Protein AF-0000000076129239 (afdb_homodimer)

Organism: Mytilus edulis (NCBI:txid6550)

InterPro domains:
  IPR005829 Sugar transporter, conserved site [PS00216] (156-171)
  IPR011701 Major facilitator superfamily [PF07690] (133-295)
  IPR020846 Major facilitator superfamily domain [PS50850] (62-323)
  IPR036259 MFS transporter superfamily [G3DSA:1.20.1250.20] (61-311)
  IPR036259 MFS transporter superfamily [SSF103473] (138-295)

Structure (mmCIF, N/CA/C/O backbone):
data_AF-0000000076129239-model_v1
#
loop_
_entity.id
_entity.type
_entity.pdbx_description
1 polymer 'Major facilitator superfamily (MFS) profile domain-containing protein'
#
loop_
_atom_site.group_PDB
_atom_site.id
_atom_site.type_symbol
_atom_site.label_atom_id
_atom_site.label_alt_id
_atom_site.label_comp_id
_atom_site.label_asym_id
_atom_site.label_entity_id
_atom_site.label_seq_id
_atom_site.pdbx_PDB_ins_code
_atom_site.Cartn_x
_atom_site.Cartn_y
_atom_site.Cartn_z
_atom_site.occupancy
_atom_site.B_iso_or_equiv
_atom_site.auth_seq_id
_atom_site.auth_comp_id
_atom_site.auth_asym_id
_atom_site.auth_atom_id
_atom_site.pdbx_PDB_model_num
ATOM 1 N N . MET A 1 1 ? 32.062 57.094 20.344 1 21.45 1 MET A N 1
ATOM 2 C CA . MET A 1 1 ? 31.156 56.469 19.375 1 21.45 1 MET A CA 1
ATOM 3 C C . MET A 1 1 ? 29.781 56.25 20 1 21.45 1 MET A C 1
ATOM 5 O O . MET A 1 1 ? 29.516 55.219 20.594 1 21.45 1 MET A O 1
ATOM 9 N N . LEU A 1 2 ? 29.203 57.312 20.672 1 23.11 2 LEU A N 1
ATOM 10 C CA . LEU A 1 2 ? 28.172 57.688 21.625 1 23.11 2 LEU A CA 1
ATOM 11 C C . LEU A 1 2 ? 26.781 57.469 21.016 1 23.11 2 LEU A C 1
ATOM 13 O O . LEU A 1 2 ? 26.453 58.062 19.984 1 23.11 2 LEU A O 1
ATOM 17 N N . ASN A 1 3 ? 26.219 56.25 21.156 1 23.36 3 ASN A N 1
ATOM 18 C CA . ASN A 1 3 ? 24.953 55.688 20.688 1 23.36 3 ASN A CA 1
ATOM 19 C C . ASN A 1 3 ? 23.781 56.594 21.016 1 23.36 3 ASN A C 1
ATOM 21 O O . ASN A 1 3 ? 23.547 56.938 22.172 1 23.36 3 ASN A O 1
ATOM 25 N N . GLU A 1 4 ? 23.406 57.562 20.109 1 24.55 4 GLU A N 1
ATOM 26 C CA . GLU A 1 4 ? 22.359 58.594 20.062 1 24.55 4 GLU A CA 1
ATOM 27 C C . GLU A 1 4 ? 21 58 20.438 1 24.55 4 GLU A C 1
ATOM 29 O O . GLU A 1 4 ? 20.531 57.062 19.797 1 24.55 4 GLU A O 1
ATOM 34 N N . PHE A 1 5 ? 20.656 57.969 21.75 1 24.98 5 PHE A N 1
ATOM 35 C CA . PHE A 1 5 ? 19.438 57.625 22.469 1 24.98 5 PHE A CA 1
ATOM 36 C C . PHE A 1 5 ? 18.234 58.344 21.875 1 24.98 5 PHE A C 1
ATOM 38 O O . PHE A 1 5 ? 18.172 59.562 21.875 1 24.98 5 PHE A O 1
ATOM 45 N N . CYS A 1 6 ? 17.609 57.781 20.781 1 25.3 6 CYS A N 1
ATOM 46 C CA . CYS A 1 6 ? 16.406 58.281 20.125 1 25.3 6 CYS A CA 1
ATOM 47 C C . CYS A 1 6 ? 15.328 58.594 21.172 1 25.3 6 CYS A C 1
ATOM 49 O O . CYS A 1 6 ? 14.797 57.719 21.812 1 25.3 6 CYS A O 1
ATOM 51 N N . VAL A 1 7 ? 15.492 59.625 21.953 1 25.02 7 VAL A N 1
ATOM 52 C CA . VAL A 1 7 ? 14.57 60.188 22.938 1 25.02 7 VAL A CA 1
ATOM 53 C C . VAL A 1 7 ? 13.195 60.375 22.281 1 25.02 7 VAL A C 1
ATOM 55 O O . VAL A 1 7 ? 13.07 61.125 21.312 1 25.02 7 VAL A O 1
ATOM 58 N N . THR A 1 8 ? 12.438 59.312 22.234 1 24.94 8 THR A N 1
ATOM 59 C CA . THR A 1 8 ? 11.039 59.406 21.828 1 24.94 8 THR A CA 1
ATOM 60 C C . THR A 1 8 ? 10.328 60.531 22.609 1 24.94 8 THR A C 1
ATOM 62 O O . THR A 1 8 ? 10.211 60.438 23.828 1 24.94 8 THR A O 1
ATOM 65 N N . ARG A 1 9 ? 10.617 61.781 22.266 1 26.66 9 ARG A N 1
ATOM 66 C CA . ARG A 1 9 ? 9.93 62.938 22.844 1 26.66 9 ARG A CA 1
ATOM 67 C C . ARG A 1 9 ? 8.422 62.719 22.859 1 26.66 9 ARG A C 1
ATOM 69 O O . ARG A 1 9 ? 7.809 62.469 21.828 1 26.66 9 ARG A O 1
ATOM 76 N N . VAL A 1 10 ? 7.957 62.156 23.969 1 27.72 10 VAL A N 1
ATOM 77 C CA . VAL A 1 10 ? 6.551 62.125 24.359 1 27.72 10 VAL A CA 1
ATOM 78 C C . VAL A 1 10 ? 5.953 63.531 24.266 1 27.72 10 VAL A C 1
ATOM 80 O O . VAL A 1 10 ? 6.344 64.438 25.016 1 27.72 10 VAL A O 1
ATOM 83 N N . ASN A 1 11 ? 5.832 64.062 23.078 1 26.39 11 ASN A N 1
ATOM 84 C CA . ASN A 1 11 ? 5.156 65.375 22.922 1 26.39 11 ASN A CA 1
ATOM 85 C C . ASN A 1 11 ? 3.822 65.375 23.656 1 26.39 11 ASN A C 1
ATOM 87 O O . ASN A 1 11 ? 2.93 64.625 23.359 1 26.39 11 ASN A O 1
ATOM 91 N N . ILE A 1 12 ? 3.887 65.688 24.906 1 27.5 12 ILE A N 1
ATOM 92 C CA . ILE A 1 12 ? 2.768 66.062 25.75 1 27.5 12 ILE A CA 1
ATOM 93 C C . ILE A 1 12 ? 1.916 67.125 25.062 1 27.5 12 ILE A C 1
ATOM 95 O O . ILE A 1 12 ? 2.387 68.25 24.797 1 27.5 12 ILE A O 1
ATOM 99 N N . ASP A 1 13 ? 1.037 66.75 24.141 1 26.48 13 ASP A N 1
ATOM 100 C CA . ASP A 1 13 ? 0.051 67.562 23.484 1 26.48 13 ASP A CA 1
ATOM 101 C C . ASP A 1 13 ? -0.763 68.375 24.516 1 26.48 13 ASP A C 1
ATOM 103 O O . ASP A 1 13 ? -1.536 67.75 25.281 1 26.48 13 ASP A O 1
ATOM 107 N N . VAL A 1 14 ? -0.115 69.312 25.203 1 27.53 14 VAL A N 1
ATOM 108 C CA . VAL A 1 14 ? -0.857 70.312 25.969 1 27.53 14 VAL A CA 1
ATOM 109 C C . VAL A 1 14 ? -1.979 70.875 25.094 1 27.53 14 VAL A C 1
ATOM 111 O O . VAL A 1 14 ? -1.815 71.062 23.891 1 27.53 14 VAL A O 1
ATOM 114 N N . ASN A 1 15 ? -3.246 70.875 25.609 1 26.48 15 ASN A N 1
ATOM 115 C CA . ASN A 1 15 ? -4.57 71.25 25.172 1 26.48 15 ASN A CA 1
ATOM 116 C C . ASN A 1 15 ? -4.57 72.75 24.688 1 26.48 15 ASN A C 1
ATOM 118 O O . ASN A 1 15 ? -5.098 73.625 25.359 1 26.48 15 ASN A O 1
ATOM 122 N N . ILE A 1 16 ? -3.354 73.375 24.453 1 28.86 16 ILE A N 1
ATOM 123 C CA . ILE A 1 16 ? -3.586 74.812 24.234 1 28.86 16 ILE A CA 1
ATOM 124 C C . ILE A 1 16 ? -4.594 75 23.109 1 28.86 16 ILE A C 1
ATOM 126 O O . ILE A 1 16 ? -4.73 74.125 22.234 1 28.86 16 ILE A O 1
ATOM 130 N N . GLY A 1 17 ? -5.348 76.188 23.172 1 28.17 17 GLY A N 1
ATOM 131 C CA . GLY A 1 17 ? -6.367 76.812 22.359 1 28.17 17 GLY A CA 1
ATOM 132 C C . GLY A 1 17 ? -6.078 76.75 20.875 1 28.17 17 GLY A C 1
ATOM 133 O O . GLY A 1 17 ? -4.973 77.062 20.438 1 28.17 17 GLY A O 1
ATOM 134 N N . SER A 1 18 ? -6.688 75.75 20.188 1 27.95 18 SER A N 1
ATOM 135 C CA . SER A 1 18 ? -6.574 75.188 18.859 1 27.95 18 SER A CA 1
ATOM 136 C C . SER A 1 18 ? -6.66 76.25 17.781 1 27.95 18 SER A C 1
ATOM 138 O O . SER A 1 18 ? -7.754 76.625 17.375 1 27.95 18 SER A O 1
ATOM 140 N N . GLY A 1 19 ? -6.129 77.562 18 1 28.66 19 GLY A N 1
ATOM 141 C CA . GLY A 1 19 ? -6.176 78.25 16.75 1 28.66 19 GLY A CA 1
ATOM 142 C C . GLY A 1 19 ? -5.633 77.438 15.578 1 28.66 19 GLY A C 1
ATOM 143 O O . GLY A 1 19 ? -4.477 77.062 15.594 1 28.66 19 GLY A O 1
ATOM 144 N N . MET A 1 20 ? -6.473 76.625 14.969 1 29.39 20 MET A N 1
ATOM 145 C CA . MET A 1 20 ? -6.273 75.75 13.844 1 29.39 20 MET A CA 1
ATOM 146 C C . MET A 1 20 ? -5.488 76.438 12.727 1 29.39 20 MET A C 1
ATOM 148 O O . MET A 1 20 ? -6.027 77.25 12.008 1 29.39 20 MET A O 1
ATOM 152 N N . LEU A 1 21 ? -4.309 77.062 13.055 1 31.31 21 LEU A N 1
ATOM 153 C CA . LEU A 1 21 ? -3.555 77.5 11.883 1 31.31 21 LEU A CA 1
ATOM 154 C C . LEU A 1 21 ? -3.545 76.375 10.805 1 31.31 21 LEU A C 1
ATOM 156 O O . LEU A 1 21 ? -3.238 75.25 11.086 1 31.31 21 LEU A O 1
ATOM 160 N N . HIS A 1 22 ? -4.391 76.625 9.758 1 33.16 22 HIS A N 1
ATOM 161 C CA . HIS A 1 22 ? -4.457 75.875 8.5 1 33.16 22 HIS A CA 1
ATOM 162 C C . HIS A 1 22 ? -3.072 75.688 7.891 1 33.16 22 HIS A C 1
ATOM 164 O O . HIS A 1 22 ? -2.492 76.625 7.379 1 33.16 22 HIS A O 1
ATOM 170 N N . HIS A 1 23 ? -2.156 75.062 8.602 1 34.22 23 HIS A N 1
ATOM 171 C CA . HIS A 1 23 ? -0.923 74.75 7.895 1 34.22 23 HIS A CA 1
ATOM 172 C C . HIS A 1 23 ? -1.218 74.062 6.547 1 34.22 23 HIS A C 1
ATOM 174 O O . HIS A 1 23 ? -1.953 73.125 6.48 1 34.22 23 HIS A O 1
ATOM 180 N N . ASN A 1 24 ? -1.313 75 5.473 1 37.44 24 ASN A N 1
ATOM 181 C CA . ASN A 1 24 ? -1.299 74.625 4.07 1 37.44 24 ASN A CA 1
ATOM 182 C C . ASN A 1 24 ? -0.209 73.562 3.793 1 37.44 24 ASN A C 1
ATOM 184 O O . ASN A 1 24 ? 0.98 73.875 3.855 1 37.44 24 ASN A O 1
ATOM 188 N N . TRP A 1 25 ? -0.461 72.375 4.164 1 42.69 25 TRP A N 1
ATOM 189 C CA . TRP A 1 25 ? 0.461 71.312 3.854 1 42.69 25 TRP A CA 1
ATOM 190 C C . TRP A 1 25 ? 0.814 71.312 2.369 1 42.69 25 TRP A C 1
ATOM 192 O O . TRP A 1 25 ? -0.061 71.5 1.516 1 42.69 25 TRP A O 1
ATOM 202 N N . THR A 1 26 ? 2.043 71.875 1.985 1 47.75 26 THR A N 1
ATOM 203 C CA . THR A 1 26 ? 2.494 71.875 0.599 1 47.75 26 THR A CA 1
ATOM 204 C C . THR A 1 26 ? 2.365 70.438 0.014 1 47.75 26 THR A C 1
ATOM 206 O O . THR A 1 26 ? 2.332 69.5 0.754 1 47.75 26 THR A O 1
ATOM 209 N N . GLU A 1 27 ? 2.102 70.438 -1.308 1 52.31 27 GLU A N 1
ATOM 210 C CA . GLU A 1 27 ? 1.935 69.188 -2.117 1 52.31 27 GLU A CA 1
ATOM 211 C C . GLU A 1 27 ? 3.072 68.25 -1.875 1 52.31 27 GLU A C 1
ATOM 213 O O . GLU A 1 27 ? 2.859 67 -1.882 1 52.31 27 GLU A O 1
ATOM 218 N N . GLU A 1 28 ? 4.25 68.688 -1.537 1 54.81 28 GLU A N 1
ATOM 219 C CA . GLU A 1 28 ? 5.391 67.812 -1.322 1 54.81 28 GLU A CA 1
ATOM 220 C C . GLU A 1 28 ? 5.27 67.062 0.006 1 54.81 28 GLU A C 1
ATOM 222 O O . GLU A 1 28 ? 5.613 65.875 0.098 1 54.81 28 GLU A O 1
ATOM 227 N N . GLU A 1 29 ? 4.723 67.688 1.072 1 55.75 29 GLU A N 1
ATOM 228 C CA . GLU A 1 29 ? 4.574 67.062 2.354 1 55.75 29 GLU A CA 1
ATOM 229 C C . GLU A 1 29 ? 3.479 66 2.289 1 55.75 29 GLU A C 1
ATOM 231 O O . GLU A 1 29 ? 3.584 64.938 2.926 1 55.75 29 GLU A O 1
ATOM 236 N N . ARG A 1 30 ? 2.4 66.25 1.518 1 52.47 30 ARG A N 1
ATOM 237 C CA . ARG A 1 30 ? 1.401 65.188 1.296 1 52.47 30 ARG A CA 1
ATOM 238 C C . ARG A 1 30 ? 1.993 64 0.521 1 52.47 30 ARG A C 1
ATOM 240 O O . ARG A 1 30 ? 1.707 62.844 0.824 1 52.47 30 ARG A O 1
ATOM 247 N N . ILE A 1 31 ? 2.912 64.312 -0.468 1 53.41 31 ILE A N 1
ATOM 248 C CA . ILE A 1 31 ? 3.545 63.25 -1.224 1 53.41 31 ILE A CA 1
ATOM 249 C C . ILE A 1 31 ? 4.539 62.531 -0.332 1 53.41 31 ILE A C 1
ATOM 251 O O . ILE A 1 31 ? 4.625 61.281 -0.371 1 53.41 31 ILE A O 1
ATOM 255 N N . GLN A 1 32 ? 5.254 63.156 0.583 1 47.69 32 GLN A N 1
ATOM 256 C CA . GLN A 1 32 ? 6.184 62.469 1.472 1 47.69 32 GLN A CA 1
ATOM 257 C C . GLN A 1 32 ? 5.434 61.625 2.504 1 47.69 32 GLN A C 1
ATOM 259 O O . GLN A 1 32 ? 5.875 60.531 2.854 1 47.69 32 GLN A O 1
ATOM 264 N N . GLU A 1 33 ? 4.293 62.062 3.053 1 49.53 33 GLU A N 1
ATOM 265 C CA . GLU A 1 33 ? 3.518 61.188 3.951 1 49.53 33 GLU A CA 1
ATOM 266 C C . GLU A 1 33 ? 2.938 60 3.211 1 49.53 33 GLU A C 1
ATOM 268 O O . GLU A 1 33 ? 2.883 58.906 3.756 1 49.53 33 GLU A O 1
ATOM 273 N N . LYS A 1 34 ? 2.471 60.156 1.95 1 50.75 34 LYS A N 1
ATOM 274 C CA . LYS A 1 34 ? 2.045 59 1.183 1 50.75 34 LYS A CA 1
ATOM 275 C C . LYS A 1 34 ? 3.225 58.094 0.875 1 50.75 34 LYS A C 1
ATOM 277 O O . LYS A 1 34 ? 3.086 56.844 0.881 1 50.75 34 LYS A O 1
ATOM 282 N N . ARG A 1 35 ? 4.438 58.688 0.544 1 48.34 35 ARG A N 1
ATOM 283 C CA . ARG A 1 35 ? 5.602 57.844 0.34 1 48.34 35 ARG A CA 1
ATOM 284 C C . ARG A 1 35 ? 6.043 57.188 1.65 1 48.34 35 ARG A C 1
ATOM 286 O O . ARG A 1 35 ? 6.441 56.031 1.674 1 48.34 35 ARG A O 1
ATOM 293 N N . CYS A 1 36 ? 6.125 57.938 2.797 1 47.72 36 CYS A N 1
ATOM 294 C CA . CYS A 1 36 ? 6.414 57.312 4.086 1 47.72 36 CYS A CA 1
ATOM 295 C C . CYS A 1 36 ? 5.305 56.375 4.492 1 47.72 36 CYS A C 1
ATOM 297 O O . CYS A 1 36 ? 5.574 55.312 5.078 1 47.72 36 CYS A O 1
ATOM 299 N N . GLY A 1 37 ? 4.02 56.656 4.246 1 47.28 37 GLY A N 1
ATOM 300 C CA . GLY A 1 37 ? 2.963 55.688 4.453 1 47.28 37 GLY A CA 1
ATOM 301 C C . GLY A 1 37 ? 3.088 54.469 3.555 1 47.28 37 GLY A C 1
ATOM 302 O O . GLY A 1 37 ? 2.814 53.344 3.98 1 47.28 37 GLY A O 1
ATOM 303 N N . CYS A 1 38 ? 3.463 54.719 2.256 1 47 38 CYS A N 1
ATOM 304 C CA . CYS A 1 38 ? 3.729 53.594 1.38 1 47 38 CYS A CA 1
ATOM 305 C C . CYS A 1 38 ? 4.984 52.844 1.814 1 47 38 CYS A C 1
ATOM 307 O O . CYS A 1 38 ? 5.027 51.594 1.781 1 47 38 CYS A O 1
ATOM 309 N N . THR A 1 39 ? 6.055 53.562 2.258 1 47.59 39 THR A N 1
ATOM 310 C CA . THR A 1 39 ? 7.227 52.875 2.771 1 47.59 39 THR A CA 1
ATOM 311 C C . THR A 1 39 ? 6.918 52.188 4.109 1 47.59 39 THR A C 1
ATOM 313 O O . THR A 1 39 ? 7.375 51.094 4.371 1 47.59 39 THR A O 1
ATOM 316 N N . LYS A 1 40 ? 6.207 52.781 5.137 1 50.12 40 LYS A N 1
ATOM 317 C CA . LYS A 1 40 ? 5.797 52.125 6.363 1 50.12 40 LYS A CA 1
ATOM 318 C C . LYS A 1 40 ? 4.816 51 6.066 1 50.12 40 LYS A C 1
ATOM 320 O O . LYS A 1 40 ? 4.852 49.938 6.715 1 50.12 40 LYS A O 1
ATOM 325 N N . GLN A 1 41 ? 3.979 51.188 5.047 1 48 41 GLN A N 1
ATOM 326 C CA . GLN A 1 41 ? 3.141 50.031 4.66 1 48 41 GLN A CA 1
ATOM 327 C C . GLN A 1 41 ? 3.959 48.969 3.941 1 48 41 GLN A C 1
ATOM 329 O O . GLN A 1 41 ? 3.717 47.781 4.117 1 48 41 GLN A O 1
ATOM 334 N N . LYS A 1 42 ? 4.938 49.344 3.078 1 51.19 42 LYS A N 1
ATOM 335 C CA . LYS A 1 42 ? 5.832 48.312 2.52 1 51.19 42 LYS A CA 1
ATOM 336 C C . LYS A 1 42 ? 6.719 47.719 3.604 1 51.19 42 LYS A C 1
ATOM 338 O O . LYS A 1 42 ? 6.934 46.5 3.629 1 51.19 42 LYS A O 1
ATOM 343 N N . THR A 1 43 ? 7.316 48.531 4.477 1 50.66 43 THR A N 1
ATOM 344 C CA . THR A 1 43 ? 8.062 47.969 5.594 1 50.66 43 THR A CA 1
ATOM 345 C C . THR A 1 43 ? 7.137 47.219 6.539 1 50.66 43 THR A C 1
ATOM 347 O O . THR A 1 43 ? 7.512 46.188 7.082 1 50.66 43 THR A O 1
ATOM 350 N N . LEU A 1 44 ? 5.941 47.625 6.84 1 48.41 44 LEU A N 1
ATOM 351 C CA . LEU A 1 44 ? 4.992 46.844 7.629 1 48.41 44 LEU A CA 1
ATOM 352 C C . LEU A 1 44 ? 4.461 45.656 6.836 1 48.41 44 LEU A C 1
ATOM 354 O O . LEU A 1 44 ? 4.254 44.562 7.387 1 48.41 44 LEU A O 1
ATOM 358 N N . LEU A 1 45 ? 4.227 45.781 5.555 1 47.59 45 LEU A N 1
ATOM 359 C CA . LEU A 1 45 ? 3.959 44.625 4.703 1 47.59 45 LEU A CA 1
ATOM 360 C C . LEU A 1 45 ? 5.195 43.75 4.582 1 47.59 45 LEU A C 1
ATOM 362 O O . LEU A 1 45 ? 5.09 42.531 4.594 1 47.59 45 LEU A O 1
ATOM 366 N N . GLN A 1 46 ? 6.375 44.281 4.25 1 45.53 46 GLN A N 1
ATOM 367 C CA . GLN A 1 46 ? 7.594 43.5 4.359 1 45.53 46 GLN A CA 1
ATOM 368 C C . GLN A 1 46 ? 7.801 43 5.789 1 45.53 46 GLN A C 1
ATOM 370 O O . GLN A 1 46 ? 8.227 41.844 6.004 1 45.53 46 GLN A O 1
ATOM 375 N N . ALA A 1 47 ? 7.641 43.719 6.832 1 42.91 47 ALA A N 1
ATOM 376 C CA . ALA A 1 47 ? 7.68 43.25 8.211 1 42.91 47 ALA A CA 1
ATOM 377 C C . ALA A 1 47 ? 6.531 42.281 8.5 1 42.91 47 ALA A C 1
ATOM 379 O O . ALA A 1 47 ? 6.699 41.312 9.234 1 42.91 47 ALA A O 1
ATOM 380 N N . LYS A 1 48 ? 5.359 42.469 8.078 1 42.38 48 LYS A N 1
ATOM 381 C CA . LYS A 1 48 ? 4.219 41.531 8.148 1 42.38 48 LYS A CA 1
ATOM 382 C C . LYS A 1 48 ? 4.461 40.312 7.305 1 42.38 48 LYS A C 1
ATOM 384 O O . LYS A 1 48 ? 4.102 39.188 7.707 1 42.38 48 LYS A O 1
ATOM 389 N N . GLU A 1 49 ? 4.809 40.438 6.074 1 43.16 49 GLU A N 1
ATOM 390 C CA . GLU A 1 49 ? 5.355 39.281 5.371 1 43.16 49 GLU A CA 1
ATOM 391 C C . GLU A 1 49 ? 6.562 38.719 6.113 1 43.16 49 GLU A C 1
ATOM 393 O O . GLU A 1 49 ? 6.734 37.5 6.18 1 43.16 49 GLU A O 1
ATOM 398 N N . THR A 1 50 ? 7.512 39.562 6.578 1 40.56 50 THR A N 1
ATOM 399 C CA . THR A 1 50 ? 8.586 39.094 7.461 1 40.56 50 THR A CA 1
ATOM 400 C C . THR A 1 50 ? 8.016 38.625 8.797 1 40.56 50 THR A C 1
ATOM 402 O O . THR A 1 50 ? 8.516 37.656 9.367 1 40.56 50 THR A O 1
ATOM 405 N N . GLN A 1 51 ? 7.051 39.25 9.5 1 39.12 51 GLN A N 1
ATOM 406 C CA . GLN A 1 51 ? 6.445 38.781 10.742 1 39.12 51 GLN A CA 1
ATOM 407 C C . GLN A 1 51 ? 5.453 37.656 10.484 1 39.12 51 GLN A C 1
ATOM 409 O O . GLN A 1 51 ? 5.285 36.75 11.32 1 39.12 51 GLN A O 1
ATOM 414 N N . ARG A 1 52 ? 4.426 37.781 9.68 1 42.53 52 ARG A N 1
ATOM 415 C CA . ARG A 1 52 ? 3.672 36.656 9.18 1 42.53 52 ARG A CA 1
ATOM 416 C C . ARG A 1 52 ? 4.598 35.469 8.875 1 42.53 52 ARG A C 1
ATOM 418 O O . ARG A 1 52 ? 4.219 34.312 9.047 1 42.53 52 ARG A O 1
ATOM 425 N N . ASP A 1 53 ? 5.633 35.719 8.188 1 41.31 53 ASP A N 1
ATOM 426 C CA . ASP A 1 53 ? 6.84 34.906 8.07 1 41.31 53 ASP A CA 1
ATOM 427 C C . ASP A 1 53 ? 7.488 34.688 9.43 1 41.31 53 ASP A C 1
ATOM 429 O O . ASP A 1 53 ? 8.68 34.938 9.609 1 41.31 53 ASP A O 1
ATOM 433 N N . ALA A 1 54 ? 7.008 35.281 10.352 1 42.97 54 ALA A N 1
ATOM 434 C CA . ALA A 1 54 ? 7.59 34.656 11.539 1 42.97 54 ALA A CA 1
ATOM 435 C C . ALA A 1 54 ? 8.008 33.219 11.266 1 42.97 54 ALA A C 1
ATOM 437 O O . ALA A 1 54 ? 7.234 32.281 11.492 1 42.97 54 ALA A O 1
ATOM 438 N N . ALA A 1 55 ? 8.367 33 10.117 1 46.5 55 ALA A N 1
ATOM 439 C CA . ALA A 1 55 ? 8.836 32.156 9.016 1 46.5 55 ALA A CA 1
ATOM 440 C C . ALA A 1 55 ? 9.797 31.094 9.516 1 46.5 55 ALA A C 1
ATOM 442 O O . ALA A 1 55 ? 10.812 31.406 10.141 1 46.5 55 ALA A O 1
ATOM 443 N N . ILE A 1 56 ? 9.172 29.984 9.883 1 58.16 56 ILE A N 1
ATOM 444 C CA . ILE A 1 56 ? 10.141 28.891 9.93 1 58.16 56 ILE A CA 1
ATOM 445 C C . ILE A 1 56 ? 11.266 29.156 8.93 1 58.16 56 ILE A C 1
ATOM 447 O O . ILE A 1 56 ? 11.008 29.359 7.738 1 58.16 56 ILE A O 1
ATOM 451 N N . ASN A 1 57 ? 12.25 30.016 9.477 1 64.19 57 ASN A N 1
ATOM 452 C CA . ASN A 1 57 ? 13.398 30.125 8.586 1 64.19 57 ASN A CA 1
ATOM 453 C C . ASN A 1 57 ? 13.773 28.781 7.984 1 64.19 57 ASN A C 1
ATOM 455 O O . ASN A 1 57 ? 14.508 28 8.594 1 64.19 57 ASN A O 1
ATOM 459 N N . LEU A 1 58 ? 13.047 28.484 6.895 1 78.94 58 LEU A N 1
ATOM 460 C CA . LEU A 1 58 ? 13.289 27.203 6.23 1 78.94 58 LEU A CA 1
ATOM 461 C C . LEU A 1 58 ? 14.633 27.219 5.512 1 78.94 58 LEU A C 1
ATOM 463 O O . LEU A 1 58 ? 15.188 26.156 5.215 1 78.94 58 LEU A O 1
ATOM 467 N N . GLY A 1 59 ? 15.305 28.406 5.293 1 76.56 59 GLY A N 1
ATOM 468 C CA . GLY A 1 59 ? 16.516 28.5 4.496 1 76.56 59 GLY A CA 1
ATOM 469 C C . GLY A 1 59 ? 16.281 28.297 3.012 1 76.56 59 GLY A C 1
ATOM 470 O O . GLY A 1 59 ? 17.219 28.281 2.219 1 76.56 59 GLY A O 1
ATOM 471 N N . MET A 1 60 ? 15.055 28.016 2.615 1 88.25 60 MET A N 1
ATOM 472 C CA . MET A 1 60 ? 14.633 27.828 1.228 1 88.25 60 MET A CA 1
ATOM 473 C C . MET A 1 60 ? 13.18 28.234 1.035 1 88.25 60 MET A C 1
ATOM 475 O O . MET A 1 60 ? 12.422 28.328 2.002 1 88.25 60 MET A O 1
ATOM 479 N N . PRO A 1 61 ? 12.938 28.594 -0.221 1 90.38 61 PRO A N 1
ATOM 480 C CA . PRO A 1 61 ? 11.531 28.938 -0.452 1 90.38 61 PRO A CA 1
ATOM 481 C C . PRO A 1 61 ? 10.578 27.797 -0.133 1 90.38 61 PRO A C 1
ATOM 483 O O . PRO A 1 61 ? 10.945 26.625 -0.285 1 90.38 61 PRO A O 1
ATOM 486 N N . ARG A 1 62 ? 9.445 28.172 0.28 1 89.31 62 ARG A N 1
ATOM 487 C CA . ARG A 1 62 ? 8.445 27.203 0.723 1 89.31 62 ARG A CA 1
ATOM 488 C C . ARG A 1 62 ? 8.125 26.188 -0.378 1 89.31 62 ARG A C 1
ATOM 490 O O . ARG A 1 62 ? 7.969 25 -0.109 1 89.31 62 ARG A O 1
ATOM 497 N N . TRP A 1 63 ? 8.039 26.703 -1.606 1 89.56 63 TRP A N 1
ATOM 498 C CA . TRP A 1 63 ? 7.684 25.812 -2.707 1 89.56 63 TRP A CA 1
ATOM 499 C C . TRP A 1 63 ? 8.758 24.75 -2.92 1 89.56 63 TRP A C 1
ATOM 501 O O . TRP A 1 63 ? 8.453 23.609 -3.281 1 89.56 63 TRP A O 1
ATOM 511 N N . LEU A 1 64 ? 9.938 25.078 -2.73 1 93.25 64 LEU A N 1
ATOM 512 C CA . LEU A 1 64 ? 11.039 24.141 -2.889 1 93.25 64 LEU A CA 1
ATOM 513 C C . LEU A 1 64 ? 11.039 23.109 -1.768 1 93.25 64 LEU A C 1
ATOM 515 O O . LEU A 1 64 ? 11.266 21.922 -2.012 1 93.25 64 LEU A O 1
ATOM 519 N N . ALA A 1 65 ? 10.734 23.516 -0.554 1 92.75 65 ALA A N 1
ATOM 520 C CA . ALA A 1 65 ? 10.641 22.594 0.577 1 92.75 65 ALA A CA 1
ATOM 521 C C . ALA A 1 65 ? 9.523 21.578 0.371 1 92.75 65 ALA A C 1
ATOM 523 O O . ALA A 1 65 ? 9.703 20.375 0.612 1 92.75 65 ALA A O 1
ATOM 524 N N . LEU A 1 66 ? 8.445 22.078 -0.138 1 94 66 LEU A N 1
ATOM 525 C CA . LEU A 1 66 ? 7.305 21.203 -0.408 1 94 66 LEU A CA 1
ATOM 526 C C . LEU A 1 66 ? 7.637 20.203 -1.509 1 94 66 LEU A C 1
ATOM 528 O O . LEU A 1 66 ? 7.289 19.016 -1.406 1 94 66 LEU A O 1
ATOM 532 N N . SER A 1 67 ? 8.32 20.672 -2.492 1 95.06 67 SER A N 1
ATOM 533 C CA . SER A 1 67 ? 8.688 19.797 -3.596 1 95.06 67 SER A CA 1
ATOM 534 C C . SER A 1 67 ? 9.641 18.688 -3.131 1 95.06 67 SER A C 1
ATOM 536 O O . SER A 1 67 ? 9.516 17.531 -3.541 1 95.06 67 SER A O 1
ATOM 538 N N . PHE A 1 68 ? 10.531 19.031 -2.275 1 94.88 68 PHE A N 1
ATOM 539 C CA . PHE A 1 68 ? 11.469 18.031 -1.771 1 94.88 68 PHE A CA 1
ATOM 540 C C . PHE A 1 68 ? 10.758 17.016 -0.892 1 94.88 68 PHE A C 1
ATOM 542 O O . PHE A 1 68 ? 11.086 15.828 -0.914 1 94.88 68 PHE A O 1
ATOM 549 N N . ALA A 1 69 ? 9.828 17.469 -0.105 1 94.06 69 ALA A N 1
ATOM 550 C CA . ALA A 1 69 ? 9.07 16.547 0.734 1 94.06 69 ALA A CA 1
ATOM 551 C C . ALA A 1 69 ? 8.281 15.547 -0.117 1 94.06 69 ALA A C 1
ATOM 553 O O . ALA A 1 69 ? 8.258 14.352 0.177 1 94.06 69 ALA A O 1
ATOM 554 N N . ILE A 1 70 ? 7.711 16.062 -1.18 1 95.94 70 ILE A N 1
ATOM 555 C CA . ILE A 1 70 ? 6.949 15.227 -2.096 1 95.94 70 ILE A CA 1
ATOM 556 C C . ILE A 1 70 ? 7.887 14.242 -2.791 1 95.94 70 ILE A C 1
ATOM 558 O O . ILE A 1 70 ? 7.582 13.055 -2.891 1 95.94 70 ILE A O 1
ATOM 562 N N . PHE A 1 71 ? 8.984 14.75 -3.156 1 96.56 71 PHE A N 1
ATOM 563 C CA . PHE A 1 71 ? 9.945 13.938 -3.898 1 96.56 71 PHE A CA 1
ATOM 564 C C . PHE A 1 71 ? 10.508 12.828 -3.02 1 96.56 71 PHE A C 1
ATOM 566 O O . PHE A 1 71 ? 10.578 11.672 -3.443 1 96.56 71 PHE A O 1
ATOM 573 N N . VAL A 1 72 ? 10.883 13.133 -1.808 1 96.38 72 VAL A N 1
ATOM 574 C CA . VAL A 1 72 ? 11.492 12.141 -0.93 1 96.38 72 VAL A CA 1
ATOM 575 C C . VAL A 1 72 ? 10.461 11.07 -0.565 1 96.38 72 VAL A C 1
ATOM 577 O O . VAL A 1 72 ? 10.789 9.883 -0.487 1 96.38 72 VAL A O 1
ATOM 580 N N . THR A 1 73 ? 9.242 11.461 -0.348 1 96.31 73 THR A N 1
ATOM 581 C CA . THR A 1 73 ? 8.195 10.484 -0.046 1 96.31 73 THR A CA 1
ATOM 582 C C . THR A 1 73 ? 7.934 9.586 -1.247 1 96.31 73 THR A C 1
ATOM 584 O O . THR A 1 73 ? 7.727 8.375 -1.091 1 96.31 73 THR A O 1
ATOM 587 N N . SER A 1 74 ? 7.996 10.18 -2.426 1 96.62 74 SER A N 1
ATOM 588 C CA . SER A 1 74 ? 7.82 9.398 -3.645 1 96.62 74 SER A CA 1
ATOM 589 C C . SER A 1 74 ? 8.953 8.391 -3.826 1 96.62 74 SER A C 1
ATOM 591 O O . SER A 1 74 ? 8.727 7.258 -4.254 1 96.62 74 SER A O 1
ATOM 593 N N . LEU A 1 75 ? 10.117 8.789 -3.502 1 97 75 LEU A N 1
ATOM 594 C CA . LEU A 1 75 ? 11.258 7.887 -3.592 1 97 75 LEU A CA 1
ATOM 595 C C . LEU A 1 75 ? 11.102 6.719 -2.623 1 97 75 LEU A C 1
ATOM 597 O O . LEU A 1 75 ? 11.367 5.57 -2.984 1 97 75 LEU A O 1
ATOM 601 N N . HIS A 1 76 ? 10.703 7.035 -1.458 1 97.12 76 HIS A N 1
ATOM 602 C CA . HIS A 1 76 ? 10.516 6 -0.45 1 97.12 76 HIS A CA 1
ATOM 603 C C . HIS A 1 76 ? 9.438 5.004 -0.876 1 97.12 76 HIS A C 1
ATOM 605 O O . HIS A 1 76 ? 9.656 3.791 -0.829 1 97.12 76 HIS A O 1
ATOM 611 N N . THR A 1 77 ? 8.336 5.527 -1.298 1 94.44 77 THR A N 1
ATOM 612 C CA . THR A 1 77 ? 7.234 4.664 -1.716 1 94.44 77 THR A CA 1
ATOM 613 C C . THR A 1 77 ? 7.629 3.84 -2.938 1 94.44 77 THR A C 1
ATOM 615 O O . THR A 1 77 ? 7.289 2.658 -3.035 1 94.44 77 THR A O 1
ATOM 618 N N . SER A 1 78 ? 8.32 4.445 -3.828 1 95.69 78 SER A N 1
ATOM 619 C CA . SER A 1 78 ? 8.789 3.73 -5.012 1 95.69 78 SER A CA 1
ATOM 620 C C . SER A 1 78 ? 9.719 2.582 -4.629 1 95.69 78 SER A C 1
ATOM 622 O O . SER A 1 78 ? 9.648 1.498 -5.211 1 95.69 78 SER A O 1
ATOM 624 N N . SER A 1 79 ? 10.586 2.859 -3.721 1 96.69 79 SER A N 1
ATOM 625 C CA . SER A 1 79 ? 11.5 1.818 -3.266 1 96.69 79 SER A CA 1
ATOM 626 C C . SER A 1 79 ? 10.742 0.642 -2.66 1 96.69 79 SER A C 1
ATOM 628 O O . SER A 1 79 ? 11.062 -0.517 -2.936 1 96.69 79 SER A O 1
ATOM 630 N N . VAL A 1 80 ? 9.781 0.939 -1.899 1 94.38 80 VAL A N 1
ATOM 631 C CA . VAL A 1 80 ? 9 -0.097 -1.231 1 94.38 80 VAL A CA 1
ATOM 632 C C . VAL A 1 80 ? 8.242 -0.923 -2.268 1 94.38 80 VAL A C 1
ATOM 634 O O . VAL A 1 80 ? 8.25 -2.154 -2.217 1 94.38 80 VAL A O 1
ATOM 637 N N . VAL A 1 81 ? 7.68 -0.289 -3.246 1 93.12 81 VAL A N 1
ATOM 638 C CA . VAL A 1 81 ? 6.887 -0.97 -4.266 1 93.12 81 VAL A CA 1
ATOM 639 C C . VAL A 1 81 ? 7.801 -1.821 -5.145 1 93.12 81 VAL A C 1
ATOM 641 O O . VAL A 1 81 ? 7.492 -2.982 -5.426 1 93.12 81 VAL A O 1
ATOM 644 N N . LEU A 1 82 ? 8.859 -1.262 -5.527 1 94.19 82 LEU A N 1
ATOM 645 C CA . LEU A 1 82 ? 9.797 -2.006 -6.359 1 94.19 82 LEU A CA 1
ATOM 646 C C . LEU A 1 82 ? 10.32 -3.236 -5.621 1 94.19 82 LEU A C 1
ATOM 648 O O . LEU A 1 82 ? 10.398 -4.324 -6.199 1 94.19 82 LEU A O 1
ATOM 652 N N . SER A 1 83 ? 10.664 -3.008 -4.414 1 94.44 83 SER A N 1
ATOM 653 C CA . SER A 1 83 ? 11.156 -4.121 -3.611 1 94.44 83 SER A CA 1
ATOM 654 C C . SER A 1 83 ? 10.102 -5.215 -3.477 1 94.44 83 SER A C 1
ATOM 656 O O . SER A 1 83 ? 10.422 -6.402 -3.494 1 94.44 83 SER A O 1
ATOM 658 N N . MET A 1 84 ? 8.914 -4.848 -3.369 1 91.38 84 MET A N 1
ATOM 659 C CA . MET A 1 84 ? 7.816 -5.805 -3.258 1 91.38 84 MET A CA 1
ATOM 660 C C . MET A 1 84 ? 7.699 -6.645 -4.523 1 91.38 84 MET A C 1
ATOM 662 O O . MET A 1 84 ? 7.578 -7.871 -4.449 1 91.38 84 MET A O 1
ATOM 666 N N . TYR A 1 85 ? 7.742 -6.043 -5.637 1 91.31 85 TYR A N 1
ATOM 667 C CA . TYR A 1 85 ? 7.621 -6.758 -6.902 1 91.31 85 TYR A CA 1
ATOM 668 C C . TYR A 1 85 ? 8.828 -7.664 -7.133 1 91.31 85 TYR A C 1
ATOM 670 O O . TYR A 1 85 ? 8.672 -8.828 -7.516 1 91.31 85 TYR A O 1
ATOM 678 N N . VAL A 1 86 ? 9.969 -7.156 -6.848 1 92.38 86 VAL A N 1
ATOM 679 C CA . VAL A 1 86 ? 11.195 -7.91 -7.074 1 92.38 86 VAL A CA 1
ATOM 680 C C . VAL A 1 86 ? 11.234 -9.125 -6.152 1 92.38 86 VAL A C 1
ATOM 682 O O . VAL A 1 86 ? 11.539 -10.234 -6.59 1 92.38 86 VAL A O 1
ATOM 685 N N . MET A 1 87 ? 10.891 -8.891 -4.941 1 92.25 87 MET A N 1
ATOM 686 C CA . MET A 1 87 ? 10.977 -9.984 -3.98 1 92.25 87 MET A CA 1
ATOM 687 C C . MET A 1 87 ? 9.922 -11.055 -4.27 1 92.25 87 MET A C 1
ATOM 689 O O . MET A 1 87 ? 10.164 -12.242 -4.043 1 92.25 87 MET A O 1
ATOM 693 N N . ASN A 1 88 ? 8.82 -10.648 -4.797 1 89.12 88 ASN A N 1
ATOM 694 C CA . ASN A 1 88 ? 7.805 -11.625 -5.176 1 89.12 88 ASN A CA 1
ATOM 695 C C . ASN A 1 88 ? 8.289 -12.531 -6.305 1 89.12 88 ASN A C 1
ATOM 697 O O . ASN A 1 88 ? 8.18 -13.75 -6.219 1 89.12 88 ASN A O 1
ATOM 701 N N . GLN A 1 89 ? 8.828 -11.984 -7.273 1 87.12 89 GLN A N 1
ATOM 702 C CA . GLN A 1 89 ? 9.297 -12.758 -8.414 1 87.12 89 GLN A CA 1
ATOM 703 C C . GLN A 1 89 ? 10.547 -13.562 -8.055 1 87.12 89 GLN A C 1
ATOM 705 O O . GLN A 1 89 ? 10.711 -14.695 -8.516 1 87.12 89 GLN A O 1
ATOM 710 N N . TYR A 1 90 ? 11.336 -12.984 -7.27 1 91.69 90 TYR A N 1
ATOM 711 C CA . TYR A 1 90 ? 12.539 -13.695 -6.844 1 91.69 90 TYR A CA 1
ATOM 712 C C . TYR A 1 90 ? 12.188 -14.922 -6.012 1 91.69 90 TYR A C 1
ATOM 714 O O . TYR A 1 90 ? 12.758 -16 -6.207 1 91.69 90 TYR A O 1
ATOM 722 N N . SER A 1 91 ? 11.328 -14.68 -5.051 1 92.19 91 SER A N 1
ATOM 723 C CA . SER A 1 91 ? 10.938 -15.805 -4.203 1 92.19 91 SER A CA 1
ATOM 724 C C . SER A 1 91 ? 10.297 -16.922 -5.02 1 92.19 91 SER A C 1
ATOM 726 O O . SER A 1 91 ? 10.531 -18.094 -4.762 1 92.19 91 SER A O 1
ATOM 728 N N . TYR A 1 92 ? 9.523 -16.578 -5.973 1 88.19 92 TYR A N 1
ATOM 729 C CA . TYR A 1 92 ? 8.906 -17.578 -6.84 1 88.19 92 TYR A CA 1
ATOM 730 C C . TYR A 1 92 ? 9.969 -18.391 -7.562 1 88.19 92 TYR A C 1
ATOM 732 O O . TYR A 1 92 ? 9.922 -19.625 -7.566 1 88.19 92 TYR A O 1
ATOM 740 N N . GLN A 1 93 ? 10.891 -17.734 -8.133 1 87.62 93 GLN A N 1
ATOM 741 C CA . GLN A 1 93 ? 11.93 -18.422 -8.891 1 87.62 93 GLN A CA 1
ATOM 742 C C . GLN A 1 93 ? 12.805 -19.266 -7.977 1 87.62 93 GLN A C 1
ATOM 744 O O . GLN A 1 93 ? 13.219 -20.375 -8.352 1 87.62 93 GLN A O 1
ATOM 749 N N . THR A 1 94 ? 13.117 -18.719 -6.863 1 90.88 94 THR A N 1
ATOM 750 C CA . THR A 1 94 ? 13.969 -19.438 -5.93 1 90.88 94 THR A CA 1
ATOM 751 C C . THR A 1 94 ? 13.258 -20.703 -5.426 1 90.88 94 THR A C 1
ATOM 753 O O . THR A 1 94 ? 13.867 -21.766 -5.348 1 90.88 94 THR A O 1
ATOM 756 N N . TYR A 1 95 ? 11.953 -20.578 -5.121 1 89.38 95 TYR A N 1
ATOM 757 C CA . TYR A 1 95 ? 11.188 -21.75 -4.699 1 89.38 95 TYR A CA 1
ATOM 758 C C . TYR A 1 95 ? 11.109 -22.781 -5.82 1 89.38 95 TYR A C 1
ATOM 760 O O . TYR A 1 95 ? 11.164 -23.984 -5.566 1 89.38 95 TYR A O 1
ATOM 768 N N . MET A 1 96 ? 10.969 -22.328 -7.016 1 86.12 96 MET A N 1
ATOM 769 C CA . MET A 1 96 ? 10.914 -23.234 -8.156 1 86.12 96 MET A CA 1
ATOM 770 C C . MET A 1 96 ? 12.227 -24 -8.312 1 86.12 96 MET A C 1
ATOM 772 O O . MET A 1 96 ? 12.227 -25.203 -8.516 1 86.12 96 MET A O 1
ATOM 776 N N . LYS A 1 97 ? 13.305 -23.328 -8.18 1 86.31 97 LYS A N 1
ATOM 777 C CA . LYS A 1 97 ? 14.617 -23.938 -8.312 1 86.31 97 LYS A CA 1
ATOM 778 C C . LYS A 1 97 ? 14.898 -24.906 -7.16 1 86.31 97 LYS A C 1
ATOM 780 O O . LYS A 1 97 ? 15.516 -25.953 -7.355 1 86.31 97 LYS A O 1
ATOM 785 N N . GLU A 1 98 ? 14.523 -24.516 -6.023 1 87.19 98 GLU A N 1
ATOM 786 C CA . GLU A 1 98 ? 14.812 -25.328 -4.836 1 87.19 98 GLU A CA 1
ATOM 787 C C . GLU A 1 98 ? 13.945 -26.578 -4.801 1 87.19 98 GLU A C 1
ATOM 789 O O . GLU A 1 98 ? 14.422 -27.656 -4.469 1 87.19 98 GLU A O 1
ATOM 794 N N . LYS A 1 99 ? 12.648 -26.484 -5.113 1 84.94 99 LYS A N 1
ATOM 795 C CA . LYS A 1 99 ? 11.719 -27.594 -4.973 1 84.94 99 LYS A CA 1
ATOM 796 C C . LYS A 1 99 ? 11.734 -28.484 -6.211 1 84.94 99 LYS A C 1
ATOM 798 O O . LYS A 1 99 ? 11.555 -29.703 -6.113 1 84.94 99 LYS A O 1
ATOM 803 N N . TYR A 1 100 ? 11.891 -27.828 -7.27 1 82.19 100 TYR A N 1
ATOM 804 C CA . TYR A 1 100 ? 11.859 -28.594 -8.508 1 82.19 100 TYR A CA 1
ATOM 805 C C . TYR A 1 100 ? 13.062 -28.266 -9.383 1 82.19 100 TYR A C 1
ATOM 807 O O . TYR A 1 100 ? 12.922 -27.609 -10.422 1 82.19 100 TYR A O 1
ATOM 815 N N . PRO A 1 101 ? 14.25 -28.781 -8.984 1 75.06 101 PRO A N 1
ATOM 816 C CA . PRO A 1 101 ? 15.477 -28.453 -9.719 1 75.06 101 PRO A CA 1
ATOM 817 C C . PRO A 1 101 ? 15.453 -28.938 -11.164 1 75.06 101 PRO A C 1
ATOM 819 O O . PRO A 1 101 ? 16.109 -28.359 -12.023 1 75.06 101 PRO A O 1
ATOM 822 N N . THR A 1 102 ? 14.836 -30.141 -11.508 1 65.94 102 THR A N 1
ATOM 823 C CA . THR A 1 102 ? 14.859 -30.719 -12.852 1 65.94 102 THR A CA 1
ATOM 824 C C . THR A 1 102 ? 13.828 -30.031 -13.75 1 65.94 102 THR A C 1
ATOM 826 O O . THR A 1 102 ? 13.781 -30.281 -14.953 1 65.94 102 THR A O 1
ATOM 829 N N . SER A 1 103 ? 12.969 -29.484 -13.258 1 58.69 103 SER A N 1
ATOM 830 C CA . SER A 1 103 ? 11.938 -28.844 -14.078 1 58.69 103 SER A CA 1
ATOM 831 C C . SER A 1 103 ? 12.539 -27.781 -14.992 1 58.69 103 SER A C 1
ATOM 833 O O . SER A 1 103 ? 11.805 -27.031 -15.648 1 58.69 103 SER A O 1
ATOM 835 N N . SER A 1 104 ? 13.844 -27.766 -15.133 1 49.09 104 SER A N 1
ATOM 836 C CA . SER A 1 104 ? 14.508 -26.875 -16.078 1 49.09 104 SER A CA 1
ATOM 837 C C . SER A 1 104 ? 13.922 -27.031 -17.484 1 49.09 104 SER A C 1
ATOM 839 O O . SER A 1 104 ? 13.297 -28.047 -17.797 1 49.09 104 SER A O 1
ATOM 841 N N . HIS A 1 105 ? 14.172 -25.891 -18.391 1 43.59 105 HIS A N 1
ATOM 842 C CA . HIS A 1 105 ? 13.812 -25.703 -19.781 1 43.59 105 HIS A CA 1
ATOM 843 C C . HIS A 1 105 ? 14.188 -26.938 -20.609 1 43.59 105 HIS A C 1
ATOM 845 O O . HIS A 1 105 ? 15.305 -27.031 -21.109 1 43.59 105 HIS A O 1
ATOM 851 N N . LYS A 1 106 ? 13.883 -28.141 -20.344 1 41.69 106 LYS A N 1
ATOM 852 C CA . LYS A 1 106 ? 14.133 -29.078 -21.422 1 41.69 106 LYS A CA 1
ATOM 853 C C . LYS A 1 106 ? 13.523 -28.578 -22.734 1 41.69 106 LYS A C 1
ATOM 855 O O . LYS A 1 106 ? 12.305 -28.516 -22.875 1 41.69 106 LYS A O 1
ATOM 860 N N . SER A 1 107 ? 14.172 -27.781 -23.484 1 34.28 107 SER A N 1
ATOM 861 C CA . SER A 1 107 ? 13.891 -27.5 -24.891 1 34.28 107 SER A CA 1
ATOM 862 C C . SER A 1 107 ? 13.609 -28.781 -25.672 1 34.28 107 SER A C 1
ATOM 864 O O . SER A 1 107 ? 12.953 -28.766 -26.703 1 34.28 107 SER A O 1
ATOM 866 N N . THR A 1 108 ? 14.609 -29.766 -25.797 1 31.44 108 THR A N 1
ATOM 867 C CA . THR A 1 108 ? 14.789 -30.453 -27.062 1 31.44 108 THR A CA 1
ATOM 868 C C . THR A 1 108 ? 13.656 -31.438 -27.312 1 31.44 108 THR A C 1
ATOM 870 O O . THR A 1 108 ? 13.039 -31.438 -28.391 1 31.44 108 THR A O 1
ATOM 873 N N . GLY A 1 109 ? 13.977 -32.938 -27.438 1 31.16 109 GLY A N 1
ATOM 874 C CA . GLY A 1 109 ? 13.68 -33.906 -28.469 1 31.16 109 GLY A CA 1
ATOM 875 C C . GLY A 1 109 ? 12.281 -34.5 -28.359 1 31.16 109 GLY A C 1
ATOM 876 O O . GLY A 1 109 ? 11.422 -34.219 -29.203 1 31.16 109 GLY A O 1
ATOM 877 N N . SER A 1 110 ? 12.148 -35.906 -27.844 1 33.94 110 SER A N 1
ATOM 878 C CA . SER A 1 110 ? 11.117 -36.844 -28.266 1 33.94 110 SER A CA 1
ATOM 879 C C . SER A 1 110 ? 9.781 -36.531 -27.609 1 33.94 110 SER A C 1
ATOM 881 O O . SER A 1 110 ? 9.664 -36.562 -26.375 1 33.94 110 SER A O 1
ATOM 883 N N . GLN A 1 111 ? 8.828 -35.906 -28.219 1 36.66 111 GLN A N 1
ATOM 884 C CA . GLN A 1 111 ? 7.707 -34.969 -28.25 1 36.66 111 GLN A CA 1
ATOM 885 C C . GLN A 1 111 ? 6.488 -35.562 -27.547 1 36.66 111 GLN A C 1
ATOM 887 O O . GLN A 1 111 ? 5.586 -34.812 -27.125 1 36.66 111 GLN A O 1
ATOM 892 N N . SER A 1 112 ? 5.938 -36.875 -27.75 1 39.94 112 SER A N 1
ATOM 893 C CA . SER A 1 112 ? 4.492 -37.062 -27.859 1 39.94 112 SER A CA 1
ATOM 894 C C . SER A 1 112 ? 3.844 -37.125 -26.484 1 39.94 112 SER A C 1
ATOM 896 O O . SER A 1 112 ? 2.887 -36.406 -26.203 1 39.94 112 SER A O 1
ATOM 898 N N . ALA A 1 113 ? 3.658 -38.438 -25.938 1 40.09 113 ALA A N 1
ATOM 899 C CA . ALA A 1 113 ? 2.924 -38.844 -24.75 1 40.09 113 ALA A CA 1
ATOM 900 C C . ALA A 1 113 ? 3.512 -38.219 -23.5 1 40.09 113 ALA A C 1
ATOM 902 O O . ALA A 1 113 ? 2.777 -37.875 -22.562 1 40.09 113 ALA A O 1
ATOM 903 N N . CYS A 1 114 ? 4.723 -38 -23.344 1 40.06 114 CYS A N 1
ATOM 904 C CA . CYS A 1 114 ? 5.559 -37.562 -22.234 1 40.06 114 CYS A CA 1
ATOM 905 C C . CYS A 1 114 ? 5.418 -36.031 -22.031 1 40.06 114 CYS A C 1
ATOM 907 O O . CYS A 1 114 ? 5.691 -35.531 -20.938 1 40.06 114 CYS A O 1
ATOM 909 N N . GLU A 1 115 ? 4.984 -35.375 -23.031 1 44.16 115 GLU A N 1
ATOM 910 C CA . GLU A 1 115 ? 4.852 -33.906 -22.969 1 44.16 115 GLU A CA 1
ATOM 911 C C . GLU A 1 115 ? 3.617 -33.531 -22.156 1 44.16 115 GLU A C 1
ATOM 913 O O . GLU A 1 115 ? 3.652 -32.562 -21.391 1 44.16 115 GLU A O 1
ATOM 918 N N . LEU A 1 116 ? 2.34 -34.312 -22.438 1 44.03 116 LEU A N 1
ATOM 919 C CA . LEU A 1 116 ? 1.119 -34.031 -21.688 1 44.03 116 LEU A CA 1
ATOM 920 C C . LEU A 1 116 ? 1.348 -34.219 -20.203 1 44.03 116 LEU A C 1
ATOM 922 O O . LEU A 1 116 ? 0.893 -33.406 -19.391 1 44.03 116 LEU A O 1
ATOM 926 N N . ASN A 1 117 ? 1.934 -35.375 -19.75 1 47.56 117 ASN A N 1
ATOM 927 C CA . ASN A 1 117 ? 2.281 -35.656 -18.359 1 47.56 117 ASN A CA 1
ATOM 928 C C . ASN A 1 117 ? 3.209 -34.594 -17.781 1 47.56 117 ASN A C 1
ATOM 930 O O . ASN A 1 117 ? 3.061 -34.188 -16.625 1 47.56 117 ASN A O 1
ATOM 934 N N . THR A 1 118 ? 3.959 -34 -18.703 1 50.91 118 THR A N 1
ATOM 935 C CA . THR A 1 118 ? 4.938 -33.031 -18.234 1 50.91 118 THR A CA 1
ATOM 936 C C . THR A 1 118 ? 4.27 -31.672 -17.953 1 50.91 118 THR A C 1
ATOM 938 O O . THR A 1 118 ? 4.609 -31 -16.969 1 50.91 118 THR A O 1
ATOM 941 N N . SER A 1 119 ? 3.148 -31.438 -18.797 1 60.78 119 SER A N 1
ATOM 942 C CA . SER A 1 119 ? 2.451 -30.172 -18.578 1 60.78 119 SER A CA 1
ATOM 943 C C . SER A 1 119 ? 1.646 -30.203 -17.281 1 60.78 119 SER A C 1
ATOM 945 O O . SER A 1 119 ? 1.604 -29.219 -16.547 1 60.78 119 SER A O 1
ATOM 947 N N . THR A 1 120 ? 1.085 -31.422 -17.016 1 64.38 120 THR A N 1
ATOM 948 C CA . THR A 1 120 ? 0.314 -31.547 -15.789 1 64.38 120 THR A CA 1
ATOM 949 C C . THR A 1 120 ? 1.229 -31.484 -14.57 1 64.38 120 THR A C 1
ATOM 951 O O . THR A 1 120 ? 0.893 -30.859 -13.562 1 64.38 120 THR A O 1
ATOM 954 N N . ILE A 1 121 ? 2.357 -32.156 -14.711 1 72.44 121 ILE A N 1
ATOM 955 C CA . ILE A 1 121 ? 3.297 -32.156 -13.594 1 72.44 121 ILE A CA 1
ATOM 956 C C . ILE A 1 121 ? 3.83 -30.734 -13.375 1 72.44 121 ILE A C 1
ATOM 958 O O . ILE A 1 121 ? 3.902 -30.25 -12.234 1 72.44 121 ILE A O 1
ATOM 962 N N . ALA A 1 122 ? 4.156 -30.094 -14.555 1 72.88 122 ALA A N 1
ATOM 963 C CA . ALA A 1 122 ? 4.652 -28.734 -14.461 1 72.88 122 ALA A CA 1
ATOM 964 C C . ALA A 1 122 ? 3.615 -27.812 -13.82 1 72.88 122 ALA A C 1
ATOM 966 O O . ALA A 1 122 ? 3.963 -26.938 -13.023 1 72.88 122 ALA A O 1
ATOM 967 N N . TYR A 1 123 ? 2.418 -28.094 -14.117 1 72.56 123 TYR A N 1
ATOM 968 C CA . TYR A 1 123 ? 1.339 -27.297 -13.547 1 72.56 123 TYR A CA 1
ATOM 969 C C . TYR A 1 123 ? 1.225 -27.531 -12.047 1 72.56 123 TYR A C 1
ATOM 971 O O . TYR A 1 123 ? 1.102 -26.578 -11.273 1 72.56 123 TYR A O 1
ATOM 979 N N . LYS A 1 124 ? 1.243 -28.719 -11.648 1 74.12 124 LYS A N 1
ATOM 980 C CA . LYS A 1 124 ? 1.154 -29.031 -10.227 1 74.12 124 LYS A CA 1
ATOM 981 C C . LYS A 1 124 ? 2.312 -28.406 -9.453 1 74.12 124 LYS A C 1
ATOM 983 O O . LYS A 1 124 ? 2.123 -27.891 -8.352 1 74.12 124 LYS A O 1
ATOM 988 N N . GLU A 1 125 ? 3.451 -28.5 -10.086 1 79.94 125 GLU A N 1
ATOM 989 C CA . GLU A 1 125 ? 4.625 -27.891 -9.453 1 79.94 125 GLU A CA 1
ATOM 990 C C . GLU A 1 125 ? 4.473 -26.391 -9.32 1 79.94 125 GLU A C 1
ATOM 992 O O . GLU A 1 125 ? 4.832 -25.812 -8.289 1 79.94 125 GLU A O 1
ATOM 997 N N . GLN A 1 126 ? 3.896 -25.797 -10.297 1 77 126 GLN A N 1
ATOM 998 C CA . GLN A 1 126 ? 3.711 -24.344 -10.297 1 77 126 GLN A CA 1
ATOM 999 C C . GLN A 1 126 ? 2.717 -23.922 -9.219 1 77 126 GLN A C 1
ATOM 1001 O O . GLN A 1 126 ? 2.889 -22.875 -8.586 1 77 126 GLN A O 1
ATOM 1006 N N . VAL A 1 127 ? 1.735 -24.703 -9.031 1 74.62 127 VAL A N 1
ATOM 1007 C CA . VAL A 1 127 ? 0.726 -24.391 -8.023 1 74.62 127 VAL A CA 1
ATOM 1008 C C . VAL A 1 127 ? 1.352 -24.438 -6.633 1 74.62 127 VAL A C 1
ATOM 1010 O O . VAL A 1 127 ? 1.091 -23.562 -5.801 1 74.62 127 VAL A O 1
ATOM 1013 N N . VAL A 1 128 ? 2.178 -25.359 -6.449 1 79.06 128 VAL A N 1
ATOM 1014 C CA . VAL A 1 128 ? 2.826 -25.516 -5.152 1 79.06 128 VAL A CA 1
ATOM 1015 C C . VAL A 1 128 ? 3.764 -24.328 -4.902 1 79.06 128 VAL A C 1
ATOM 1017 O O . VAL A 1 128 ? 3.758 -23.75 -3.818 1 79.06 128 VAL A O 1
ATOM 1020 N N . VAL A 1 129 ? 4.508 -23.969 -5.93 1 84.88 129 VAL A N 1
ATOM 1021 C CA . VAL A 1 129 ? 5.488 -22.906 -5.801 1 84.88 129 VAL A CA 1
ATOM 1022 C C . VAL A 1 129 ? 4.77 -21.562 -5.59 1 84.88 129 VAL A C 1
ATOM 1024 O O . VAL A 1 129 ? 5.215 -20.734 -4.797 1 84.88 129 VAL A O 1
ATOM 1027 N N . GLN A 1 130 ? 3.686 -21.422 -6.262 1 81.25 130 GLN A N 1
ATOM 1028 C CA . GLN A 1 130 ? 2.928 -20.188 -6.086 1 81.25 130 GLN A CA 1
ATOM 1029 C C . GLN A 1 130 ? 2.324 -20.109 -4.688 1 81.25 130 GLN A C 1
ATOM 1031 O O . GLN A 1 130 ? 2.242 -19.031 -4.102 1 81.25 130 GLN A O 1
ATOM 1036 N N . LYS A 1 131 ? 1.897 -21.188 -4.246 1 78.38 131 LYS A N 1
ATOM 1037 C CA . LYS A 1 131 ? 1.392 -21.219 -2.877 1 78.38 131 LYS A CA 1
ATOM 1038 C C . LYS A 1 131 ? 2.477 -20.828 -1.88 1 78.38 131 LYS A C 1
ATOM 1040 O O . LYS A 1 131 ? 2.234 -20.016 -0.982 1 78.38 131 LYS A O 1
ATOM 1045 N N . LEU A 1 132 ? 3.607 -21.312 -2.064 1 83.81 132 LEU A N 1
ATOM 1046 C CA . LEU A 1 132 ? 4.719 -21 -1.173 1 83.81 132 LEU A CA 1
ATOM 1047 C C . LEU A 1 132 ? 5.086 -19.516 -1.258 1 83.81 132 LEU A C 1
ATOM 1049 O O . LEU A 1 132 ? 5.352 -18.891 -0.236 1 83.81 132 LEU A O 1
ATOM 1053 N N . THR A 1 133 ? 5.066 -19.062 -2.439 1 87.31 133 THR A N 1
ATOM 1054 C CA . THR A 1 133 ? 5.379 -17.641 -2.65 1 87.31 133 THR A CA 1
ATOM 1055 C C . THR A 1 133 ? 4.332 -16.75 -1.989 1 87.31 133 THR A C 1
ATOM 1057 O O . THR A 1 133 ? 4.676 -15.766 -1.338 1 87.31 133 THR A O 1
ATOM 1060 N N . SER A 1 134 ? 3.117 -17.125 -2.17 1 82.06 134 SER A N 1
ATOM 1061 C CA . SER A 1 134 ? 2.033 -16.359 -1.557 1 82.06 134 SER A CA 1
ATOM 1062 C C . SER A 1 134 ? 2.131 -16.391 -0.035 1 82.06 134 SER A C 1
ATOM 1064 O O . SER A 1 134 ? 1.928 -15.367 0.625 1 82.06 134 SER A O 1
ATOM 1066 N N . GLU A 1 135 ? 2.402 -17.484 0.499 1 81.62 135 GLU A N 1
ATOM 1067 C CA . GLU A 1 135 ? 2.562 -17.609 1.945 1 81.62 135 GLU A CA 1
ATOM 1068 C C . GLU A 1 135 ? 3.709 -16.734 2.449 1 81.62 135 GLU A C 1
ATOM 1070 O O . GLU A 1 135 ? 3.578 -16.062 3.471 1 81.62 135 GLU A O 1
ATOM 1075 N N . LEU A 1 136 ? 4.781 -16.797 1.739 1 86.38 136 LEU A N 1
ATOM 1076 C CA . LEU A 1 136 ? 5.922 -15.977 2.119 1 86.38 136 LEU A CA 1
ATOM 1077 C C . LEU A 1 136 ? 5.543 -14.5 2.111 1 86.38 136 LEU A C 1
ATOM 1079 O O . LEU A 1 136 ? 5.914 -13.75 3.021 1 86.38 136 LEU A O 1
ATOM 1083 N N . ASN A 1 137 ? 4.844 -14.109 1.092 1 85.19 137 ASN A N 1
ATOM 1084 C CA . ASN A 1 137 ? 4.402 -12.719 0.992 1 85.19 137 ASN A CA 1
ATOM 1085 C C . ASN A 1 137 ? 3.506 -12.328 2.164 1 85.19 137 ASN A C 1
ATOM 1087 O O . ASN A 1 137 ? 3.59 -11.211 2.672 1 85.19 137 ASN A O 1
ATOM 1091 N N . ILE A 1 138 ? 2.652 -13.164 2.512 1 79.5 138 ILE A N 1
ATOM 1092 C CA . ILE A 1 138 ? 1.749 -12.898 3.625 1 79.5 138 ILE A CA 1
ATOM 1093 C C . ILE A 1 138 ? 2.547 -12.797 4.922 1 79.5 138 ILE A C 1
ATOM 1095 O O . ILE A 1 138 ? 2.312 -11.891 5.73 1 79.5 138 ILE A O 1
ATOM 1099 N N . TYR A 1 139 ? 3.535 -13.625 5.09 1 82.25 139 TYR A N 1
ATOM 1100 C CA . TYR A 1 139 ? 4.387 -13.555 6.273 1 82.25 139 TYR A CA 1
ATOM 1101 C C . TYR A 1 139 ? 5.176 -12.25 6.301 1 82.25 139 TYR A C 1
ATOM 1103 O O . TYR A 1 139 ? 5.359 -11.648 7.359 1 82.25 139 TYR A O 1
ATOM 11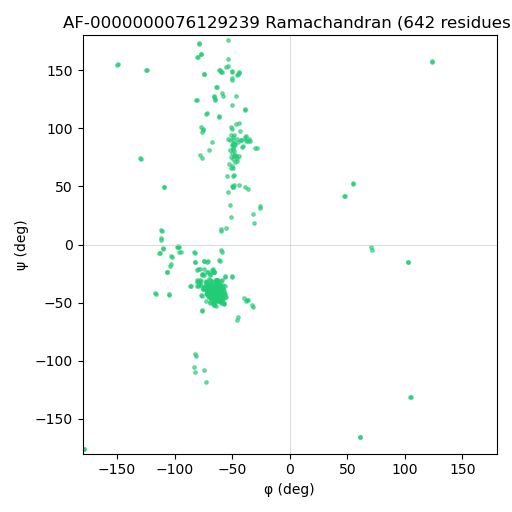11 N N . CYS A 1 140 ? 5.633 -11.891 5.152 1 86.62 140 CYS A N 1
ATOM 1112 C CA . CYS A 1 140 ? 6.363 -10.625 5.062 1 86.62 140 CYS A CA 1
ATOM 1113 C C . CYS A 1 140 ? 5.461 -9.453 5.414 1 86.62 140 CYS A C 1
ATOM 1115 O O . CYS A 1 140 ? 5.895 -8.5 6.07 1 86.62 140 CYS A O 1
ATOM 1117 N N . SER A 1 141 ? 4.262 -9.539 4.965 1 80.94 141 SER A N 1
ATOM 1118 C CA . SER A 1 141 ? 3.311 -8.484 5.297 1 80.94 141 SER A CA 1
ATOM 1119 C C . SER A 1 141 ? 3.037 -8.438 6.797 1 80.94 141 SER A C 1
ATOM 1121 O O . SER A 1 141 ? 2.979 -7.359 7.387 1 80.94 141 SER A O 1
ATOM 1123 N N . LEU A 1 142 ? 2.941 -9.547 7.387 1 77.56 142 LEU A N 1
ATOM 1124 C CA . LEU A 1 142 ? 2.723 -9.633 8.828 1 77.56 142 LEU A CA 1
ATOM 1125 C C . LEU A 1 142 ? 3.928 -9.094 9.594 1 77.56 142 LEU A C 1
ATOM 1127 O O . LEU A 1 142 ? 3.771 -8.414 10.609 1 77.56 142 LEU A O 1
ATOM 1131 N N . ALA A 1 143 ? 4.996 -9.438 9.086 1 84 143 ALA A N 1
ATOM 1132 C CA . ALA A 1 143 ? 6.23 -8.992 9.727 1 84 143 ALA A CA 1
ATOM 1133 C C . ALA A 1 143 ? 6.367 -7.477 9.656 1 84 143 ALA A C 1
ATOM 1135 O O . ALA A 1 143 ? 6.84 -6.848 10.602 1 84 143 ALA A O 1
ATOM 1136 N N . THR A 1 144 ? 5.949 -6.918 8.555 1 84.5 144 THR A N 1
ATOM 1137 C CA . THR A 1 144 ? 6.051 -5.477 8.359 1 84.5 144 THR A CA 1
ATOM 1138 C C . THR A 1 144 ? 5.078 -4.734 9.273 1 84.5 144 THR A C 1
ATOM 1140 O O . THR A 1 144 ? 5.406 -3.67 9.805 1 84.5 144 THR A O 1
ATOM 1143 N N . TYR A 1 145 ? 3.9 -5.297 9.422 1 78.81 145 TYR A N 1
ATOM 1144 C CA . TYR A 1 145 ? 2.881 -4.617 10.219 1 78.81 145 TYR A CA 1
ATOM 1145 C C . TYR A 1 145 ? 2.641 -5.344 11.539 1 78.81 145 TYR A C 1
ATOM 1147 O O . TYR A 1 145 ? 1.494 -5.594 11.914 1 78.81 145 TYR A O 1
ATOM 1155 N N . ASN A 1 146 ? 3.787 -5.598 12.172 1 74.75 146 ASN A N 1
ATOM 1156 C CA . ASN A 1 146 ? 3.729 -6.285 13.461 1 74.75 146 ASN A CA 1
ATOM 1157 C C . ASN A 1 146 ? 3.309 -5.336 14.578 1 74.75 146 ASN A C 1
ATOM 1159 O O . ASN A 1 146 ? 3.303 -4.117 14.398 1 74.75 146 ASN A O 1
ATOM 1163 N N . VAL A 1 147 ? 2.926 -5.824 15.633 1 71.94 147 VAL A N 1
ATOM 1164 C CA . VAL A 1 147 ? 2.373 -5.066 16.75 1 71.94 147 VAL A CA 1
ATOM 1165 C C . VAL A 1 147 ? 3.426 -4.098 17.281 1 71.94 147 VAL A C 1
ATOM 1167 O O . VAL A 1 147 ? 3.119 -2.939 17.578 1 71.94 147 VAL A O 1
ATOM 1170 N N . ILE A 1 148 ? 4.586 -4.57 17.344 1 73 148 ILE A N 1
ATOM 1171 C CA . ILE A 1 148 ? 5.668 -3.73 17.859 1 73 148 ILE A CA 1
ATOM 1172 C C . ILE A 1 148 ? 5.891 -2.553 16.906 1 73 148 ILE A C 1
ATOM 1174 O O . ILE A 1 148 ? 6.102 -1.423 17.359 1 73 148 ILE A O 1
ATOM 1178 N N . GLY A 1 149 ? 5.828 -2.832 15.625 1 76.94 149 GLY A N 1
ATOM 1179 C CA . GLY A 1 149 ? 6 -1.79 14.625 1 76.94 149 GLY A CA 1
ATOM 1180 C C . GLY A 1 149 ? 4.918 -0.727 14.68 1 76.94 149 GLY A C 1
ATOM 1181 O O . GLY A 1 149 ? 5.203 0.463 14.523 1 76.94 149 GLY A O 1
ATOM 1182 N N . VAL A 1 150 ? 3.787 -1.103 15.039 1 73.25 150 VAL A N 1
ATOM 1183 C CA . VAL A 1 150 ? 2.674 -0.162 15.117 1 73.25 150 VAL A CA 1
ATOM 1184 C C . VAL A 1 150 ? 2.865 0.769 16.312 1 73.25 150 VAL A C 1
ATOM 1186 O O . VAL A 1 150 ? 2.615 1.973 16.219 1 73.25 150 VAL A O 1
ATOM 1189 N N . ILE A 1 151 ? 3.285 0.213 17.344 1 74.62 151 ILE A N 1
ATOM 1190 C CA . ILE A 1 151 ? 3.547 1.012 18.531 1 74.62 151 ILE A CA 1
ATOM 1191 C C . ILE A 1 151 ? 4.637 2.039 18.25 1 74.62 151 ILE A C 1
ATOM 1193 O O . ILE A 1 151 ? 4.516 3.209 18.609 1 74.62 151 ILE A O 1
ATOM 1197 N N . PHE A 1 152 ? 5.562 1.564 17.531 1 77.69 152 PHE A N 1
ATOM 1198 C CA . PHE A 1 152 ? 6.656 2.461 17.188 1 77.69 152 PHE A CA 1
ATOM 1199 C C . PHE A 1 152 ? 6.176 3.555 16.234 1 77.69 152 PHE A C 1
ATOM 1201 O O . PHE A 1 152 ? 6.578 4.715 16.359 1 77.69 152 PHE A O 1
ATOM 1208 N N . THR A 1 153 ? 5.379 3.182 15.344 1 79.56 153 THR A N 1
ATOM 1209 C CA . THR A 1 153 ? 4.867 4.148 14.383 1 79.56 153 THR A CA 1
ATOM 1210 C C . THR A 1 153 ? 4.035 5.219 15.078 1 79.56 153 THR A C 1
ATOM 1212 O O . THR A 1 153 ? 4.156 6.406 14.773 1 79.56 153 THR A O 1
ATOM 1215 N N . LEU A 1 154 ? 3.268 4.852 16.078 1 75.12 154 LEU A N 1
ATOM 1216 C CA . LEU A 1 154 ? 2.443 5.801 16.828 1 75.12 154 LEU A CA 1
ATOM 1217 C C . LEU A 1 154 ? 3.311 6.762 17.625 1 75.12 154 LEU A C 1
ATOM 1219 O O . LEU A 1 154 ? 3.025 7.961 17.688 1 75.12 154 LEU A O 1
ATOM 1223 N N . ASN A 1 155 ? 4.293 6.191 18.141 1 77.31 155 ASN A N 1
ATOM 1224 C CA . ASN A 1 155 ? 5.188 7.027 18.938 1 77.31 155 ASN A CA 1
ATOM 1225 C C . ASN A 1 155 ? 5.992 7.98 18.047 1 77.31 155 ASN A C 1
ATOM 1227 O O . ASN A 1 155 ? 6.258 9.117 18.438 1 77.31 155 ASN A O 1
ATOM 1231 N N . LEU A 1 156 ? 6.355 7.512 16.891 1 79.12 156 LEU A N 1
ATOM 1232 C CA . LEU A 1 156 ? 7.098 8.367 15.977 1 79.12 156 LEU A CA 1
ATOM 1233 C C . LEU A 1 156 ? 6.266 9.578 15.57 1 79.12 156 LEU A C 1
ATOM 1235 O O . LEU A 1 156 ? 6.789 10.688 15.461 1 79.12 156 LEU A O 1
ATOM 1239 N N . ALA A 1 157 ? 5.043 9.32 15.352 1 74.06 157 ALA A N 1
ATOM 1240 C CA . ALA A 1 157 ? 4.152 10.414 14.961 1 74.06 157 ALA A CA 1
ATOM 1241 C C . ALA A 1 157 ? 4.008 11.438 16.078 1 74.06 157 ALA A C 1
ATOM 1243 O O . ALA A 1 157 ? 4.035 12.648 15.836 1 74.06 157 ALA A O 1
ATOM 1244 N N . THR A 1 158 ? 3.916 10.945 17.281 1 72.38 158 THR A N 1
ATOM 1245 C CA . THR A 1 158 ? 3.758 11.82 18.438 1 72.38 158 THR A CA 1
ATOM 1246 C C . THR A 1 158 ? 5.062 12.562 18.734 1 72.38 158 THR A C 1
ATOM 1248 O O . THR A 1 158 ? 5.055 13.766 19 1 72.38 158 THR A O 1
ATOM 1251 N N . TYR A 1 159 ? 6.121 11.805 18.641 1 77 159 TYR A N 1
ATOM 1252 C CA . TYR A 1 159 ? 7.414 12.406 18.953 1 77 159 TYR A CA 1
ATOM 1253 C C . TYR A 1 159 ? 7.84 13.398 17.891 1 77 159 TYR A C 1
ATOM 1255 O O . TYR A 1 159 ? 8.594 14.336 18.156 1 77 159 TYR A O 1
ATOM 1263 N N . SER A 1 160 ? 7.324 13.258 16.688 1 77.75 160 SER A N 1
ATOM 1264 C CA . SER A 1 160 ? 7.656 14.188 15.617 1 77.75 160 SER A CA 1
ATOM 1265 C C . SER A 1 160 ? 7.129 15.586 15.914 1 77.75 160 SER A C 1
ATOM 1267 O O . SER A 1 160 ? 7.699 16.578 15.461 1 77.75 160 SER A O 1
ATOM 1269 N N . ASP A 1 161 ? 6.137 15.594 16.719 1 72.81 161 ASP A N 1
ATOM 1270 C CA . ASP A 1 161 ? 5.523 16.875 17.062 1 72.81 161 ASP A CA 1
ATOM 1271 C C . ASP A 1 161 ? 6.301 17.578 18.156 1 72.81 161 ASP A C 1
ATOM 1273 O O . ASP A 1 161 ? 6.137 18.781 18.375 1 72.81 161 ASP A O 1
ATOM 1277 N N . ILE A 1 162 ? 7.152 16.797 18.797 1 73.31 162 ILE A N 1
ATOM 1278 C CA . ILE A 1 162 ? 7.891 17.375 19.922 1 73.31 162 ILE A CA 1
ATOM 1279 C C . ILE A 1 162 ? 9.336 17.641 19.5 1 73.31 162 ILE A C 1
ATOM 1281 O O . ILE A 1 162 ? 9.875 18.719 19.781 1 73.31 162 ILE A O 1
ATOM 1285 N N . TYR A 1 163 ? 9.961 16.703 18.781 1 76 163 TYR A N 1
ATOM 1286 C CA . TYR A 1 163 ? 11.398 16.766 18.531 1 76 163 TYR A CA 1
ATOM 1287 C C . TYR A 1 163 ? 11.688 17.25 17.125 1 76 163 TYR A C 1
ATOM 1289 O O . TYR A 1 163 ? 12.828 17.594 16.797 1 76 163 TYR A O 1
ATOM 1297 N N . GLY A 1 164 ? 10.68 17.328 16.328 1 75.81 164 GLY A N 1
ATOM 1298 C CA . GLY A 1 164 ? 10.883 17.797 14.969 1 75.81 164 GLY A CA 1
ATOM 1299 C C . GLY A 1 164 ? 10.414 16.812 13.922 1 75.81 164 GLY A C 1
ATOM 1300 O O . GLY A 1 164 ? 10.367 15.602 14.172 1 75.81 164 GLY A O 1
ATOM 1301 N N . ARG A 1 165 ? 10.156 17.297 12.789 1 77.5 165 ARG A N 1
ATOM 1302 C CA . ARG A 1 165 ? 9.625 16.484 11.703 1 77.5 165 ARG A CA 1
ATOM 1303 C C . ARG A 1 165 ? 10.742 15.703 11.016 1 77.5 165 ARG A C 1
ATOM 1305 O O . ARG A 1 165 ? 10.555 14.547 10.633 1 77.5 165 ARG A O 1
ATOM 1312 N N . LYS A 1 166 ? 11.891 16.375 10.945 1 78.94 166 LYS A N 1
ATOM 1313 C CA . LYS A 1 166 ? 12.992 15.805 10.164 1 78.94 166 LYS A CA 1
ATOM 1314 C C . LYS A 1 166 ? 13.461 14.477 10.766 1 78.94 166 LYS A C 1
ATOM 1316 O O . LYS A 1 166 ? 13.664 13.5 10.039 1 78.94 166 LYS A O 1
ATOM 1321 N N . LEU A 1 167 ? 13.617 14.414 12.023 1 76.44 167 LEU A N 1
ATOM 1322 C CA . LEU A 1 167 ? 14.102 13.227 12.703 1 76.44 167 LEU A CA 1
ATOM 1323 C C . LEU A 1 167 ? 13.18 12.039 12.453 1 76.44 167 LEU A C 1
ATOM 1325 O O . LEU A 1 167 ? 13.648 10.914 12.266 1 76.44 167 LEU A O 1
ATOM 1329 N N . PHE A 1 168 ? 11.961 12.328 12.289 1 78.56 168 PHE A N 1
ATOM 1330 C CA . PHE A 1 168 ? 11.016 11.219 12.234 1 78.56 168 PHE A CA 1
ATOM 1331 C C . PHE A 1 168 ? 10.75 10.805 10.789 1 78.56 168 PHE A C 1
ATOM 1333 O O . PHE A 1 168 ? 10.102 9.789 10.539 1 78.56 168 PHE A O 1
ATOM 1340 N N . PHE A 1 169 ? 11.297 11.594 9.852 1 82.94 169 PHE A N 1
ATOM 1341 C CA . PHE A 1 169 ? 11.406 11.148 8.469 1 82.94 169 PHE A CA 1
ATOM 1342 C C . PHE A 1 169 ? 12.547 10.148 8.305 1 82.94 169 PHE A C 1
ATOM 1344 O O . PHE A 1 169 ? 12.477 9.25 7.469 1 82.94 169 PHE A O 1
ATOM 1351 N N . ILE A 1 170 ? 13.492 10.242 9.18 1 90.5 170 ILE A N 1
ATOM 1352 C CA . ILE A 1 170 ? 14.734 9.508 9 1 90.5 170 ILE A CA 1
ATOM 1353 C C . ILE A 1 170 ? 14.539 8.047 9.398 1 90.5 170 ILE A C 1
ATOM 1355 O O . ILE A 1 170 ? 15.023 7.137 8.727 1 90.5 170 ILE A O 1
ATOM 1359 N N . ALA A 1 171 ? 13.727 7.789 10.352 1 91.12 171 ALA A N 1
ATOM 1360 C CA . ALA A 1 171 ? 13.594 6.449 10.922 1 91.12 171 ALA A CA 1
ATOM 1361 C C . ALA A 1 171 ? 13.016 5.473 9.906 1 91.12 171 ALA A C 1
ATOM 1363 O O . ALA A 1 171 ? 13.602 4.414 9.648 1 91.12 171 ALA A O 1
ATOM 1364 N N . PRO A 1 172 ? 11.93 5.82 9.305 1 93 172 PRO A N 1
ATOM 1365 C CA . PRO A 1 172 ? 11.398 4.875 8.32 1 93 172 PRO A CA 1
ATOM 1366 C C . PRO A 1 172 ? 12.336 4.684 7.129 1 93 172 PRO A C 1
ATOM 1368 O O . PRO A 1 172 ? 12.391 3.592 6.555 1 93 172 PRO A O 1
ATOM 1371 N N . PHE A 1 173 ? 13.078 5.664 6.773 1 95.88 173 PHE A N 1
ATOM 1372 C CA . PHE A 1 173 ? 14.023 5.547 5.672 1 95.88 173 PHE A CA 1
ATOM 1373 C C . PHE A 1 173 ? 15.141 4.57 6.023 1 95.88 173 PHE A C 1
ATOM 1375 O O . PHE A 1 173 ? 15.555 3.76 5.188 1 95.88 173 PHE A O 1
ATOM 1382 N N . ILE A 1 174 ? 15.602 4.668 7.223 1 95.69 174 ILE A N 1
ATOM 1383 C CA . ILE A 1 174 ? 16.656 3.771 7.664 1 95.69 174 ILE A CA 1
ATOM 1384 C C . ILE A 1 174 ? 16.156 2.33 7.656 1 95.69 174 ILE A C 1
ATOM 1386 O O . ILE A 1 174 ? 16.875 1.421 7.223 1 95.69 174 ILE A O 1
ATOM 1390 N N . GLY A 1 175 ? 15 2.125 8.164 1 95.25 175 GLY A N 1
ATOM 1391 C CA . GLY A 1 175 ? 14.43 0.789 8.156 1 95.25 175 GLY A CA 1
ATOM 1392 C C . GLY A 1 175 ? 14.289 0.206 6.766 1 95.25 175 GLY A C 1
ATOM 1393 O O . GLY A 1 175 ? 14.672 -0.942 6.527 1 95.25 175 GLY A O 1
ATOM 1394 N N . THR A 1 176 ? 13.766 0.978 5.895 1 96.56 176 THR A N 1
ATOM 1395 C CA . THR A 1 176 ? 13.586 0.512 4.523 1 96.56 176 THR A CA 1
ATOM 1396 C C . THR A 1 176 ? 14.938 0.289 3.85 1 96.56 176 THR A C 1
ATOM 1398 O O . THR A 1 176 ? 15.102 -0.648 3.064 1 96.56 176 THR A O 1
ATOM 1401 N N . LEU A 1 177 ? 15.867 1.135 4.145 1 97.88 177 LEU A N 1
ATOM 1402 C CA . LEU A 1 177 ? 17.203 0.98 3.586 1 97.88 177 LEU A CA 1
ATOM 1403 C C . LEU A 1 177 ? 17.828 -0.334 4.039 1 97.88 177 LEU A C 1
ATOM 1405 O O . LEU A 1 177 ? 18.422 -1.057 3.229 1 97.88 177 LEU A O 1
ATOM 1409 N N . LEU A 1 178 ? 17.703 -0.607 5.266 1 97.62 178 LEU A N 1
ATOM 1410 C CA . LEU A 1 178 ? 18.25 -1.852 5.793 1 97.62 178 LEU A CA 1
ATOM 1411 C C . LEU A 1 178 ? 17.562 -3.059 5.156 1 97.62 178 LEU A C 1
ATOM 1413 O O . LEU A 1 178 ? 18.234 -4.02 4.77 1 97.62 178 LEU A O 1
ATOM 1417 N N . LYS A 1 179 ? 16.266 -2.98 5.074 1 97.5 179 LYS A N 1
ATOM 1418 C CA . LYS A 1 179 ? 15.523 -4.078 4.469 1 97.5 179 LYS A CA 1
ATOM 1419 C C . LYS A 1 179 ? 15.953 -4.309 3.025 1 97.5 179 LYS A C 1
ATOM 1421 O O . LYS A 1 179 ? 16.266 -5.434 2.639 1 97.5 179 LYS A O 1
ATOM 1426 N N . THR A 1 180 ? 16.016 -3.266 2.223 1 97.69 180 THR A N 1
ATOM 1427 C CA . THR A 1 180 ? 16.328 -3.416 0.807 1 97.69 180 THR A CA 1
ATOM 1428 C C . THR A 1 180 ? 17.797 -3.826 0.623 1 97.69 180 THR A C 1
ATOM 1430 O O . THR A 1 180 ? 18.109 -4.613 -0.271 1 97.69 180 THR A O 1
ATOM 1433 N N . LEU A 1 181 ? 18.656 -3.344 1.443 1 97.94 181 LEU A N 1
ATOM 1434 C CA . LEU A 1 181 ? 20.062 -3.732 1.382 1 97.94 181 LEU A CA 1
ATOM 1435 C C . LEU A 1 181 ? 20.234 -5.215 1.699 1 97.94 181 LEU A C 1
ATOM 1437 O O . LEU A 1 181 ? 20.953 -5.926 0.996 1 97.94 181 LEU A O 1
ATOM 1441 N N . LEU A 1 182 ? 19.609 -5.625 2.738 1 97.75 182 LEU A N 1
ATOM 1442 C CA . LEU A 1 182 ? 19.703 -7.023 3.141 1 97.75 182 LEU A CA 1
ATOM 1443 C C . LEU A 1 182 ? 19.062 -7.938 2.105 1 97.75 182 LEU A C 1
ATOM 1445 O O . LEU A 1 182 ? 19.547 -9.047 1.864 1 97.75 182 LEU A O 1
ATOM 1449 N N . CYS A 1 183 ? 17.969 -7.512 1.536 1 97.06 183 CYS A N 1
ATOM 1450 C CA . CYS A 1 183 ? 17.359 -8.273 0.454 1 97.06 183 CYS A CA 1
ATOM 1451 C C . CYS A 1 183 ? 18.297 -8.383 -0.739 1 97.06 183 CYS A C 1
ATOM 1453 O O . CYS A 1 183 ? 18.422 -9.453 -1.347 1 97.06 183 CYS A O 1
ATOM 1455 N N . THR A 1 184 ? 18.969 -7.258 -1.046 1 97.25 184 THR A N 1
ATOM 1456 C CA . THR A 1 184 ? 19.922 -7.262 -2.143 1 97.25 184 THR A CA 1
ATOM 1457 C C . THR A 1 184 ? 21.078 -8.234 -1.861 1 97.25 184 THR A C 1
ATOM 1459 O O . THR A 1 184 ? 21.484 -8.984 -2.746 1 97.25 184 THR A O 1
ATOM 1462 N N . ILE A 1 185 ? 21.516 -8.281 -0.679 1 96.69 185 ILE A N 1
ATOM 1463 C CA . ILE A 1 185 ? 22.594 -9.188 -0.271 1 96.69 185 ILE A CA 1
ATOM 1464 C C . ILE A 1 185 ? 22.109 -10.633 -0.375 1 96.69 185 ILE A C 1
ATOM 1466 O O . ILE A 1 185 ? 22.844 -11.516 -0.822 1 96.69 185 ILE A O 1
ATOM 1470 N N . THR A 1 186 ? 20.891 -10.859 0.059 1 95.94 186 THR A N 1
ATOM 1471 C CA . THR A 1 186 ? 20.312 -12.195 -0.011 1 95.94 186 THR A CA 1
ATOM 1472 C C . THR A 1 186 ? 20.234 -12.68 -1.456 1 95.94 186 THR A C 1
ATOM 1474 O O . THR A 1 186 ? 20.547 -13.844 -1.739 1 95.94 186 THR A O 1
ATOM 1477 N N . ILE A 1 187 ? 19.859 -11.805 -2.365 1 95.25 187 ILE A N 1
ATOM 1478 C CA . ILE A 1 187 ? 19.766 -12.148 -3.779 1 95.25 187 ILE A CA 1
ATOM 1479 C C . ILE A 1 187 ? 21.156 -12.438 -4.34 1 95.25 187 ILE A C 1
ATOM 1481 O O . ILE A 1 187 ? 21.344 -13.398 -5.086 1 95.25 187 ILE A O 1
ATOM 1485 N N . TYR A 1 188 ? 22.125 -11.656 -3.936 1 94.44 188 TYR A N 1
ATOM 1486 C CA . TYR A 1 188 ? 23.469 -11.789 -4.453 1 94.44 188 TYR A CA 1
ATOM 1487 C C . TYR A 1 188 ? 24.109 -13.094 -3.973 1 94.44 188 TYR A C 1
ATOM 1489 O O . TYR A 1 188 ? 24.734 -13.805 -4.758 1 94.44 188 TYR A O 1
ATOM 1497 N N . PHE A 1 189 ? 23.953 -13.477 -2.758 1 94.62 189 PHE A N 1
ATOM 1498 C CA . PHE A 1 189 ? 24.609 -14.641 -2.182 1 94.62 189 PHE A CA 1
ATOM 1499 C C . PHE A 1 189 ? 23.703 -15.859 -2.213 1 94.62 189 PHE A C 1
ATOM 1501 O O . PHE A 1 189 ? 24.078 -16.938 -1.771 1 94.62 189 PHE A O 1
ATOM 1508 N N . ASN A 1 190 ? 22.469 -15.664 -2.701 1 92.38 190 ASN A N 1
ATOM 1509 C CA . ASN A 1 190 ? 21.484 -16.75 -2.758 1 92.38 190 ASN A CA 1
ATOM 1510 C C . ASN A 1 190 ? 21.281 -17.391 -1.387 1 92.38 190 ASN A C 1
ATOM 1512 O O . ASN A 1 190 ? 21.375 -18.609 -1.239 1 92.38 190 ASN A O 1
ATOM 1516 N N . LEU A 1 191 ? 21 -16.516 -0.435 1 92.38 191 LEU A N 1
ATOM 1517 C CA . LEU A 1 191 ? 20.734 -16.984 0.924 1 92.38 191 LEU A CA 1
ATOM 1518 C C . LEU A 1 191 ? 19.328 -17.531 1.055 1 92.38 191 LEU A C 1
ATOM 1520 O O . LEU A 1 191 ? 18.516 -17.422 0.123 1 92.38 191 LEU A O 1
ATOM 1524 N N . LYS A 1 192 ? 19.062 -18.109 2.217 1 92.12 192 LYS A N 1
ATOM 1525 C CA . LYS A 1 192 ? 17.75 -18.688 2.477 1 92.12 192 LYS A CA 1
ATOM 1526 C C . LYS A 1 192 ? 16.656 -17.625 2.463 1 92.12 192 LYS A C 1
ATOM 1528 O O . LYS A 1 192 ? 16.828 -16.547 3.049 1 92.12 192 LYS A O 1
ATOM 1533 N N . LEU A 1 193 ? 15.539 -17.938 1.802 1 92.44 193 LEU A N 1
ATOM 1534 C CA . LEU A 1 193 ? 14.453 -16.984 1.586 1 92.44 193 LEU A CA 1
ATOM 1535 C C . LEU A 1 193 ? 13.781 -16.625 2.906 1 92.44 193 LEU A C 1
ATOM 1537 O O . LEU A 1 193 ? 13.234 -15.523 3.041 1 92.44 193 LEU A O 1
ATOM 1541 N N . GLU A 1 194 ? 13.898 -17.453 3.881 1 88.06 194 GLU A N 1
ATOM 1542 C CA . GLU A 1 194 ? 13.195 -17.234 5.141 1 88.06 194 GLU A CA 1
ATOM 1543 C C . GLU A 1 194 ? 13.75 -16 5.867 1 88.06 194 GLU A C 1
ATOM 1545 O O . GLU A 1 194 ? 13.055 -15.391 6.68 1 88.06 194 GLU A O 1
ATOM 1550 N N . TRP A 1 195 ? 14.961 -15.609 5.555 1 90.69 195 TRP A N 1
ATOM 1551 C CA . TRP A 1 195 ? 15.578 -14.445 6.18 1 90.69 195 TRP A CA 1
ATOM 1552 C C . TRP A 1 195 ? 14.859 -13.156 5.781 1 90.69 195 TRP A C 1
ATOM 1554 O O . TRP A 1 195 ? 14.898 -12.172 6.516 1 90.69 195 TRP A O 1
ATOM 1564 N N . ILE A 1 196 ? 14.188 -13.219 4.652 1 93.69 196 ILE A N 1
ATOM 1565 C CA . ILE A 1 196 ? 13.531 -12.016 4.133 1 93.69 196 ILE A CA 1
ATOM 1566 C C . ILE A 1 196 ? 12.445 -11.562 5.102 1 93.69 196 ILE A C 1
ATOM 1568 O O . ILE A 1 196 ? 12.211 -10.367 5.262 1 93.69 196 ILE A O 1
ATOM 1572 N N . ILE A 1 197 ? 11.867 -12.492 5.797 1 91.81 197 ILE A N 1
ATOM 1573 C CA . ILE A 1 197 ? 10.82 -12.172 6.758 1 91.81 197 ILE A CA 1
ATOM 1574 C C . ILE A 1 197 ? 11.391 -11.289 7.871 1 91.81 197 ILE A C 1
ATOM 1576 O O . ILE A 1 197 ? 10.766 -10.312 8.281 1 91.81 197 ILE A O 1
ATOM 1580 N N . LEU A 1 198 ? 12.578 -11.594 8.25 1 92.25 198 LEU A N 1
ATOM 1581 C CA . LEU A 1 198 ? 13.242 -10.82 9.289 1 92.25 198 LEU A CA 1
ATOM 1582 C C . LEU A 1 198 ? 13.539 -9.398 8.812 1 92.25 198 LEU A C 1
ATOM 1584 O O . LEU A 1 198 ? 13.453 -8.445 9.586 1 92.25 198 LEU A O 1
ATOM 1588 N N . PHE A 1 199 ? 13.914 -9.281 7.605 1 95.19 199 PHE A N 1
ATOM 1589 C CA . PHE A 1 199 ? 14.227 -7.965 7.055 1 95.19 199 PHE A CA 1
ATOM 1590 C C . PHE A 1 199 ? 12.977 -7.09 7 1 95.19 199 PHE A C 1
ATOM 1592 O O . PHE A 1 199 ? 13.039 -5.895 7.301 1 95.19 199 PHE A O 1
ATOM 1599 N N . PHE A 1 200 ? 11.898 -7.707 6.664 1 93.12 200 PHE A N 1
ATOM 1600 C CA . PHE A 1 200 ? 10.625 -6.984 6.645 1 93.12 200 PHE A CA 1
ATOM 1601 C C . PHE A 1 200 ? 10.211 -6.586 8.055 1 93.12 200 PHE A C 1
ATOM 1603 O O . PHE A 1 200 ? 9.625 -5.52 8.258 1 93.12 200 PHE A O 1
ATOM 1610 N N . CYS A 1 201 ? 10.57 -7.398 8.984 1 90.25 201 CYS A N 1
ATOM 1611 C CA . CYS A 1 201 ? 10.281 -7.09 10.383 1 90.25 201 CYS A CA 1
ATOM 1612 C C . CYS A 1 201 ? 11.055 -5.859 10.836 1 90.25 201 CYS A C 1
ATOM 1614 O O . CYS A 1 201 ? 10.516 -5.016 11.555 1 90.25 201 CYS A O 1
ATOM 1616 N N . ILE A 1 202 ? 12.234 -5.766 10.43 1 91.69 202 ILE A N 1
ATOM 1617 C CA . ILE A 1 202 ? 13.07 -4.621 10.773 1 91.69 202 ILE A CA 1
ATOM 1618 C C . ILE A 1 202 ? 12.438 -3.338 10.234 1 91.69 202 ILE A C 1
ATOM 1620 O O . ILE A 1 202 ? 12.359 -2.332 10.945 1 91.69 202 ILE A O 1
ATOM 1624 N N . GLU A 1 203 ? 11.992 -3.367 9.023 1 92.88 203 GLU A N 1
ATOM 1625 C CA . GLU A 1 203 ? 11.32 -2.211 8.438 1 92.88 203 GLU A CA 1
ATOM 1626 C C . GLU A 1 203 ? 10.062 -1.845 9.227 1 92.88 203 GLU A C 1
ATOM 1628 O O . GLU A 1 203 ? 9.773 -0.665 9.438 1 92.88 203 GLU A O 1
ATOM 1633 N N . GLY A 1 204 ? 9.375 -2.855 9.648 1 87.88 204 GLY A N 1
ATOM 1634 C CA . GLY A 1 204 ? 8.172 -2.623 10.438 1 87.88 204 GLY A CA 1
ATOM 1635 C C . GLY A 1 204 ? 8.453 -1.921 11.75 1 87.88 204 GLY A C 1
ATOM 1636 O O . GLY A 1 204 ? 7.684 -1.056 12.172 1 87.88 204 GLY A O 1
ATOM 1637 N N . CYS A 1 205 ? 9.516 -2.123 12.305 1 87.31 205 CYS A N 1
ATOM 1638 C CA . CYS A 1 205 ? 9.859 -1.59 13.625 1 87.31 205 CYS A CA 1
ATOM 1639 C C . CYS A 1 205 ? 10.352 -0.153 13.516 1 87.31 205 CYS A C 1
ATOM 1641 O O . CYS A 1 205 ? 10.516 0.528 14.531 1 87.31 205 CYS A O 1
ATOM 1643 N N . THR A 1 206 ? 10.539 0.329 12.367 1 88.56 206 THR A N 1
ATOM 1644 C CA . THR A 1 206 ? 11.031 1.693 12.203 1 88.56 206 THR A CA 1
ATOM 1645 C C . THR A 1 206 ? 9.945 2.592 11.625 1 88.56 206 THR A C 1
ATOM 1647 O O . THR A 1 206 ? 10.211 3.736 11.25 1 88.56 206 THR A O 1
ATOM 1650 N N . GLY A 1 207 ? 8.68 2.168 11.555 1 82.69 207 GLY A N 1
ATOM 1651 C CA . GLY A 1 207 ? 7.547 2.992 11.172 1 82.69 207 GLY A CA 1
ATOM 1652 C C . GLY A 1 207 ? 7.074 2.74 9.75 1 82.69 207 GLY A C 1
ATOM 1653 O O . GLY A 1 207 ? 5.992 3.186 9.367 1 82.69 207 GLY A O 1
ATOM 1654 N N . THR A 1 208 ? 7.797 2.078 8.859 1 83.25 208 THR A N 1
ATOM 1655 C CA . THR A 1 208 ? 7.422 1.697 7.5 1 83.25 208 THR A CA 1
ATOM 1656 C C . THR A 1 208 ? 7.117 2.932 6.656 1 83.25 208 THR A C 1
ATOM 1658 O O . THR A 1 208 ? 7.422 4.055 7.059 1 83.25 208 THR A O 1
ATOM 1661 N N . TRP A 1 209 ? 6.484 2.729 5.496 1 85 209 TRP A N 1
ATOM 1662 C CA . TRP A 1 209 ? 6.121 3.811 4.586 1 85 209 TRP A CA 1
ATOM 1663 C C . TRP A 1 209 ? 4.926 4.594 5.125 1 85 209 TRP A C 1
ATOM 1665 O O . TRP A 1 209 ? 4.719 5.754 4.75 1 85 209 TRP A O 1
ATOM 1675 N N . VAL A 1 210 ? 4.234 4.078 6.09 1 83.06 210 VAL A N 1
ATOM 1676 C CA . VAL A 1 210 ? 3.076 4.742 6.676 1 83.06 210 VAL A CA 1
ATOM 1677 C C . VAL A 1 210 ? 3.527 5.961 7.473 1 83.06 210 VAL A C 1
ATOM 1679 O O . VAL A 1 210 ? 2.889 7.016 7.418 1 83.06 210 VAL A O 1
ATOM 1682 N N . SER A 1 211 ? 4.578 5.777 8.156 1 86.44 211 SER A N 1
ATOM 1683 C CA . SER A 1 211 ? 5.117 6.898 8.922 1 86.44 211 SER A CA 1
ATOM 1684 C C . SER A 1 211 ? 5.602 8.008 8 1 86.44 211 SER A C 1
ATOM 1686 O O . SER A 1 211 ? 5.422 9.195 8.297 1 86.44 211 SER A O 1
ATOM 1688 N N . THR A 1 212 ? 6.199 7.602 6.949 1 90.94 212 THR A N 1
ATOM 1689 C CA . THR A 1 212 ? 6.664 8.602 5.992 1 90.94 212 THR A CA 1
ATOM 1690 C C . THR A 1 212 ? 5.492 9.391 5.418 1 90.94 212 THR A C 1
ATOM 1692 O O . THR A 1 212 ? 5.574 10.609 5.27 1 90.94 212 THR A O 1
ATOM 1695 N N . LEU A 1 213 ? 4.449 8.734 5.156 1 89.62 213 LEU A N 1
ATOM 1696 C CA . LEU A 1 213 ? 3.256 9.398 4.641 1 89.62 213 LEU A CA 1
ATOM 1697 C C . LEU A 1 213 ? 2.688 10.375 5.668 1 89.62 213 LEU A C 1
ATOM 1699 O O . LEU A 1 213 ? 2.338 11.5 5.324 1 89.62 213 LEU A O 1
ATOM 1703 N N . SER A 1 214 ? 2.652 9.867 6.859 1 85.81 214 SER A N 1
ATOM 1704 C CA . SER A 1 214 ? 2.129 10.703 7.934 1 85.81 214 SER A CA 1
ATOM 1705 C C . SER A 1 214 ? 2.975 11.961 8.117 1 85.81 214 SER A C 1
ATOM 1707 O O . SER A 1 214 ? 2.439 13.055 8.305 1 85.81 214 SER A O 1
ATOM 1709 N N . MET A 1 215 ? 4.207 11.734 8.016 1 87.31 215 MET A N 1
ATOM 1710 C CA . MET A 1 215 ? 5.117 12.859 8.18 1 87.31 215 MET A CA 1
ATOM 1711 C C . MET A 1 215 ? 4.984 13.844 7.023 1 87.31 215 MET A C 1
ATOM 1713 O O . MET A 1 215 ? 5.09 15.055 7.215 1 87.31 215 MET A O 1
ATOM 1717 N N . ALA A 1 216 ? 4.793 13.352 5.926 1 91.69 216 ALA A N 1
ATOM 1718 C CA . ALA A 1 216 ? 4.621 14.211 4.758 1 91.69 216 ALA A CA 1
ATOM 1719 C C . ALA A 1 216 ? 3.363 15.062 4.891 1 91.69 216 ALA A C 1
ATOM 1721 O O . ALA A 1 216 ? 3.385 16.266 4.59 1 91.69 216 ALA A O 1
ATOM 1722 N N . TYR A 1 217 ? 2.318 14.477 5.387 1 87.94 217 TYR A N 1
ATOM 1723 C CA . TYR A 1 217 ? 1.092 15.242 5.602 1 87.94 217 TYR A CA 1
ATOM 1724 C C . TYR A 1 217 ? 1.31 16.344 6.629 1 87.94 217 TYR A C 1
ATOM 1726 O O . TYR A 1 217 ? 0.842 17.469 6.441 1 87.94 217 TYR A O 1
ATOM 1734 N N . SER A 1 218 ? 2.027 15.984 7.664 1 85.12 218 SER A N 1
ATOM 1735 C CA . SER A 1 218 ? 2.311 16.984 8.688 1 85.12 218 SER A CA 1
ATOM 1736 C C . SER A 1 218 ? 3.197 18.094 8.141 1 85.12 218 SER A C 1
ATOM 1738 O O . SER A 1 218 ? 3 19.266 8.477 1 85.12 218 SER A O 1
ATOM 1740 N N . PHE A 1 219 ? 4.137 17.703 7.359 1 87.5 219 PHE A N 1
ATOM 1741 C CA . PHE A 1 219 ? 5.031 18.672 6.73 1 87.5 219 PHE A CA 1
ATOM 1742 C C . PHE A 1 219 ? 4.25 19.641 5.852 1 87.5 219 PHE A C 1
ATOM 1744 O O . PHE A 1 219 ? 4.492 20.844 5.887 1 87.5 219 PHE A O 1
ATOM 1751 N N . MET A 1 220 ? 3.324 19.172 5.125 1 88.31 220 MET A N 1
ATOM 1752 C CA . MET A 1 220 ? 2.5 20 4.25 1 88.31 220 MET A CA 1
ATOM 1753 C C . MET A 1 220 ? 1.578 20.906 5.066 1 88.31 220 MET A C 1
ATOM 1755 O O . MET A 1 220 ? 1.336 22.047 4.691 1 88.31 220 MET A O 1
ATOM 1759 N N . ALA A 1 221 ? 1.153 20.375 6.16 1 83.75 221 ALA A N 1
ATOM 1760 C CA . ALA A 1 221 ? 0.291 21.172 7.035 1 83.75 221 ALA A CA 1
ATOM 1761 C C . ALA A 1 221 ? 1.061 22.328 7.668 1 83.75 221 ALA A C 1
ATOM 1763 O O . ALA A 1 221 ? 0.514 23.406 7.855 1 83.75 221 ALA A O 1
ATOM 1764 N N . ASP A 1 222 ? 2.283 22.031 7.918 1 82.56 222 ASP A N 1
ATOM 1765 C CA . ASP A 1 222 ? 3.117 23.047 8.547 1 82.56 222 ASP A CA 1
ATOM 1766 C C . ASP A 1 222 ? 3.396 24.203 7.578 1 82.56 222 ASP A C 1
ATOM 1768 O O . ASP A 1 222 ? 3.574 25.344 8 1 82.56 222 ASP A O 1
ATOM 1772 N N . LEU A 1 223 ? 3.355 23.938 6.312 1 86.75 223 LEU A N 1
ATOM 1773 C CA . LEU A 1 223 ? 3.863 24.922 5.363 1 86.75 223 LEU A CA 1
ATOM 1774 C C . LEU A 1 223 ? 2.725 25.547 4.559 1 86.75 223 LEU A C 1
ATOM 1776 O O . LEU A 1 223 ? 2.955 26.406 3.711 1 86.75 223 LEU A O 1
ATOM 1780 N N . THR A 1 224 ? 1.549 25.047 4.809 1 84.94 224 THR A N 1
ATOM 1781 C CA . THR A 1 224 ? 0.425 25.562 4.043 1 84.94 224 THR A CA 1
ATOM 1782 C C . THR A 1 224 ? -0.668 26.094 4.969 1 84.94 224 THR A C 1
ATOM 1784 O O . THR A 1 224 ? -0.802 25.625 6.102 1 84.94 224 THR A O 1
ATOM 1787 N N . GLU A 1 225 ? -1.354 27.047 4.461 1 76.94 225 GLU A N 1
ATOM 1788 C CA . GLU A 1 225 ? -2.504 27.578 5.191 1 76.94 225 GLU A CA 1
ATOM 1789 C C . GLU A 1 225 ? -3.682 26.609 5.133 1 76.94 225 GLU A C 1
ATOM 1791 O O . GLU A 1 225 ? -3.865 25.906 4.137 1 76.94 225 GLU A O 1
ATOM 1796 N N . PRO A 1 226 ? -4.371 26.641 6.195 1 74 226 PRO A N 1
ATOM 1797 C CA . PRO A 1 226 ? -5.543 25.75 6.199 1 74 226 PRO A CA 1
ATOM 1798 C C . PRO A 1 226 ? -6.547 26.109 5.098 1 74 226 PRO A C 1
ATOM 1800 O O . PRO A 1 226 ? -6.648 27.266 4.699 1 74 226 PRO A O 1
ATOM 1803 N N . GLY A 1 227 ? -7.266 25.125 4.602 1 74.38 227 GLY A N 1
ATOM 1804 C CA . GLY A 1 227 ? -8.297 25.344 3.6 1 74.38 227 GLY A CA 1
ATOM 1805 C C . GLY A 1 227 ? -7.875 24.906 2.209 1 74.38 227 GLY A C 1
ATOM 1806 O O . GLY A 1 227 ? -7.363 23.797 2.027 1 74.38 227 GLY A O 1
ATOM 1807 N N . LYS A 1 228 ? -8.133 25.875 1.294 1 76.06 228 LYS A N 1
ATOM 1808 C CA . LYS A 1 228 ? -7.992 25.531 -0.119 1 76.06 228 LYS A CA 1
ATOM 1809 C C . LYS A 1 228 ? -6.527 25.312 -0.486 1 76.06 228 LYS A C 1
ATOM 1811 O O . LYS A 1 228 ? -6.191 24.344 -1.168 1 76.06 228 LYS A O 1
ATOM 1816 N N . PRO A 1 229 ? -5.59 26.156 0.004 1 80.88 229 PRO A N 1
ATOM 1817 C CA . PRO A 1 229 ? -4.191 25.938 -0.368 1 80.88 229 PRO A CA 1
ATOM 1818 C C . PRO A 1 229 ? -3.654 24.594 0.12 1 80.88 229 PRO A C 1
ATOM 1820 O O . PRO A 1 229 ? -2.92 23.922 -0.605 1 80.88 229 PRO A O 1
ATOM 1823 N N . ARG A 1 230 ? -4.051 24.203 1.233 1 82.25 230 ARG A N 1
ATOM 1824 C CA . ARG A 1 230 ? -3.602 22.938 1.777 1 82.25 230 ARG A CA 1
ATOM 1825 C C . ARG A 1 230 ? -4.211 21.766 1.009 1 82.25 230 ARG A C 1
ATOM 1827 O O . ARG A 1 230 ? -3.521 20.797 0.699 1 82.25 230 ARG A O 1
ATOM 1834 N N . THR A 1 231 ? -5.473 21.875 0.746 1 77.88 231 THR A N 1
ATOM 1835 C CA . THR A 1 231 ? -6.145 20.812 -0.009 1 77.88 231 THR A CA 1
ATOM 1836 C C . THR A 1 231 ? -5.5 20.641 -1.38 1 77.88 231 THR A C 1
ATOM 1838 O O . THR A 1 231 ? -5.355 19.516 -1.861 1 77.88 231 THR A O 1
ATOM 1841 N N . PHE A 1 232 ? -5.09 21.75 -1.907 1 83.5 232 PHE A N 1
ATOM 1842 C CA . PHE A 1 232 ? -4.453 21.703 -3.217 1 83.5 232 PHE A CA 1
ATOM 1843 C C . PHE A 1 232 ? -3.092 21.016 -3.131 1 83.5 232 PHE A C 1
ATOM 1845 O O . PHE A 1 232 ? -2.77 20.156 -3.953 1 83.5 232 PHE A O 1
ATOM 1852 N N . VAL A 1 233 ? -2.314 21.344 -2.166 1 88.75 233 VAL A N 1
ATOM 1853 C CA . VAL A 1 233 ? -0.978 20.781 -2.012 1 88.75 233 VAL A CA 1
ATOM 1854 C C . VAL A 1 233 ? -1.076 19.297 -1.685 1 88.75 233 VAL A C 1
ATOM 1856 O O . VAL A 1 233 ? -0.306 18.484 -2.207 1 88.75 233 VAL A O 1
ATOM 1859 N N . ILE A 1 234 ? -2.037 18.953 -0.896 1 87.81 234 ILE A N 1
ATOM 1860 C CA . ILE A 1 234 ? -2.252 17.547 -0.555 1 87.81 234 ILE A CA 1
ATOM 1861 C C . ILE A 1 234 ? -2.686 16.781 -1.798 1 87.81 234 ILE A C 1
ATOM 1863 O O . ILE A 1 234 ? -2.227 15.656 -2.031 1 87.81 234 ILE A O 1
ATOM 1867 N N . GLY A 1 235 ? -3.539 17.375 -2.596 1 86.12 235 GLY A N 1
ATOM 1868 C CA . GLY A 1 235 ? -3.904 16.766 -3.861 1 86.12 235 GLY A CA 1
ATOM 1869 C C . GLY A 1 235 ? -2.717 16.531 -4.773 1 86.12 235 GLY A C 1
ATOM 1870 O O . GLY A 1 235 ? -2.582 15.445 -5.355 1 86.12 235 GLY A O 1
ATOM 1871 N N . CYS A 1 236 ? -1.861 17.484 -4.875 1 88.5 236 CYS A N 1
ATOM 1872 C CA . CYS A 1 236 ? -0.65 17.344 -5.68 1 88.5 236 CYS A CA 1
ATOM 1873 C C . CYS A 1 236 ? 0.258 16.25 -5.125 1 88.5 236 CYS A C 1
ATOM 1875 O O . CYS A 1 236 ? 0.864 15.5 -5.883 1 88.5 236 CYS A O 1
ATOM 1877 N N . PHE A 1 237 ? 0.3 16.266 -3.85 1 93.38 237 PHE A N 1
ATOM 1878 C CA . PHE A 1 237 ? 1.096 15.25 -3.168 1 93.38 237 PHE A CA 1
ATOM 1879 C C . PHE A 1 237 ? 0.591 13.852 -3.504 1 93.38 237 PHE A C 1
ATOM 1881 O O . PHE A 1 237 ? 1.363 12.992 -3.934 1 93.38 237 PHE A O 1
ATOM 1888 N N . GLU A 1 238 ? -0.622 13.625 -3.412 1 90.75 238 GLU A N 1
ATOM 1889 C CA . GLU A 1 238 ? -1.215 12.32 -3.674 1 90.75 238 GLU A CA 1
ATOM 1890 C C . GLU A 1 238 ? -1.087 11.938 -5.148 1 90.75 238 GLU A C 1
ATOM 1892 O O . GLU A 1 238 ? -0.816 10.781 -5.473 1 90.75 238 GLU A O 1
ATOM 1897 N N . THR A 1 239 ? -1.237 12.914 -5.984 1 90.12 239 THR A N 1
ATOM 1898 C CA . THR A 1 239 ? -1.053 12.664 -7.41 1 90.12 239 THR A CA 1
ATOM 1899 C C . THR A 1 239 ? 0.391 12.266 -7.707 1 90.12 239 THR A C 1
ATOM 1901 O O . THR A 1 239 ? 0.639 11.359 -8.508 1 90.12 239 THR A O 1
ATOM 1904 N N . SER A 1 240 ? 1.313 12.898 -7.059 1 94.25 240 SER A N 1
ATOM 1905 C CA . SER A 1 240 ? 2.725 12.578 -7.254 1 94.25 240 SER A CA 1
ATOM 1906 C C . SER A 1 240 ? 3.033 11.148 -6.809 1 94.25 240 SER A C 1
ATOM 1908 O O . SER A 1 240 ? 3.844 10.461 -7.43 1 94.25 240 SER A O 1
ATOM 1910 N N . LEU A 1 241 ? 2.402 10.758 -5.758 1 94.19 241 LEU A N 1
ATOM 1911 C CA . LEU A 1 241 ? 2.578 9.383 -5.305 1 94.19 241 LEU A CA 1
ATOM 1912 C C . LEU A 1 241 ? 2.041 8.398 -6.34 1 94.19 241 LEU A C 1
ATOM 1914 O O . LEU A 1 241 ? 2.646 7.352 -6.582 1 94.19 241 LEU A O 1
ATOM 1918 N N . GLY A 1 242 ? 0.916 8.742 -6.941 1 91.81 242 GLY A N 1
ATOM 1919 C CA . GLY A 1 242 ? 0.363 7.918 -8.008 1 91.81 242 GLY A CA 1
ATOM 1920 C C . GLY A 1 242 ? 1.271 7.816 -9.219 1 91.81 242 GLY A C 1
ATOM 1921 O O . GLY A 1 242 ? 1.448 6.734 -9.773 1 91.81 242 GLY A O 1
ATOM 1922 N N . ILE A 1 243 ? 1.852 8.875 -9.555 1 92.88 243 ILE A N 1
ATOM 1923 C CA . ILE A 1 243 ? 2.781 8.898 -10.68 1 92.88 243 ILE A CA 1
ATOM 1924 C C . ILE A 1 243 ? 3.994 8.031 -10.359 1 92.88 243 ILE A C 1
ATOM 1926 O O . ILE A 1 243 ? 4.441 7.246 -11.203 1 92.88 243 ILE A O 1
ATOM 1930 N N . ALA A 1 244 ? 4.488 8.188 -9.195 1 94.44 244 ALA A N 1
ATOM 1931 C CA . ALA A 1 244 ? 5.641 7.387 -8.781 1 94.44 244 ALA A CA 1
ATOM 1932 C C . ALA A 1 244 ? 5.316 5.898 -8.812 1 94.44 244 ALA A C 1
ATOM 1934 O O . ALA A 1 244 ? 6.133 5.09 -9.273 1 94.44 244 ALA A O 1
ATOM 1935 N N . ALA A 1 245 ? 4.168 5.59 -8.336 1 90 245 ALA A N 1
ATOM 1936 C CA . ALA A 1 245 ? 3.742 4.195 -8.359 1 90 245 ALA A CA 1
ATOM 1937 C C . ALA A 1 245 ? 3.66 3.664 -9.789 1 90 245 ALA A C 1
ATOM 1939 O O . ALA A 1 245 ? 4.039 2.521 -10.055 1 90 245 ALA A O 1
ATOM 1940 N N . PHE A 1 246 ? 3.195 4.445 -10.617 1 91.06 246 PHE A N 1
ATOM 1941 C CA . PHE A 1 246 ? 3.061 4.055 -12.016 1 91.06 246 PHE A CA 1
ATOM 1942 C C . PHE A 1 246 ? 4.426 3.824 -12.648 1 91.06 246 PHE A C 1
ATOM 1944 O O . PHE A 1 246 ? 4.66 2.789 -13.273 1 91.06 246 PHE A O 1
ATOM 1951 N N . ILE A 1 247 ? 5.285 4.719 -12.445 1 92.94 247 ILE A N 1
ATOM 1952 C CA . ILE A 1 247 ? 6.613 4.652 -13.055 1 92.94 247 ILE A CA 1
ATOM 1953 C C . ILE A 1 247 ? 7.355 3.424 -12.531 1 92.94 247 ILE A C 1
ATOM 1955 O O . ILE A 1 247 ? 7.945 2.674 -13.312 1 92.94 247 ILE A O 1
ATOM 1959 N N . VAL A 1 248 ? 7.258 3.223 -11.297 1 93.06 248 VAL A N 1
ATOM 1960 C CA . VAL A 1 248 ? 8 2.119 -10.695 1 93.06 248 VAL A CA 1
ATOM 1961 C C . VAL A 1 248 ? 7.406 0.788 -11.148 1 93.06 248 VAL A C 1
ATOM 1963 O O . VAL A 1 248 ? 8.141 -0.173 -11.398 1 93.06 248 VAL A O 1
ATOM 1966 N N . SER A 1 249 ? 6.129 0.759 -11.242 1 90.94 249 SER A N 1
ATOM 1967 C CA . SER A 1 249 ? 5.469 -0.464 -11.688 1 90.94 249 SER A CA 1
ATOM 1968 C C . SER A 1 249 ? 5.855 -0.814 -13.117 1 90.94 249 SER A C 1
ATOM 1970 O O . SER A 1 249 ? 6.035 -1.988 -13.445 1 90.94 249 SER A O 1
ATOM 1972 N N . LEU A 1 250 ? 5.934 0.141 -13.891 1 87.44 250 LEU A N 1
ATOM 1973 C CA . LEU A 1 250 ? 6.344 -0.058 -15.281 1 87.44 250 LEU A CA 1
ATOM 1974 C C . LEU A 1 250 ? 7.809 -0.476 -15.359 1 87.44 250 LEU A C 1
ATOM 1976 O O . LEU A 1 250 ? 8.164 -1.372 -16.125 1 87.44 250 LEU A O 1
ATOM 1980 N N . LEU A 1 251 ? 8.57 0.074 -14.523 1 87.25 251 LEU A N 1
ATOM 1981 C CA . LEU A 1 251 ? 10.016 -0.137 -14.578 1 87.25 251 LEU A CA 1
ATOM 1982 C C . LEU A 1 251 ? 10.383 -1.496 -13.992 1 87.25 251 LEU A C 1
ATOM 1984 O O . LEU A 1 251 ? 11.398 -2.088 -14.383 1 87.25 251 LEU A O 1
ATOM 1988 N N . SER A 1 252 ? 9.609 -1.938 -13.062 1 86.31 252 SER A N 1
ATOM 1989 C CA . SER A 1 252 ? 9.953 -3.184 -12.391 1 86.31 252 SER A CA 1
ATOM 1990 C C . SER A 1 252 ? 10.086 -4.332 -13.391 1 86.31 252 SER A C 1
ATOM 1992 O O . SER A 1 252 ? 11.086 -5.055 -13.391 1 86.31 252 SER A O 1
ATOM 1994 N N . GLY A 1 253 ? 9.07 -4.531 -14.258 1 79.25 253 GLY A N 1
ATOM 1995 C CA . GLY A 1 253 ? 9.117 -5.59 -15.25 1 79.25 253 GLY A CA 1
ATOM 1996 C C . GLY A 1 253 ? 10.25 -5.422 -16.25 1 79.25 253 GLY A C 1
ATOM 1997 O O . GLY A 1 253 ? 10.93 -6.391 -16.594 1 79.25 253 GLY A O 1
ATOM 1998 N N . TYR A 1 254 ? 10.43 -4.23 -16.578 1 82.69 254 TYR A N 1
ATOM 1999 C CA . TYR A 1 254 ? 11.469 -3.934 -17.547 1 82.69 254 TYR A CA 1
ATOM 2000 C C . TYR A 1 254 ? 12.859 -4.172 -16.969 1 82.69 254 TYR A C 1
ATOM 2002 O O . TYR A 1 254 ? 13.742 -4.703 -17.641 1 82.69 254 TYR A O 1
ATOM 2010 N N . LEU A 1 255 ? 13.031 -3.818 -15.766 1 85.88 255 LEU A N 1
ATOM 2011 C CA . LEU A 1 255 ? 14.328 -3.965 -15.117 1 85.88 255 LEU A CA 1
ATOM 2012 C C . LEU A 1 255 ? 14.68 -5.438 -14.938 1 85.88 255 LEU A C 1
ATOM 2014 O O . LEU A 1 255 ? 15.828 -5.836 -15.164 1 85.88 255 LEU A O 1
ATOM 2018 N N . ILE A 1 256 ? 13.734 -6.188 -14.633 1 84.75 256 ILE A N 1
ATOM 2019 C CA . ILE A 1 256 ? 13.984 -7.605 -14.406 1 84.75 256 ILE A CA 1
ATOM 2020 C C . ILE A 1 256 ? 14.312 -8.289 -15.727 1 84.75 256 ILE A C 1
ATOM 2022 O O . ILE A 1 256 ? 15.234 -9.109 -15.797 1 84.75 256 ILE A O 1
ATOM 2026 N N . LYS A 1 257 ? 13.602 -7.895 -16.734 1 81.31 257 LYS A N 1
ATOM 2027 C CA . LYS A 1 257 ? 13.828 -8.477 -18.062 1 81.31 257 LYS A CA 1
ATOM 2028 C C . LYS A 1 257 ? 15.172 -8.023 -18.625 1 81.31 257 LYS A C 1
ATOM 2030 O O . LYS A 1 257 ? 15.922 -8.836 -19.172 1 81.31 257 LYS A O 1
ATOM 2035 N N . TRP A 1 258 ? 15.438 -6.77 -18.5 1 80.56 258 TRP A N 1
ATOM 2036 C CA . TRP A 1 258 ? 16.625 -6.176 -19.094 1 80.56 258 TRP A CA 1
ATOM 2037 C C . TRP A 1 258 ? 17.891 -6.668 -18.375 1 80.56 258 TRP A C 1
ATOM 2039 O O . TRP A 1 258 ? 18.922 -6.914 -19.016 1 80.56 258 TRP A O 1
ATOM 2049 N N . THR A 1 259 ? 17.797 -6.871 -17.109 1 83.56 259 THR A N 1
ATOM 2050 C CA . THR A 1 259 ? 18.984 -7.262 -16.344 1 83.56 259 THR A CA 1
ATOM 2051 C C . THR A 1 259 ? 19.031 -8.781 -16.156 1 83.56 259 THR A C 1
ATOM 2053 O O . THR A 1 259 ? 20.031 -9.32 -15.68 1 83.56 259 THR A O 1
ATOM 2056 N N . ASP A 1 260 ? 18.062 -9.461 -16.641 1 81.5 260 ASP A N 1
ATOM 2057 C CA . ASP A 1 260 ? 17.953 -10.914 -16.547 1 81.5 260 ASP A CA 1
ATOM 2058 C C . ASP A 1 260 ? 18.234 -11.398 -15.125 1 81.5 260 ASP A C 1
ATOM 2060 O O . ASP A 1 260 ? 19.031 -12.312 -14.922 1 81.5 260 ASP A O 1
ATOM 2064 N N . GLY A 1 261 ? 17.719 -10.688 -14.273 1 88.62 261 GLY A N 1
ATOM 2065 C CA . GLY A 1 261 ? 17.906 -11.047 -12.875 1 88.62 261 GLY A CA 1
ATOM 2066 C C . GLY A 1 261 ? 17.188 -10.102 -11.922 1 88.62 261 GLY A C 1
ATOM 2067 O O . GLY A 1 261 ? 16.406 -9.25 -12.352 1 88.62 261 GLY A O 1
ATOM 2068 N N . PHE A 1 262 ? 17.453 -10.398 -10.656 1 93.5 262 PHE A N 1
ATOM 2069 C CA . PHE A 1 262 ? 16.719 -9.656 -9.641 1 93.5 262 PHE A CA 1
ATOM 2070 C C . PHE A 1 262 ? 17.656 -8.758 -8.844 1 93.5 262 PHE A C 1
ATOM 2072 O O . PHE A 1 262 ? 17.203 -7.91 -8.07 1 93.5 262 PHE A O 1
ATOM 2079 N N . PHE A 1 263 ? 18.984 -8.883 -9.07 1 95 263 PHE A N 1
ATOM 2080 C CA . PHE A 1 263 ? 19.984 -8.164 -8.273 1 95 263 PHE A CA 1
ATOM 2081 C C . PHE A 1 263 ? 19.922 -6.668 -8.562 1 95 263 PHE A C 1
ATOM 2083 O O . PHE A 1 263 ? 19.797 -5.855 -7.641 1 95 263 PHE A O 1
ATOM 2090 N N . TYR A 1 264 ? 19.938 -6.305 -9.789 1 94.06 264 TYR A N 1
ATOM 2091 C CA . TYR A 1 264 ? 20.016 -4.898 -10.172 1 94.06 264 TYR A CA 1
ATOM 2092 C C . TYR A 1 264 ? 18.734 -4.168 -9.805 1 94.06 264 TYR A C 1
ATOM 2094 O O . TYR A 1 264 ? 18.766 -3.059 -9.266 1 94.06 264 TYR A O 1
ATOM 2102 N N . PRO A 1 265 ? 17.547 -4.766 -10.094 1 94.69 265 PRO A N 1
ATOM 2103 C CA . PRO A 1 265 ? 16.328 -4.102 -9.633 1 94.69 265 PRO A CA 1
ATOM 2104 C C . PRO A 1 265 ? 16.312 -3.889 -8.117 1 94.69 265 PRO A C 1
ATOM 2106 O O . PRO A 1 265 ? 15.859 -2.846 -7.641 1 94.69 265 PRO A O 1
ATOM 2109 N N . SER A 1 266 ? 16.797 -4.836 -7.41 1 96.31 266 SER A N 1
ATOM 2110 C CA . SER A 1 266 ? 16.875 -4.688 -5.961 1 96.31 266 SER A CA 1
ATOM 2111 C C . SER A 1 266 ? 17.844 -3.58 -5.566 1 96.31 266 SER A C 1
ATOM 2113 O O . SER A 1 266 ? 17.594 -2.826 -4.629 1 96.31 266 SER A O 1
ATOM 2115 N N . LEU A 1 267 ? 18.906 -3.475 -6.281 1 96.94 267 LEU A N 1
ATOM 2116 C CA . LEU A 1 267 ? 19.891 -2.432 -6.031 1 96.94 267 LEU A CA 1
ATOM 2117 C C . LEU A 1 267 ? 19.312 -1.052 -6.32 1 96.94 267 LEU A C 1
ATOM 2119 O O . LEU A 1 267 ? 19.625 -0.084 -5.621 1 96.94 267 LEU A O 1
ATOM 2123 N N . ILE A 1 268 ? 18.547 -0.958 -7.32 1 96.69 268 ILE A N 1
ATOM 2124 C CA . ILE A 1 268 ? 17.891 0.304 -7.664 1 96.69 268 ILE A CA 1
ATOM 2125 C C . ILE A 1 268 ? 16.938 0.712 -6.547 1 96.69 268 ILE A C 1
ATOM 2127 O O . ILE A 1 268 ? 16.859 1.888 -6.18 1 96.69 268 ILE A O 1
ATOM 2131 N N . SER A 1 269 ? 16.188 -0.258 -6.055 1 97.12 269 SER A N 1
ATOM 2132 C CA . SER A 1 269 ? 15.328 0.025 -4.918 1 97.12 269 SER A CA 1
ATOM 2133 C C . SER A 1 269 ? 16.125 0.568 -3.736 1 97.12 269 SER A C 1
ATOM 2135 O O . SER A 1 269 ? 15.719 1.541 -3.098 1 97.12 269 SER A O 1
ATOM 2137 N N . THR A 1 270 ? 17.266 0.009 -3.48 1 98.19 270 THR A N 1
ATOM 2138 C CA . THR A 1 270 ? 18.141 0.44 -2.396 1 98.19 270 THR A CA 1
ATOM 2139 C C . THR A 1 270 ? 18.656 1.85 -2.654 1 98.19 270 THR A C 1
ATOM 2141 O O . THR A 1 270 ? 18.688 2.684 -1.747 1 98.19 270 THR A O 1
ATOM 2144 N N . ALA A 1 271 ? 18.969 2.096 -3.848 1 98.12 271 ALA A N 1
ATOM 2145 C CA . ALA A 1 271 ? 19.5 3.404 -4.223 1 98.12 271 ALA A CA 1
ATOM 2146 C C . ALA A 1 271 ? 18.438 4.488 -4.066 1 98.12 271 ALA A C 1
ATOM 2148 O O . ALA A 1 271 ? 18.75 5.613 -3.662 1 98.12 271 ALA A O 1
ATOM 2149 N N . MET A 1 272 ? 17.234 4.211 -4.375 1 97.94 272 MET A N 1
ATOM 2150 C CA . MET A 1 272 ? 16.141 5.18 -4.281 1 97.94 272 MET A CA 1
ATOM 2151 C C . MET A 1 272 ? 15.922 5.613 -2.834 1 97.94 272 MET A C 1
ATOM 2153 O O . MET A 1 272 ? 15.781 6.805 -2.555 1 97.94 272 MET A O 1
ATOM 2157 N N . VAL A 1 273 ? 15.914 4.648 -1.954 1 97.88 273 VAL A N 1
ATOM 2158 C CA . VAL A 1 273 ? 15.664 4.984 -0.556 1 97.88 273 VAL A CA 1
ATOM 2159 C C . VAL A 1 273 ? 16.891 5.695 0.03 1 97.88 273 VAL A C 1
ATOM 2161 O O . VAL A 1 273 ? 16.75 6.59 0.865 1 97.88 273 VAL A O 1
ATOM 2164 N N . LEU A 1 274 ? 18.062 5.32 -0.405 1 98.19 274 LEU A N 1
ATOM 2165 C CA . LEU A 1 274 ? 19.281 6.004 0.041 1 98.19 274 LEU A CA 1
ATOM 2166 C C . LEU A 1 274 ? 19.281 7.461 -0.411 1 98.19 274 LEU A C 1
ATOM 2168 O O . LEU A 1 274 ? 19.609 8.352 0.368 1 98.19 274 LEU A O 1
ATOM 2172 N N . LEU A 1 275 ? 18.938 7.656 -1.631 1 98.19 275 LEU A N 1
ATOM 2173 C CA . LEU A 1 275 ? 18.844 9.016 -2.146 1 98.19 275 LEU A CA 1
ATOM 2174 C C . LEU A 1 275 ? 17.844 9.836 -1.356 1 98.19 275 LEU A C 1
ATOM 2176 O O . LEU A 1 275 ? 18.094 10.992 -1.018 1 98.19 275 LEU A O 1
ATOM 2180 N N . GLY A 1 276 ? 16.672 9.258 -1.112 1 97.69 276 GLY A N 1
ATOM 2181 C CA . GLY A 1 276 ? 15.688 9.945 -0.295 1 97.69 276 GLY A CA 1
ATOM 2182 C C . GLY A 1 276 ? 16.203 10.289 1.091 1 97.69 276 GLY A C 1
ATOM 2183 O O . GLY A 1 276 ? 15.984 11.406 1.576 1 97.69 276 GLY A O 1
ATOM 2184 N N . LEU A 1 277 ? 16.875 9.367 1.679 1 97.06 277 LEU A N 1
ATOM 2185 C CA . LEU A 1 277 ? 17.422 9.578 3.012 1 97.06 277 LEU A CA 1
ATOM 2186 C C . LEU A 1 277 ? 18.438 10.727 3.008 1 97.06 277 LEU A C 1
ATOM 2188 O O . LEU A 1 277 ? 18.422 11.57 3.91 1 97.06 277 LEU A O 1
ATOM 2192 N N . LEU A 1 278 ? 19.25 10.781 2.021 1 97.06 278 LEU A N 1
ATOM 2193 C CA . LEU A 1 278 ? 20.234 11.844 1.924 1 97.06 278 LEU A CA 1
ATOM 2194 C C . LEU A 1 278 ? 19.578 13.203 1.747 1 97.06 278 LEU A C 1
ATOM 2196 O O . LEU A 1 278 ? 20.016 14.195 2.332 1 97.06 278 LEU A O 1
ATOM 2200 N N . ILE A 1 279 ? 18.516 13.258 1.018 1 96.94 279 ILE A N 1
ATOM 2201 C CA . ILE A 1 279 ? 17.812 14.508 0.81 1 96.94 279 ILE A CA 1
ATOM 2202 C C . ILE A 1 279 ? 17.141 14.953 2.115 1 96.94 279 ILE A C 1
ATOM 2204 O O . ILE A 1 279 ? 17.172 16.141 2.457 1 96.94 279 ILE A O 1
ATOM 2208 N N . VAL A 1 280 ? 16.625 14 2.83 1 94.62 280 VAL A N 1
ATOM 2209 C CA . VAL A 1 280 ? 15.969 14.328 4.098 1 94.62 280 VAL A CA 1
ATOM 2210 C C . VAL A 1 280 ? 17 14.875 5.078 1 94.62 280 VAL A C 1
ATOM 2212 O O . VAL A 1 280 ? 16.75 15.859 5.77 1 94.62 280 VAL A O 1
ATOM 2215 N N . ILE A 1 281 ? 18.156 14.305 5.113 1 93.12 281 ILE A N 1
ATOM 2216 C CA . ILE A 1 281 ? 19.172 14.664 6.098 1 93.12 281 ILE A CA 1
ATOM 2217 C C . ILE A 1 281 ? 19.812 15.992 5.719 1 93.12 281 ILE A C 1
ATOM 2219 O O . ILE A 1 281 ? 19.969 16.875 6.566 1 93.12 281 ILE A O 1
ATOM 2223 N N . PHE A 1 282 ? 20.031 16.234 4.457 1 92.81 282 PHE A N 1
ATOM 2224 C CA . PHE A 1 282 ? 20.906 17.359 4.098 1 92.81 282 PHE A CA 1
ATOM 2225 C C . PHE A 1 282 ? 20.094 18.516 3.535 1 92.81 282 PHE A C 1
ATOM 2227 O O . PHE A 1 282 ? 20.516 19.672 3.596 1 92.81 282 PHE A O 1
ATOM 2234 N N . ILE A 1 283 ? 18.953 18.281 3.025 1 92.69 283 ILE A N 1
ATOM 2235 C CA . ILE A 1 283 ? 18.312 19.344 2.264 1 92.69 283 ILE A CA 1
ATOM 2236 C C . ILE A 1 283 ? 17 19.75 2.951 1 92.69 283 ILE A C 1
ATOM 2238 O O . ILE A 1 283 ? 16.719 20.938 3.076 1 92.69 283 ILE A O 1
ATOM 2242 N N . LEU A 1 284 ? 16.188 18.781 3.449 1 91.56 284 LEU A N 1
ATOM 2243 C CA . LEU A 1 284 ? 14.883 19.094 4.016 1 91.56 284 LEU A CA 1
ATOM 2244 C C . LEU A 1 284 ? 15.023 19.922 5.289 1 91.56 284 LEU A C 1
ATOM 2246 O O . LEU A 1 284 ? 15.789 19.562 6.184 1 91.56 284 LEU A O 1
ATOM 2250 N N . PRO A 1 285 ? 14.375 20.969 5.34 1 88.56 285 PRO A N 1
ATOM 2251 C CA . PRO A 1 285 ? 14.43 21.812 6.535 1 88.56 285 PRO A CA 1
ATOM 2252 C C . PRO A 1 285 ? 13.531 21.312 7.656 1 88.56 285 PRO A C 1
ATOM 2254 O O . PRO A 1 285 ? 12.648 20.469 7.422 1 88.56 285 PRO A O 1
ATOM 2257 N N . GLU A 1 286 ? 13.82 21.781 8.812 1 85.88 286 GLU A N 1
ATOM 2258 C CA . GLU A 1 286 ? 12.922 21.547 9.938 1 85.88 286 GLU A CA 1
ATOM 2259 C C . GLU A 1 286 ? 11.758 22.531 9.93 1 85.88 286 GLU A C 1
ATOM 2261 O O . GLU A 1 286 ? 11.953 23.734 9.734 1 85.88 286 GLU A O 1
ATOM 2266 N N . THR A 1 287 ? 10.531 22.031 9.938 1 80.38 287 THR A N 1
ATOM 2267 C CA . THR A 1 287 ? 9.359 22.906 9.805 1 80.38 287 THR A CA 1
ATOM 2268 C C . THR A 1 287 ? 8.68 23.109 11.156 1 80.38 287 THR A C 1
ATOM 2270 O O . THR A 1 287 ? 7.82 23.969 11.297 1 80.38 287 THR A O 1
ATOM 2273 N N . LEU A 1 288 ? 9.039 22.188 12.109 1 75.38 288 LEU A N 1
ATOM 2274 C CA . LEU A 1 288 ? 8.422 22.375 13.422 1 75.38 288 LEU A CA 1
ATOM 2275 C C . LEU A 1 288 ? 9.023 23.578 14.141 1 75.38 288 LEU A C 1
ATOM 2277 O O . LEU A 1 288 ? 10.25 23.703 14.234 1 75.38 288 LEU A O 1
ATOM 2281 N N . HIS A 1 289 ? 8.266 24.656 14.359 1 62.19 289 HIS A N 1
ATOM 2282 C CA . HIS A 1 289 ? 8.719 25.875 15 1 62.19 289 HIS A CA 1
ATOM 2283 C C . HIS A 1 289 ? 9.094 25.625 16.453 1 62.19 289 HIS A C 1
ATOM 2285 O O . HIS A 1 289 ? 8.508 24.766 17.109 1 62.19 289 HIS A O 1
ATOM 2291 N N . ASP A 1 290 ? 10.383 25.984 16.922 1 54.66 290 ASP A N 1
ATOM 2292 C CA . ASP A 1 290 ? 10.969 25.922 18.266 1 54.66 290 ASP A CA 1
ATOM 2293 C C . ASP A 1 290 ? 9.914 26.172 19.328 1 54.66 290 ASP A C 1
ATOM 2295 O O . ASP A 1 290 ? 9.969 25.594 20.422 1 54.66 290 ASP A O 1
ATOM 2299 N N . SER A 1 291 ? 9.156 27.266 19.219 1 47.59 291 SER A N 1
ATOM 2300 C CA . SER A 1 291 ? 8.289 27.688 20.312 1 47.59 291 SER A CA 1
ATOM 2301 C C . SER A 1 291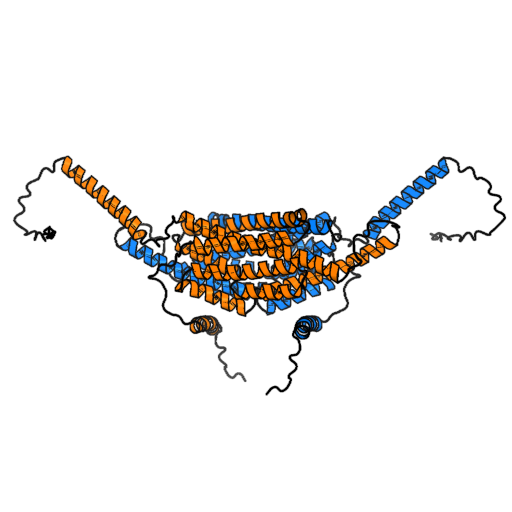 ? 7.238 26.625 20.625 1 47.59 291 SER A C 1
ATOM 2303 O O . SER A 1 291 ? 6.543 26.719 21.641 1 47.59 291 SER A O 1
ATOM 2305 N N . LYS A 1 292 ? 7.09 25.703 19.766 1 49.41 292 LYS A N 1
ATOM 2306 C CA . LYS A 1 292 ? 5.852 24.922 19.844 1 49.41 292 LYS A CA 1
ATOM 2307 C C . LYS A 1 292 ? 6.129 23.484 20.266 1 49.41 292 LYS A C 1
ATOM 2309 O O . LYS A 1 292 ? 5.273 22.609 20.109 1 49.41 292 LYS A O 1
ATOM 2314 N N . LYS A 1 293 ? 7.418 23.25 20.594 1 49.09 293 LYS A N 1
ATOM 2315 C CA . LYS A 1 293 ? 7.754 21.953 21.156 1 49.09 293 LYS A CA 1
ATOM 2316 C C . LYS A 1 293 ? 6.871 21.641 22.359 1 49.09 293 LYS A C 1
ATOM 2318 O O . LYS A 1 293 ? 6.738 22.453 23.266 1 49.09 293 LYS A O 1
ATOM 2323 N N . ARG A 1 294 ? 5.762 21 22.094 1 48.22 294 ARG A N 1
ATOM 2324 C CA . ARG A 1 294 ? 4.84 20.609 23.156 1 48.22 294 ARG A CA 1
ATOM 2325 C C . ARG A 1 294 ? 5.586 20.031 24.344 1 48.22 294 ARG A C 1
ATOM 2327 O O . ARG A 1 294 ? 6.699 19.516 24.203 1 48.22 294 ARG A O 1
ATOM 2334 N N . SER A 1 295 ? 4.973 20.266 25.578 1 44.5 295 SER A N 1
ATOM 2335 C CA . SER A 1 295 ? 5.359 19.719 26.875 1 44.5 295 SER A CA 1
ATOM 2336 C C . SER A 1 295 ? 5.633 18.219 26.781 1 44.5 295 SER A C 1
ATOM 2338 O O . SER A 1 295 ? 5.098 17.531 25.906 1 44.5 295 SER A O 1
ATOM 2340 N N . ASP A 1 296 ? 6.594 17.672 27.562 1 43.16 296 ASP A N 1
ATOM 2341 C CA . ASP A 1 296 ? 7.23 16.359 27.75 1 43.16 296 ASP A CA 1
ATOM 2342 C C . ASP A 1 296 ? 6.184 15.258 27.891 1 43.16 296 ASP A C 1
ATOM 2344 O O . ASP A 1 296 ? 5.543 15.125 28.938 1 43.16 296 ASP A O 1
ATOM 2348 N N . VAL A 1 297 ? 5.219 15.102 27.094 1 43.84 297 VAL A N 1
ATOM 2349 C CA . VAL A 1 297 ? 4.383 13.953 27.406 1 43.84 297 VAL A CA 1
ATOM 2350 C C . VAL A 1 297 ? 5.215 12.672 27.328 1 43.84 297 VAL A C 1
ATOM 2352 O O . VAL A 1 297 ? 5.941 12.453 26.359 1 43.84 297 VAL A O 1
ATOM 2355 N N . SER A 1 298 ? 5.508 12.031 28.453 1 44 298 SER A N 1
ATOM 2356 C CA . SER A 1 298 ? 6.27 10.797 28.625 1 44 298 SER A CA 1
ATOM 2357 C C . SER A 1 298 ? 5.758 9.703 27.688 1 44 298 SER A C 1
ATOM 2359 O O . SER A 1 298 ? 4.598 9.734 27.266 1 44 298 SER A O 1
ATOM 2361 N N . PHE A 1 299 ? 6.582 8.945 27.156 1 46.16 299 PHE A N 1
ATOM 2362 C CA . PHE A 1 299 ? 6.371 7.758 26.344 1 46.16 299 PHE A CA 1
ATOM 2363 C C . PHE A 1 299 ? 5.168 6.965 26.844 1 46.16 299 PHE A C 1
ATOM 2365 O O . PHE A 1 299 ? 4.309 6.566 26.047 1 46.16 299 PHE A O 1
ATOM 2372 N N . ILE A 1 300 ? 5.152 6.77 28.109 1 44.88 300 ILE A N 1
ATOM 2373 C CA . ILE A 1 300 ? 4.172 5.926 28.797 1 44.88 300 ILE A CA 1
ATOM 2374 C C . ILE A 1 300 ? 2.803 6.602 28.766 1 44.88 300 ILE A C 1
ATOM 2376 O O . ILE A 1 300 ? 1.78 5.945 28.562 1 44.88 300 ILE A O 1
ATOM 2380 N N . GLN A 1 301 ? 2.822 7.773 28.922 1 47.53 301 GLN A N 1
ATOM 2381 C CA . GLN A 1 301 ? 1.546 8.477 29.016 1 47.53 301 GLN A CA 1
ATOM 2382 C C . GLN A 1 301 ? 0.841 8.523 27.672 1 47.53 301 GLN A C 1
ATOM 2384 O O . GLN A 1 301 ? -0.384 8.414 27.594 1 47.53 301 GLN A O 1
ATOM 2389 N N . ASN A 1 302 ? 1.611 8.672 26.75 1 47 302 ASN A N 1
ATOM 2390 C CA . ASN A 1 302 ? 1.038 8.625 25.406 1 47 302 ASN A CA 1
ATOM 2391 C C . ASN A 1 302 ? 0.492 7.238 25.078 1 47 302 ASN A C 1
ATOM 2393 O O . ASN A 1 302 ? -0.562 7.113 24.453 1 47 302 ASN A O 1
ATOM 2397 N N . MET A 1 303 ? 1.187 6.27 25.516 1 46.66 303 MET A N 1
ATOM 2398 C CA . MET A 1 303 ? 0.683 4.91 25.375 1 46.66 303 MET A CA 1
ATOM 2399 C C . MET A 1 303 ? -0.604 4.715 26.172 1 46.66 303 MET A C 1
ATOM 2401 O O . MET A 1 303 ? -1.527 4.039 25.703 1 46.66 303 MET A O 1
ATOM 2405 N N . VAL A 1 304 ? -0.67 5.168 27.406 1 47.19 304 VAL A N 1
ATOM 2406 C CA . VAL A 1 304 ? -1.83 5.047 28.281 1 47.19 304 VAL A CA 1
ATOM 2407 C C . VAL A 1 304 ? -3.002 5.832 27.688 1 47.19 304 VAL A C 1
ATOM 2409 O O . VAL A 1 304 ? -4.148 5.375 27.734 1 47.19 304 VAL A O 1
ATOM 2412 N N . ARG A 1 305 ? -2.834 6.91 27.25 1 43.84 305 ARG A N 1
ATOM 2413 C CA . ARG A 1 305 ? -3.902 7.715 26.672 1 43.84 305 ARG A CA 1
ATOM 2414 C C . ARG A 1 305 ? -4.512 7.023 25.453 1 43.84 305 ARG A C 1
ATOM 2416 O O . ARG A 1 305 ? -5.719 7.113 25.219 1 43.84 305 ARG A O 1
ATOM 2423 N N . VAL A 1 306 ? -3.719 6.453 24.797 1 42.56 306 VAL A N 1
ATOM 2424 C CA . VAL A 1 306 ? -4.195 5.727 23.625 1 42.56 306 VAL A CA 1
ATOM 2425 C C . VAL A 1 306 ? -5.035 4.531 24.062 1 42.56 306 VAL A C 1
ATOM 2427 O O . VAL A 1 306 ? -6.078 4.246 23.469 1 42.56 306 VAL A O 1
ATOM 2430 N N . THR A 1 307 ? -4.547 3.842 25.125 1 41.75 307 THR A N 1
ATOM 2431 C CA . THR A 1 307 ? -5.344 2.73 25.641 1 41.75 307 THR A CA 1
ATOM 2432 C C . THR A 1 307 ? -6.578 3.244 26.375 1 41.75 307 THR A C 1
ATOM 2434 O O . THR A 1 307 ? -7.598 2.553 26.438 1 41.75 307 THR A O 1
ATOM 2437 N N . ASP A 1 308 ? -6.488 4.324 26.953 1 40.44 308 ASP A N 1
ATOM 2438 C CA . ASP A 1 308 ? -7.625 4.879 27.688 1 40.44 308 ASP A CA 1
ATOM 2439 C C . ASP A 1 308 ? -8.75 5.273 26.734 1 40.44 308 ASP A C 1
ATOM 2441 O O . ASP A 1 308 ? -9.93 5.211 27.094 1 40.44 308 ASP A O 1
ATOM 2445 N N . VAL A 1 309 ? -8.469 5.773 25.656 1 38.62 309 VAL A N 1
ATOM 2446 C CA . VAL A 1 309 ? -9.531 6.055 24.703 1 38.62 309 VAL A CA 1
ATOM 2447 C C . VAL A 1 309 ? -10.297 4.773 24.375 1 38.62 309 VAL A C 1
ATOM 2449 O O . VAL A 1 309 ? -11.516 4.797 24.203 1 38.62 309 VAL A O 1
ATOM 2452 N N . TYR A 1 310 ? -9.586 3.686 24.344 1 37.44 310 TYR A N 1
ATOM 2453 C CA . TYR A 1 310 ? -10.32 2.436 24.188 1 37.44 310 TYR A CA 1
ATOM 2454 C C . TYR A 1 310 ? -11.039 2.047 25.469 1 37.44 310 TYR A C 1
ATOM 2456 O O . TYR A 1 310 ? -12.094 1.412 25.438 1 37.44 310 TYR A O 1
ATOM 2464 N N . LYS A 1 311 ? -10.492 2.268 26.594 1 37.06 311 LYS A N 1
ATOM 2465 C CA . LYS A 1 311 ? -11.195 1.934 27.828 1 37.06 311 LYS A CA 1
ATOM 2466 C C . LYS A 1 311 ? -12.438 2.801 28.016 1 37.06 311 LYS A C 1
ATOM 2468 O O . LYS A 1 311 ? -13.469 2.33 28.5 1 37.06 311 LYS A O 1
ATOM 2473 N N . LYS A 1 312 ? -12.406 4.055 27.734 1 41.53 312 LYS A N 1
ATOM 2474 C CA . LYS A 1 312 ? -13.578 4.895 28 1 41.53 312 LYS A CA 1
ATOM 2475 C C . LYS A 1 312 ? -14.672 4.648 26.969 1 41.53 312 LYS A C 1
ATOM 2477 O O . LYS A 1 312 ? -15.852 4.895 27.234 1 41.53 312 LYS A O 1
ATOM 2482 N N . GLY A 1 313 ? -14.391 4.207 25.781 1 37.06 313 GLY A N 1
ATOM 2483 C CA . GLY A 1 313 ? -15.469 3.93 24.859 1 37.06 313 GLY A CA 1
ATOM 2484 C C . GLY A 1 313 ? -16.156 2.602 25.109 1 37.06 313 GLY A C 1
ATOM 2485 O O . GLY A 1 313 ? -17.125 2.25 24.438 1 37.06 313 GLY A O 1
ATOM 2486 N N . PHE A 1 314 ? -15.461 1.606 25.594 1 34.19 314 PHE A N 1
ATOM 2487 C CA . PHE A 1 314 ? -16.266 0.438 25.953 1 34.19 314 PHE A CA 1
ATOM 2488 C C . PHE A 1 314 ? -17.031 0.678 27.25 1 34.19 314 PHE A C 1
ATOM 2490 O O . PHE A 1 314 ? -16.438 1.062 28.266 1 34.19 314 PHE A O 1
ATOM 2497 N N . PRO A 1 315 ? -18.266 1.023 27.141 1 31.47 315 PRO A N 1
ATOM 2498 C CA . PRO A 1 315 ? -19.047 1.149 28.375 1 31.47 315 PRO A CA 1
ATOM 2499 C C . PRO A 1 315 ? -18.703 0.068 29.406 1 31.47 315 PRO A C 1
ATOM 2501 O O . PRO A 1 315 ? -18.328 -1.041 29.031 1 31.47 315 PRO A O 1
ATOM 2504 N N . GLN A 1 316 ? -18.203 0.334 30.516 1 32.06 316 GLN A N 1
ATOM 2505 C CA . GLN A 1 316 ? -18.172 -0.554 31.672 1 32.06 316 GLN A CA 1
ATOM 2506 C C . GLN A 1 316 ? -19.438 -1.407 31.734 1 32.06 316 GLN A C 1
ATOM 2508 O O . GLN A 1 316 ? -20.547 -0.877 31.75 1 32.06 316 GLN A O 1
ATOM 2513 N N . MET A 1 317 ? -19.469 -2.58 31.109 1 30.97 317 MET A N 1
ATOM 2514 C CA . MET A 1 317 ? -20.484 -3.52 31.578 1 30.97 317 MET A CA 1
ATOM 2515 C C . MET A 1 317 ? -20.641 -3.451 33.094 1 30.97 317 MET A C 1
ATOM 2517 O O . MET A 1 317 ? -19.672 -3.629 33.844 1 30.97 317 MET A O 1
ATOM 2521 N N . GLU A 1 318 ? -21.453 -2.646 33.594 1 29.31 318 GLU A N 1
ATOM 2522 C CA . GLU A 1 318 ? -21.953 -2.855 34.938 1 29.31 318 GLU A CA 1
ATOM 2523 C C . GLU A 1 318 ? -22.188 -4.336 35.219 1 29.31 318 GLU A C 1
ATOM 2525 O O . GLU A 1 318 ? -22.906 -5.008 34.469 1 29.31 318 GLU A O 1
ATOM 2530 N N . ASN A 1 319 ? -21.281 -5.117 35.781 1 26.3 319 ASN A N 1
ATOM 2531 C CA . ASN A 1 319 ? -21.547 -6.328 36.562 1 26.3 319 ASN A CA 1
ATOM 2532 C C . ASN A 1 319 ? -22.797 -6.195 37.406 1 26.3 319 ASN A C 1
ATOM 2534 O O . ASN A 1 319 ? -22.75 -5.664 38.531 1 26.3 319 ASN A O 1
ATOM 2538 N N . SER A 1 320 ? -24 -5.723 36.906 1 28.36 320 SER A N 1
ATOM 2539 C CA . SER A 1 320 ? -25.125 -6.246 37.688 1 28.36 320 SER A CA 1
ATOM 2540 C C . SER A 1 320 ? -25.141 -7.773 37.656 1 28.36 320 SER A C 1
ATOM 2542 O O . SER A 1 320 ? -24.672 -8.398 36.719 1 28.36 320 SER A O 1
ATOM 2544 N N . GLY A 1 321 ? -25.25 -8.586 38.875 1 24.69 321 GLY A N 1
ATOM 2545 C CA . GLY A 1 321 ? -25.578 -9.891 39.438 1 24.69 321 GLY A CA 1
ATOM 2546 C C . GLY A 1 321 ? -26.656 -10.617 38.625 1 24.69 321 GLY A C 1
ATOM 2547 O O . GLY A 1 321 ? -27.219 -11.609 39.094 1 24.69 321 GLY A O 1
ATOM 2548 N N . CYS A 1 322 ? -27.047 -10.398 37.406 1 22.61 322 CYS A N 1
ATOM 2549 C CA . CYS A 1 322 ? -27.969 -11.469 37.031 1 22.61 322 CYS A CA 1
ATOM 2550 C C . CYS A 1 322 ? -27.203 -12.742 36.688 1 22.61 322 CYS A C 1
ATOM 2552 O O . CYS A 1 322 ? -26.5 -12.797 35.688 1 22.61 322 CYS A O 1
ATOM 2554 N N . LEU A 1 323 ? -26.812 -13.32 37.781 1 17.38 323 LEU A N 1
ATOM 2555 C CA . LEU A 1 323 ? -27.25 -14.688 38.031 1 17.38 323 LEU A CA 1
ATOM 2556 C C . LEU A 1 323 ? -28.766 -14.789 38 1 17.38 323 LEU A C 1
ATOM 2558 O O . LEU A 1 323 ? -29.453 -13.898 38.5 1 17.38 323 LEU A O 1
ATOM 2562 N N . MET B 1 1 ? -31.594 -51.781 -36.344 1 21.3 1 MET B N 1
ATOM 2563 C CA . MET B 1 1 ? -30.438 -51 -36.844 1 21.3 1 MET B CA 1
ATOM 2564 C C . MET B 1 1 ? -29.156 -51.469 -36.156 1 21.3 1 MET B C 1
ATOM 2566 O O . MET B 1 1 ? -28.969 -51.25 -34.969 1 21.3 1 MET B O 1
ATOM 2570 N N . LEU B 1 2 ? -28.531 -52.594 -36.656 1 23.92 2 LEU B N 1
ATOM 2571 C CA . LEU B 1 2 ? -27.562 -53.625 -36.281 1 23.92 2 LEU B CA 1
ATOM 2572 C C . LEU B 1 2 ? -26.156 -53.031 -36.188 1 23.92 2 LEU B C 1
ATOM 2574 O O . LEU B 1 2 ? -25.641 -52.5 -37.188 1 23.92 2 LEU B O 1
ATOM 2578 N N . ASN B 1 3 ? -25.781 -52.375 -35.094 1 23.91 3 ASN B N 1
ATOM 2579 C CA . ASN B 1 3 ? -24.609 -51.594 -34.688 1 23.91 3 ASN B CA 1
ATOM 2580 C C . ASN B 1 3 ? -23.312 -52.344 -35 1 23.91 3 ASN B C 1
ATOM 2582 O O . ASN B 1 3 ? -23.094 -53.438 -34.469 1 23.91 3 ASN B O 1
ATOM 2586 N N . GLU B 1 4 ? -22.734 -52.219 -36.281 1 25.3 4 GLU B N 1
ATOM 2587 C CA . GLU B 1 4 ? -21.547 -52.781 -36.938 1 25.3 4 GLU B CA 1
ATOM 2588 C C . GLU B 1 4 ? -20.328 -52.719 -36.031 1 25.3 4 GLU B C 1
ATOM 2590 O O . GLU B 1 4 ? -19.938 -51.625 -35.594 1 25.3 4 GLU B O 1
ATOM 2595 N N . PHE B 1 5 ? -20.062 -53.688 -35.188 1 26.08 5 PHE B N 1
ATOM 2596 C CA . PHE B 1 5 ? -18.984 -54.031 -34.281 1 26.08 5 PHE B CA 1
ATOM 2597 C C . PHE B 1 5 ? -17.641 -53.969 -34.969 1 26.08 5 PHE B C 1
ATOM 2599 O O . PHE B 1 5 ? -17.391 -54.75 -35.906 1 26.08 5 PHE B O 1
ATOM 2606 N N . CYS B 1 6 ? -17.062 -52.75 -35.156 1 25.88 6 CYS B N 1
ATOM 2607 C CA . CYS B 1 6 ? -15.781 -52.5 -35.812 1 25.88 6 CYS B CA 1
ATOM 2608 C C . CYS B 1 6 ? -14.727 -53.5 -35.281 1 25.88 6 CYS B C 1
ATOM 2610 O O . CYS B 1 6 ? -14.328 -53.406 -34.125 1 25.88 6 CYS B O 1
ATOM 2612 N N . VAL B 1 7 ? -14.805 -54.75 -35.625 1 26.31 7 VAL B N 1
ATOM 2613 C CA . VAL B 1 7 ? -13.891 -55.844 -35.344 1 26.31 7 VAL B CA 1
ATOM 2614 C C . VAL B 1 7 ? -12.469 -55.469 -35.719 1 26.31 7 VAL B C 1
ATOM 2616 O O . VAL B 1 7 ? -12.203 -55.188 -36.906 1 26.31 7 VAL B O 1
ATOM 2619 N N . THR B 1 8 ? -11.836 -54.656 -34.938 1 25.53 8 THR B N 1
ATOM 2620 C CA . THR B 1 8 ? -10.43 -54.344 -35.156 1 25.53 8 THR B CA 1
ATOM 2621 C C . THR B 1 8 ? -9.625 -55.625 -35.375 1 25.53 8 THR B C 1
ATOM 2623 O O . THR B 1 8 ? -9.547 -56.469 -34.5 1 25.53 8 THR B O 1
ATOM 2626 N N . ARG B 1 9 ? -9.734 -56.188 -36.562 1 27.39 9 ARG B N 1
ATOM 2627 C CA . ARG B 1 9 ? -9.008 -57.375 -37 1 27.39 9 ARG B CA 1
ATOM 2628 C C . ARG B 1 9 ? -7.516 -57.25 -36.688 1 27.39 9 ARG B C 1
ATOM 2630 O O . ARG B 1 9 ? -6.875 -56.281 -37.094 1 27.39 9 ARG B O 1
ATOM 2637 N N . VAL B 1 10 ? -7.117 -57.781 -35.531 1 29.11 10 VAL B N 1
ATOM 2638 C CA . VAL B 1 10 ? -5.742 -58.031 -35.094 1 29.11 10 VAL B CA 1
ATOM 2639 C C . VAL B 1 10 ? -5.016 -58.812 -36.188 1 29.11 10 VAL B C 1
ATOM 2641 O O . VAL B 1 10 ? -5.363 -59.969 -36.469 1 29.11 10 VAL B O 1
ATOM 2644 N N . ASN B 1 11 ? -4.781 -58.25 -37.375 1 27.19 11 ASN B N 1
ATOM 2645 C CA . ASN B 1 11 ? -4.039 -58.938 -38.438 1 27.19 11 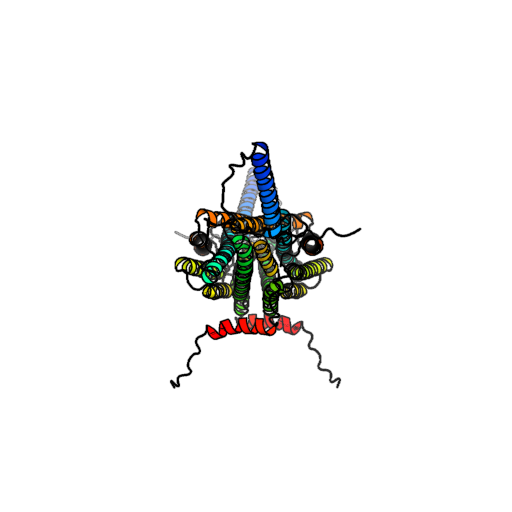ASN B CA 1
ATOM 2646 C C . ASN B 1 11 ? -2.734 -59.531 -37.938 1 27.19 11 ASN B C 1
ATOM 2648 O O . ASN B 1 11 ? -1.878 -58.812 -37.406 1 27.19 11 ASN B O 1
ATOM 2652 N N . ILE B 1 12 ? -2.818 -60.719 -37.438 1 29.11 12 ILE B N 1
ATOM 2653 C CA . ILE B 1 12 ? -1.72 -61.625 -37.125 1 29.11 12 ILE B CA 1
ATOM 2654 C C . ILE B 1 12 ? -0.762 -61.719 -38.312 1 29.11 12 ILE B C 1
ATOM 2656 O O . ILE B 1 12 ? -1.133 -62.188 -39.375 1 29.11 12 ILE B O 1
ATOM 2660 N N . ASP B 1 13 ? 0.099 -60.688 -38.531 1 27.27 13 ASP B N 1
ATOM 2661 C CA . ASP B 1 13 ? 1.121 -60.688 -39.562 1 27.27 13 ASP B CA 1
ATOM 2662 C C . ASP B 1 13 ? 1.997 -61.906 -39.5 1 27.27 13 ASP B C 1
ATOM 2664 O O . ASP B 1 13 ? 2.756 -62.094 -38.562 1 27.27 13 ASP B O 1
ATOM 2668 N N . VAL B 1 14 ? 1.382 -63.062 -39.844 1 29.22 14 VAL B N 1
ATOM 2669 C CA . VAL B 1 14 ? 2.176 -64.25 -40.094 1 29.22 14 VAL B CA 1
ATOM 2670 C C . VAL B 1 14 ? 3.307 -63.938 -41.062 1 29.22 14 VAL B C 1
ATOM 2672 O O . VAL B 1 14 ? 3.109 -63.219 -42.031 1 29.22 14 VAL B O 1
ATOM 2675 N N . ASN B 1 15 ? 4.582 -64.125 -40.656 1 27.34 15 ASN B N 1
ATOM 2676 C CA . ASN B 1 15 ? 5.883 -63.969 -41.281 1 27.34 15 ASN B CA 1
ATOM 2677 C C . ASN B 1 15 ? 5.93 -64.688 -42.625 1 27.34 15 ASN B C 1
ATOM 2679 O O . ASN B 1 15 ? 6.383 -65.875 -42.688 1 27.34 15 ASN B O 1
ATOM 2683 N N . ILE B 1 16 ? 4.715 -64.938 -43.344 1 29.56 16 ILE B N 1
ATOM 2684 C CA . ILE B 1 16 ? 4.984 -65.688 -44.531 1 29.56 16 ILE B CA 1
ATOM 2685 C C . ILE B 1 16 ? 6.047 -65 -45.375 1 29.56 16 ILE B C 1
ATOM 2687 O O . ILE B 1 16 ? 6.215 -63.812 -45.312 1 29.56 16 ILE B O 1
ATOM 2691 N N . GLY B 1 17 ? 6.824 -65.812 -46.219 1 30.56 17 GLY B N 1
ATOM 2692 C CA . GLY B 1 17 ? 7.902 -65.625 -47.156 1 30.56 17 GLY B CA 1
ATOM 2693 C C . GLY B 1 17 ? 7.66 -64.438 -48.125 1 30.56 17 GLY B C 1
ATOM 2694 O O . GLY B 1 17 ? 6.727 -64.5 -48.938 1 30.56 17 GLY B O 1
ATOM 2695 N N . SER B 1 18 ? 7.824 -63.156 -47.562 1 28.34 18 SER B N 1
ATOM 2696 C CA . SER B 1 18 ? 7.398 -61.844 -48.031 1 28.34 18 SER B CA 1
ATOM 2697 C C . SER B 1 18 ? 7.902 -61.562 -49.469 1 28.34 18 SER B C 1
ATOM 2699 O O . SER B 1 18 ? 9.102 -61.375 -49.656 1 28.34 18 SER B O 1
ATOM 2701 N N . GLY B 1 19 ? 7.496 -62.469 -50.5 1 30.47 19 GLY B N 1
ATOM 2702 C CA . GLY B 1 19 ? 7.715 -61.938 -51.844 1 30.47 19 GLY B CA 1
ATOM 2703 C C . GLY B 1 19 ? 7.312 -60.469 -51.969 1 30.47 19 GLY B C 1
ATOM 2704 O O . GLY B 1 19 ? 6.16 -60.125 -51.719 1 30.47 19 GLY B O 1
ATOM 2705 N N . MET B 1 20 ? 8.211 -59.531 -51.719 1 30.64 20 MET B N 1
ATOM 2706 C CA . MET B 1 20 ? 8.156 -58.094 -51.656 1 30.64 20 MET B CA 1
ATOM 2707 C C . MET B 1 20 ? 7.484 -57.5 -52.906 1 30.64 20 MET B C 1
ATOM 2709 O O . MET B 1 20 ? 8.102 -57.438 -53.969 1 30.64 20 MET B O 1
ATOM 2713 N N . LEU B 1 21 ? 6.25 -58.062 -53.25 1 32.69 21 LEU B N 1
ATOM 2714 C CA . LEU B 1 21 ? 5.633 -57.375 -54.375 1 32.69 21 LEU B CA 1
ATOM 2715 C C . LEU B 1 21 ? 5.684 -55.875 -54.188 1 32.69 21 LEU B C 1
ATOM 2717 O O . LEU B 1 21 ? 5.309 -55.375 -53.125 1 32.69 21 LEU B O 1
ATOM 2721 N N . HIS B 1 22 ? 6.613 -55.188 -54.906 1 34.22 22 HIS B N 1
ATOM 2722 C CA . HIS B 1 22 ? 6.785 -53.75 -55.062 1 34.22 22 HIS B CA 1
ATOM 2723 C C . HIS B 1 22 ? 5.461 -53.062 -55.406 1 34.22 22 HIS B C 1
ATOM 2725 O O . HIS B 1 22 ? 4.965 -53.156 -56.531 1 34.22 22 HIS B O 1
ATOM 2731 N N . HIS B 1 23 ? 4.453 -53.188 -54.5 1 35.25 23 HIS B N 1
ATOM 2732 C CA . HIS B 1 23 ? 3.264 -52.406 -54.75 1 35.25 23 HIS B CA 1
ATOM 2733 C C . HIS B 1 23 ? 3.631 -50.938 -55 1 35.25 23 HIS B C 1
ATOM 2735 O O . HIS B 1 23 ? 4.324 -50.312 -54.188 1 35.25 23 HIS B O 1
ATOM 2741 N N . ASN B 1 24 ? 3.801 -50.562 -56.375 1 38.62 24 ASN B N 1
ATOM 2742 C CA . ASN B 1 24 ? 3.893 -49.219 -56.875 1 38.62 24 ASN B CA 1
ATOM 2743 C C . ASN B 1 24 ? 2.805 -48.312 -56.281 1 38.62 24 ASN B C 1
ATOM 2745 O O . ASN B 1 24 ? 1.623 -48.5 -56.594 1 38.62 24 ASN B O 1
ATOM 2749 N N . TRP B 1 25 ? 3.008 -47.938 -55.094 1 43.34 25 TRP B N 1
ATOM 2750 C CA . TRP B 1 25 ? 2.084 -47 -54.469 1 43.34 25 TRP B CA 1
ATOM 2751 C C . TRP B 1 25 ? 1.837 -45.781 -55.344 1 43.34 25 TRP B C 1
ATOM 2753 O O . TRP B 1 25 ? 2.777 -45.219 -55.906 1 43.34 25 TRP B O 1
ATOM 2763 N N . THR B 1 26 ? 0.611 -45.781 -56.125 1 47.72 26 THR B N 1
ATOM 2764 C CA . THR B 1 26 ? 0.263 -44.656 -56.969 1 47.72 26 THR B CA 1
ATOM 2765 C C . THR B 1 26 ? 0.375 -43.344 -56.156 1 47.72 26 THR B C 1
ATOM 2767 O O . THR B 1 26 ? 0.317 -43.344 -54.938 1 47.72 26 THR B O 1
ATOM 2770 N N . GLU B 1 27 ? 0.727 -42.219 -56.875 1 53.44 27 GLU B N 1
ATOM 2771 C CA . GLU B 1 27 ? 0.909 -40.844 -56.375 1 53.44 27 GLU B CA 1
ATOM 2772 C C . GLU B 1 27 ? -0.276 -40.406 -55.531 1 53.44 27 GLU B C 1
ATOM 2774 O O . GLU B 1 27 ? -0.107 -39.656 -54.562 1 53.44 27 GLU B O 1
ATOM 2779 N N . GLU B 1 28 ? -1.461 -40.938 -55.75 1 54.66 28 GLU B N 1
ATOM 2780 C CA . GLU B 1 28 ? -2.645 -40.531 -55 1 54.66 28 GLU B CA 1
ATOM 2781 C C . GLU B 1 28 ? -2.645 -41.156 -53.594 1 54.66 28 GLU B C 1
ATOM 2783 O O . GLU B 1 28 ? -3.045 -40.5 -52.625 1 54.66 28 GLU B O 1
ATOM 2788 N N . GLU B 1 29 ? -2.154 -42.406 -53.406 1 55.69 29 GLU B N 1
ATOM 2789 C CA . GLU B 1 29 ? -2.131 -43 -52.062 1 55.69 29 GLU B CA 1
ATOM 2790 C C . GLU B 1 29 ? -1.086 -42.312 -51.188 1 55.69 29 GLU B C 1
ATOM 2792 O O . GLU B 1 29 ? -1.286 -42.188 -49.969 1 55.69 29 GLU B O 1
ATOM 2797 N N . ARG B 1 30 ? 0.043 -41.844 -51.75 1 52.5 30 ARG B N 1
ATOM 2798 C CA . ARG B 1 30 ? 1 -41.062 -50.969 1 52.5 30 ARG B CA 1
ATOM 2799 C C . ARG B 1 30 ? 0.401 -39.75 -50.562 1 52.5 30 ARG B C 1
ATOM 2801 O O . ARG B 1 30 ? 0.614 -39.281 -49.438 1 52.5 30 ARG B O 1
ATOM 2808 N N . ILE B 1 31 ? -0.448 -39.125 -51.469 1 53.47 31 ILE B N 1
ATOM 2809 C CA . ILE B 1 31 ? -1.078 -37.844 -51.094 1 53.47 31 ILE B CA 1
ATOM 2810 C C . ILE B 1 31 ? -2.154 -38.094 -50.062 1 53.47 31 ILE B C 1
ATOM 2812 O O . ILE B 1 31 ? -2.287 -37.312 -49.094 1 53.47 31 ILE B O 1
ATOM 2816 N N . GLN B 1 32 ? -2.896 -39.219 -50.031 1 46.78 32 GLN B N 1
ATOM 2817 C CA . GLN B 1 32 ? -3.904 -39.469 -49.031 1 46.78 32 GLN B CA 1
ATOM 2818 C C . GLN B 1 32 ? -3.258 -39.781 -47.688 1 46.78 32 GLN B C 1
ATOM 2820 O O . GLN B 1 32 ? -3.773 -39.375 -46.625 1 46.78 32 GLN B O 1
ATOM 2825 N N . GLU B 1 33 ? -2.119 -40.469 -47.594 1 49.34 33 GLU B N 1
ATOM 2826 C CA . GLU B 1 33 ? -1.447 -40.656 -46.312 1 49.34 33 GLU B CA 1
ATOM 2827 C C . GLU B 1 33 ? -0.892 -39.344 -45.75 1 49.34 33 GLU B C 1
ATOM 2829 O O . GLU B 1 33 ? -0.849 -39.156 -44.531 1 49.34 33 GLU B O 1
ATOM 2834 N N . LYS B 1 34 ? -0.359 -38.438 -46.562 1 52.25 34 LYS B N 1
ATOM 2835 C CA . LYS B 1 34 ? 0.055 -37.125 -46.062 1 52.25 34 LYS B CA 1
ATOM 2836 C C . LYS B 1 34 ? -1.146 -36.312 -45.594 1 52.25 34 LYS B C 1
ATOM 2838 O O . LYS B 1 34 ? -1.052 -35.562 -44.625 1 52.25 34 LYS B O 1
ATOM 2843 N N . ARG B 1 35 ? -2.295 -36.406 -46.375 1 48.88 35 ARG B N 1
ATOM 2844 C CA . ARG B 1 35 ? -3.482 -35.719 -45.875 1 48.88 35 ARG B CA 1
ATOM 2845 C C . ARG B 1 35 ? -4.023 -36.375 -44.625 1 48.88 35 ARG B C 1
ATOM 2847 O O . ARG B 1 35 ? -4.473 -35.656 -43.719 1 48.88 35 ARG B O 1
ATOM 2854 N N . CYS B 1 36 ? -4.141 -37.719 -44.531 1 47.97 36 CYS B N 1
ATOM 2855 C CA . CYS B 1 36 ? -4.523 -38.375 -43.281 1 47.97 36 CYS B CA 1
ATOM 2856 C C . CYS B 1 36 ? -3.477 -38.125 -42.188 1 47.97 36 CYS B C 1
ATOM 2858 O O . CYS B 1 36 ? -3.814 -37.969 -41.031 1 47.97 36 CYS B O 1
ATOM 2860 N N . GLY B 1 37 ? -2.17 -38.125 -42.5 1 47.69 37 GLY B N 1
ATOM 2861 C CA . GLY B 1 37 ? -1.168 -37.719 -41.531 1 47.69 37 GLY B CA 1
ATOM 2862 C C . GLY B 1 37 ? -1.299 -36.281 -41.094 1 47.69 37 GLY B C 1
ATOM 2863 O O . GLY B 1 37 ? -1.09 -35.938 -39.938 1 47.69 37 GLY B O 1
ATOM 2864 N N . CYS B 1 38 ? -1.59 -35.375 -42.094 1 47.66 38 CYS B N 1
ATOM 2865 C CA . CYS B 1 38 ? -1.851 -34 -41.75 1 47.66 38 CYS B CA 1
ATOM 2866 C C . CYS B 1 38 ? -3.156 -33.875 -40.969 1 47.66 38 CYS B C 1
ATOM 2868 O O . CYS B 1 38 ? -3.246 -33.094 -40 1 47.66 38 CYS B O 1
ATOM 2870 N N . THR B 1 39 ? -4.219 -34.625 -41.344 1 47.56 39 THR B N 1
ATOM 2871 C CA . THR B 1 39 ? -5.441 -34.594 -40.562 1 47.56 39 THR B CA 1
ATOM 2872 C C . THR B 1 39 ? -5.227 -35.25 -39.188 1 47.56 39 THR B C 1
ATOM 2874 O O . THR B 1 39 ? -5.754 -34.812 -38.188 1 47.56 39 THR B O 1
ATOM 2877 N N . LYS B 1 40 ? -4.547 -36.438 -39 1 51 40 LYS B N 1
ATOM 2878 C CA . LYS B 1 40 ? -4.223 -37 -37.688 1 51 40 LYS B CA 1
ATOM 2879 C C . LYS B 1 40 ? -3.27 -36.094 -36.938 1 51 40 LYS B C 1
ATOM 2881 O O . LYS B 1 40 ? -3.377 -36 -35.719 1 51 40 LYS B O 1
ATOM 2886 N N . GLN B 1 41 ? -2.373 -35.406 -37.625 1 48.25 41 GLN B N 1
ATOM 2887 C CA . GLN B 1 41 ? -1.566 -34.438 -36.906 1 48.25 41 GLN B CA 1
ATOM 2888 C C . GLN B 1 41 ? -2.395 -33.219 -36.562 1 48.25 41 GLN B C 1
ATOM 2890 O O . GLN B 1 41 ? -2.207 -32.625 -35.469 1 48.25 41 GLN B O 1
ATOM 2895 N N . LYS B 1 42 ? -3.32 -32.719 -37.406 1 51.28 42 LYS B N 1
ATOM 2896 C CA . LYS B 1 42 ? -4.227 -31.641 -37 1 51.28 42 LYS B CA 1
ATOM 2897 C C . LYS B 1 42 ? -5.184 -32.125 -35.906 1 51.28 42 LYS B C 1
ATOM 2899 O O . LYS B 1 42 ? -5.453 -31.406 -34.938 1 51.28 42 LYS B O 1
ATOM 2904 N N . THR B 1 43 ? -5.793 -33.312 -36.094 1 50.59 43 THR B N 1
ATOM 2905 C CA . 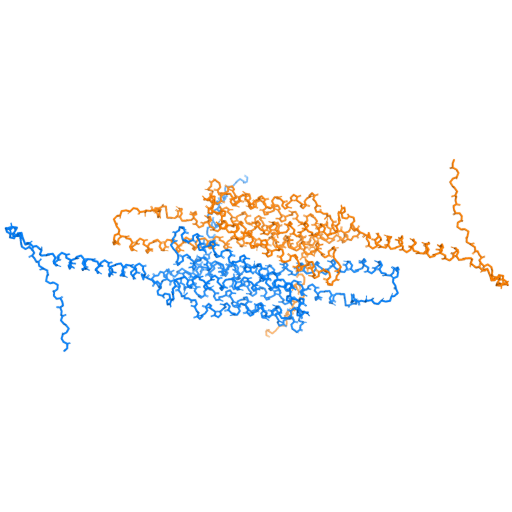THR B 1 43 ? -6.613 -33.844 -35 1 50.59 43 THR B CA 1
ATOM 2906 C C . THR B 1 43 ? -5.758 -34.156 -33.781 1 50.59 43 THR B C 1
ATOM 2908 O O . THR B 1 43 ? -6.195 -33.969 -32.625 1 50.59 43 THR B O 1
ATOM 2911 N N . LEU B 1 44 ? -4.57 -34.688 -33.875 1 47.5 44 LEU B N 1
ATOM 2912 C CA . LEU B 1 44 ? -3.684 -34.844 -32.719 1 47.5 44 LEU B CA 1
ATOM 2913 C C . LEU B 1 44 ? -3.16 -33.5 -32.219 1 47.5 44 LEU B C 1
ATOM 2915 O O . LEU B 1 44 ? -3.023 -33.312 -31.016 1 47.5 44 LEU B O 1
ATOM 2919 N N . LEU B 1 45 ? -2.832 -32.594 -33.125 1 47.41 45 LEU B N 1
ATOM 2920 C CA . LEU B 1 45 ? -2.562 -31.219 -32.688 1 47.41 45 LEU B CA 1
ATOM 2921 C C . LEU B 1 45 ? -3.822 -30.562 -32.125 1 47.41 45 LEU B C 1
ATOM 2923 O O . LEU B 1 45 ? -3.758 -29.844 -31.125 1 47.41 45 LEU B O 1
ATOM 2927 N N . GLN B 1 46 ? -4.98 -30.609 -32.812 1 45.47 46 GLN B N 1
ATOM 2928 C CA . GLN B 1 46 ? -6.227 -30.188 -32.156 1 45.47 46 GLN B CA 1
ATOM 2929 C C . GLN B 1 46 ? -6.516 -31.031 -30.922 1 45.47 46 GLN B C 1
ATOM 2931 O O . GLN B 1 46 ? -7 -30.5 -29.906 1 45.47 46 GLN B O 1
ATOM 2936 N N . ALA B 1 47 ? -6.379 -32.312 -30.859 1 42.91 47 ALA B N 1
ATOM 2937 C CA . ALA B 1 47 ? -6.496 -33.125 -29.656 1 42.91 47 ALA B CA 1
ATOM 2938 C C . ALA B 1 47 ? -5.391 -32.812 -28.656 1 42.91 47 ALA B C 1
ATOM 2940 O O . ALA B 1 47 ? -5.625 -32.781 -27.453 1 42.91 47 ALA B O 1
ATOM 2941 N N . LYS B 1 48 ? -4.199 -32.594 -28.984 1 41.75 48 LYS B N 1
ATOM 2942 C CA . LYS B 1 48 ? -3.096 -32.094 -28.172 1 41.75 48 LYS B CA 1
ATOM 2943 C C . LYS B 1 48 ? -3.344 -30.672 -27.688 1 41.75 48 LYS B C 1
ATOM 2945 O O . LYS B 1 48 ? -3.035 -30.328 -26.547 1 41.75 48 LYS B O 1
ATOM 2950 N N . GLU B 1 49 ? -3.639 -29.766 -28.547 1 43.12 49 GLU B N 1
ATOM 2951 C CA . GLU B 1 49 ? -4.191 -28.5 -28.078 1 43.12 49 GLU B CA 1
ATOM 2952 C C . GLU B 1 49 ? -5.449 -28.734 -27.234 1 43.12 49 GLU B C 1
ATOM 2954 O O . GLU B 1 49 ? -5.664 -28.047 -26.234 1 43.12 49 GLU B O 1
ATOM 2959 N N . THR B 1 50 ? -6.383 -29.594 -27.672 1 40.44 50 THR B N 1
ATOM 2960 C CA . THR B 1 50 ? -7.52 -30 -26.859 1 40.44 50 THR B CA 1
ATOM 2961 C C . THR B 1 50 ? -7.051 -30.781 -25.641 1 40.44 50 THR B C 1
ATOM 2963 O O . THR B 1 50 ? -7.617 -30.656 -24.547 1 40.44 50 THR B O 1
ATOM 2966 N N . GLN B 1 51 ? -6.109 -31.75 -25.656 1 38.88 51 GLN B N 1
ATOM 2967 C CA . GLN B 1 51 ? -5.594 -32.5 -24.5 1 38.88 51 GLN B CA 1
ATOM 2968 C C . GLN B 1 51 ? -4.621 -31.641 -23.688 1 38.88 51 GLN B C 1
ATOM 2970 O O . GLN B 1 51 ? -4.504 -31.812 -22.484 1 38.88 51 GLN B O 1
ATOM 2975 N N . ARG B 1 52 ? -3.574 -31.109 -24.219 1 42.78 52 ARG B N 1
ATOM 2976 C CA . ARG B 1 52 ? -2.822 -30.047 -23.562 1 42.78 52 ARG B CA 1
ATOM 2977 C C . ARG B 1 52 ? -3.76 -29.062 -22.875 1 42.78 52 ARG B C 1
ATOM 2979 O O . ARG B 1 52 ? -3.414 -28.469 -21.844 1 42.78 52 ARG B O 1
ATOM 2986 N N . ASP B 1 53 ? -4.758 -28.656 -23.531 1 42.28 53 ASP B N 1
ATOM 2987 C CA . ASP B 1 53 ? -5.961 -28.016 -23 1 42.28 53 ASP B CA 1
ATOM 2988 C C . ASP B 1 53 ? -6.68 -28.938 -22.016 1 42.28 53 ASP B C 1
ATOM 2990 O O . ASP B 1 53 ? -7.844 -29.281 -22.203 1 42.28 53 ASP B O 1
ATOM 2994 N N . ALA B 1 54 ? -6.219 -30.062 -21.891 1 43.91 54 ALA B N 1
ATOM 2995 C CA . ALA B 1 54 ? -6.859 -30.594 -20.703 1 43.91 54 ALA B CA 1
ATOM 2996 C C . ALA B 1 54 ? -7.289 -29.484 -19.75 1 43.91 54 ALA B C 1
ATOM 2998 O O . ALA B 1 54 ? -6.555 -29.109 -18.828 1 43.91 54 ALA B O 1
ATOM 2999 N N . ALA B 1 55 ? -7.652 -28.422 -20.297 1 47.59 55 ALA B N 1
ATOM 3000 C CA . ALA B 1 55 ? -8.086 -27.031 -20.344 1 47.59 55 ALA B CA 1
ATOM 3001 C C . ALA B 1 55 ? -9.117 -26.734 -19.266 1 47.59 55 ALA B C 1
ATOM 3003 O O . ALA B 1 55 ? -10.156 -27.406 -19.188 1 47.59 55 ALA B O 1
ATOM 3004 N N . ILE B 1 56 ? -8.555 -26.328 -18.156 1 58.31 56 ILE B N 1
ATOM 3005 C CA . ILE B 1 56 ? -9.562 -25.672 -17.328 1 58.31 56 ILE B CA 1
ATOM 3006 C C . ILE B 1 56 ? -10.617 -25.016 -18.219 1 58.31 56 ILE B C 1
ATOM 3008 O O . ILE B 1 56 ? -10.281 -24.219 -19.094 1 58.31 56 ILE B O 1
ATOM 3012 N N . ASN B 1 57 ? -11.594 -25.953 -18.625 1 64.31 57 ASN B N 1
ATOM 3013 C CA . ASN B 1 57 ? -12.688 -25.281 -19.328 1 64.31 57 ASN B CA 1
ATOM 3014 C C . ASN B 1 57 ? -13.055 -23.969 -18.656 1 64.31 57 ASN B C 1
ATOM 3016 O O . ASN B 1 57 ? -13.852 -23.938 -17.719 1 64.31 57 ASN B O 1
ATOM 3020 N N . LEU B 1 58 ? -12.289 -22.953 -19.062 1 79.25 58 LEU B N 1
ATOM 3021 C CA . LEU B 1 58 ? -12.516 -21.625 -18.484 1 79.25 58 LEU B CA 1
ATOM 3022 C C . LEU B 1 58 ? -13.82 -21.031 -19.016 1 79.25 58 LEU B C 1
ATOM 3024 O O . LEU B 1 58 ? -14.383 -20.125 -18.391 1 79.25 58 LEU B O 1
ATOM 3028 N N . GLY B 1 59 ? -14.445 -21.578 -20.125 1 76.75 59 GLY B N 1
ATOM 3029 C CA . GLY B 1 59 ? -15.609 -20.984 -20.75 1 76.75 59 GLY B CA 1
ATOM 3030 C C . GLY B 1 59 ? -15.289 -19.703 -21.5 1 76.75 59 GLY B C 1
ATOM 3031 O O . GLY B 1 59 ? -16.188 -19.047 -22.031 1 76.75 59 GLY B O 1
ATOM 3032 N N . MET B 1 60 ? -14.07 -19.234 -21.438 1 88.44 60 MET B N 1
ATOM 3033 C CA . MET B 1 60 ? -13.586 -18.047 -22.125 1 88.44 60 MET B CA 1
ATOM 3034 C C . MET B 1 60 ? -12.109 -18.188 -22.484 1 88.44 60 MET B C 1
ATOM 3036 O O . MET B 1 60 ? -11.398 -19.016 -21.906 1 88.44 60 MET B O 1
ATOM 3040 N N . PRO B 1 61 ? -11.789 -17.422 -23.516 1 90.5 61 PRO B N 1
ATOM 3041 C CA . PRO B 1 61 ? -10.367 -17.484 -23.859 1 90.5 61 PRO B CA 1
ATOM 3042 C C . PRO B 1 61 ? -9.469 -17.047 -22.703 1 90.5 61 PRO B C 1
ATOM 3044 O O . PRO B 1 61 ? -9.859 -16.203 -21.891 1 90.5 61 PRO B O 1
ATOM 3047 N N . ARG B 1 62 ? -8.352 -17.641 -22.672 1 89.5 62 ARG B N 1
ATOM 3048 C CA . ARG B 1 62 ? -7.402 -17.422 -21.594 1 89.5 62 ARG B CA 1
ATOM 3049 C C . ARG B 1 62 ? -7.051 -15.945 -21.453 1 89.5 62 ARG B C 1
ATOM 3051 O O . ARG B 1 62 ? -6.945 -15.422 -20.344 1 89.5 62 ARG B O 1
ATOM 3058 N N . TRP B 1 63 ? -6.855 -15.297 -22.594 1 89.81 63 TRP B N 1
ATOM 3059 C CA . TRP B 1 63 ? -6.461 -13.891 -22.562 1 89.81 63 TRP B CA 1
ATOM 3060 C C . TRP B 1 63 ? -7.551 -13.039 -21.922 1 89.81 63 TRP B C 1
ATOM 3062 O O . TRP B 1 63 ? -7.262 -12.055 -21.234 1 89.81 63 TRP B O 1
ATOM 3072 N N . LEU B 1 64 ? -8.734 -13.359 -22.125 1 93.31 64 LEU B N 1
ATOM 3073 C CA . LEU B 1 64 ? -9.852 -12.617 -21.547 1 93.31 64 LEU B CA 1
ATOM 3074 C C . LEU B 1 64 ? -9.945 -12.867 -20.047 1 93.31 64 LEU B C 1
ATOM 3076 O O . LEU B 1 64 ? -10.203 -11.938 -19.281 1 93.31 64 LEU B O 1
ATOM 3080 N N . ALA B 1 65 ? -9.711 -14.078 -19.609 1 92.88 65 ALA B N 1
ATOM 3081 C CA . ALA B 1 65 ? -9.719 -14.406 -18.188 1 92.88 65 ALA B CA 1
ATOM 3082 C C . ALA B 1 65 ? -8.617 -13.648 -17.453 1 92.88 65 ALA B C 1
ATOM 3084 O O . ALA B 1 65 ? -8.852 -13.102 -16.375 1 92.88 65 ALA B O 1
ATOM 3085 N N . LEU B 1 66 ? -7.492 -13.578 -18.094 1 94.06 66 LEU B N 1
ATOM 3086 C CA . LEU B 1 66 ? -6.367 -12.867 -17.5 1 94.06 66 LEU B CA 1
ATOM 3087 C C . LEU B 1 66 ? -6.664 -11.367 -17.406 1 94.06 66 LEU B C 1
ATOM 3089 O O . LEU B 1 66 ? -6.359 -10.734 -16.391 1 94.06 66 LEU B O 1
ATOM 3093 N N . SER B 1 67 ? -7.27 -10.859 -18.422 1 95.12 67 SER B N 1
ATOM 3094 C CA . SER B 1 67 ? -7.605 -9.445 -18.422 1 95.12 67 SER B CA 1
ATOM 3095 C C . SER B 1 67 ? -8.617 -9.109 -17.328 1 95.12 67 SER B C 1
ATOM 3097 O O . SER B 1 67 ? -8.5 -8.07 -16.672 1 95.12 67 SER B O 1
ATOM 3099 N N . PHE B 1 68 ? -9.547 -9.977 -17.141 1 94.88 68 PHE B N 1
ATOM 3100 C CA . PHE B 1 68 ? -10.539 -9.734 -16.094 1 94.88 68 PHE B CA 1
ATOM 3101 C C . PHE B 1 68 ? -9.906 -9.812 -14.711 1 94.88 68 PHE B C 1
ATOM 3103 O O . PHE B 1 68 ? -10.273 -9.055 -13.812 1 94.88 68 PHE B O 1
ATOM 3110 N N . ALA B 1 69 ? -9.016 -10.727 -14.516 1 94.06 69 ALA B N 1
ATOM 3111 C CA . ALA B 1 69 ? -8.336 -10.836 -13.227 1 94.06 69 ALA B CA 1
ATOM 3112 C C . ALA B 1 69 ? -7.531 -9.578 -12.922 1 94.06 69 ALA B C 1
ATOM 3114 O O . ALA B 1 69 ? -7.562 -9.07 -11.805 1 94.06 69 ALA B O 1
ATOM 3115 N N . ILE B 1 70 ? -6.887 -9.086 -13.961 1 95.94 70 ILE B N 1
ATOM 3116 C CA . ILE B 1 70 ? -6.098 -7.863 -13.82 1 95.94 70 ILE B CA 1
ATOM 3117 C C . ILE B 1 70 ? -7.02 -6.684 -13.531 1 95.94 70 ILE B C 1
ATOM 3119 O O . ILE B 1 70 ? -6.742 -5.875 -12.641 1 95.94 70 ILE B O 1
ATOM 3123 N N . PHE B 1 71 ? -8.086 -6.68 -14.211 1 96.62 71 PHE B N 1
ATOM 3124 C CA . PHE B 1 71 ? -9.016 -5.57 -14.086 1 96.62 71 PHE B CA 1
ATOM 3125 C C . PHE B 1 71 ? -9.664 -5.559 -12.703 1 96.62 71 PHE B C 1
ATOM 3127 O O . PHE B 1 71 ? -9.742 -4.512 -12.055 1 96.62 71 PHE B O 1
ATOM 3134 N N . VAL B 1 72 ? -10.094 -6.688 -12.219 1 96.38 72 VAL B N 1
ATOM 3135 C CA . VAL B 1 72 ? -10.781 -6.742 -10.93 1 96.38 72 VAL B CA 1
ATOM 3136 C C . VAL B 1 72 ? -9.805 -6.402 -9.812 1 96.38 72 VAL B C 1
ATOM 3138 O O . VAL B 1 72 ? -10.172 -5.723 -8.852 1 96.38 72 VAL B O 1
ATOM 3141 N N . THR B 1 73 ? -8.594 -6.844 -9.906 1 96.25 73 THR B N 1
ATOM 3142 C CA . THR B 1 73 ? -7.594 -6.508 -8.898 1 96.25 73 THR B CA 1
ATOM 3143 C C . THR B 1 73 ? -7.289 -5.016 -8.914 1 96.25 73 THR B C 1
ATOM 3145 O O . THR B 1 73 ? -7.129 -4.398 -7.859 1 96.25 73 THR B O 1
ATOM 3148 N N . SER B 1 74 ? -7.273 -4.441 -10.117 1 96.62 74 SER B N 1
ATOM 3149 C CA . SER B 1 74 ? -7.051 -3.006 -10.242 1 96.62 74 SER B CA 1
ATOM 3150 C C . SER B 1 74 ? -8.195 -2.213 -9.625 1 96.62 74 SER B C 1
ATOM 3152 O O . SER B 1 74 ? -7.977 -1.181 -8.992 1 96.62 74 SER B O 1
ATOM 3154 N N . LEU B 1 75 ? -9.367 -2.691 -9.805 1 97 75 LEU B N 1
ATOM 3155 C CA . LEU B 1 75 ? -10.523 -2.031 -9.219 1 97 75 LEU B CA 1
ATOM 3156 C C . LEU B 1 75 ? -10.461 -2.074 -7.695 1 97 75 LEU B C 1
ATOM 3158 O O . LEU B 1 75 ? -10.742 -1.074 -7.027 1 97 75 LEU B O 1
ATOM 3162 N N . HIS B 1 76 ? -10.117 -3.197 -7.207 1 97.12 76 HIS B N 1
ATOM 3163 C CA . HIS B 1 76 ? -10.016 -3.354 -5.758 1 97.12 76 HIS B CA 1
ATOM 3164 C C . HIS B 1 76 ? -8.945 -2.434 -5.176 1 97.12 76 HIS B C 1
ATOM 3166 O O . HIS B 1 76 ? -9.203 -1.716 -4.207 1 97.12 76 HIS B O 1
ATOM 3172 N N . THR B 1 77 ? -7.805 -2.461 -5.785 1 94.38 77 THR B N 1
ATOM 3173 C CA . THR B 1 77 ? -6.711 -1.629 -5.301 1 94.38 77 THR B CA 1
ATOM 3174 C C . THR B 1 77 ? -7.059 -0.149 -5.43 1 94.38 77 THR B C 1
ATOM 3176 O O . THR B 1 77 ? -6.746 0.646 -4.539 1 94.38 77 THR B O 1
ATOM 3179 N N . SER B 1 78 ? -7.684 0.199 -6.488 1 95.56 78 SER B N 1
ATOM 3180 C CA . SER B 1 78 ? -8.102 1.584 -6.684 1 95.56 78 SER B CA 1
ATOM 3181 C C . SER B 1 78 ? -9.086 2.02 -5.602 1 95.56 78 SER B C 1
ATOM 3183 O O . SER B 1 78 ? -9.008 3.146 -5.105 1 95.56 78 SER B O 1
ATOM 3185 N N . SER B 1 79 ? -9.992 1.157 -5.305 1 96.69 79 SER B N 1
ATOM 3186 C CA . SER B 1 79 ? -10.961 1.468 -4.262 1 96.69 79 SER B CA 1
ATOM 3187 C C . SER B 1 79 ? -10.281 1.698 -2.918 1 96.69 79 SER B C 1
ATOM 3189 O O . SER B 1 79 ? -10.617 2.641 -2.197 1 96.69 79 SER B O 1
ATOM 3191 N N . VAL B 1 80 ? -9.359 0.895 -2.631 1 94.31 80 VAL B N 1
ATOM 3192 C CA . VAL B 1 80 ? -8.648 0.989 -1.36 1 94.31 80 VAL B CA 1
ATOM 3193 C C . VAL B 1 80 ? -7.855 2.293 -1.306 1 94.31 80 VAL B C 1
ATOM 3195 O O . VAL B 1 80 ? -7.902 3.014 -0.306 1 94.31 80 VAL B O 1
ATOM 3198 N N . VAL B 1 81 ? -7.211 2.658 -2.375 1 93.12 81 VAL B N 1
ATOM 3199 C CA . VAL B 1 81 ? -6.383 3.857 -2.422 1 93.12 81 VAL B CA 1
ATOM 3200 C C . VAL B 1 81 ? -7.266 5.102 -2.348 1 93.12 81 VAL B C 1
ATOM 3202 O O . VAL B 1 81 ? -6.973 6.031 -1.593 1 93.12 81 VAL B O 1
ATOM 3205 N N . LEU B 1 82 ? -8.289 5.086 -3.074 1 94.25 82 LEU B N 1
ATOM 3206 C CA . LEU B 1 82 ? -9.195 6.227 -3.059 1 94.25 82 LEU B CA 1
ATOM 3207 C C . LEU B 1 82 ? -9.797 6.426 -1.669 1 94.25 82 LEU B C 1
ATOM 3209 O O . LEU B 1 82 ? -9.875 7.555 -1.177 1 94.25 82 LEU B O 1
ATOM 3213 N N . SER B 1 83 ? -10.195 5.344 -1.121 1 94.5 83 SER B N 1
ATOM 3214 C CA . SER B 1 83 ? -10.766 5.414 0.219 1 94.5 83 SER B CA 1
ATOM 3215 C C . SER B 1 83 ? -9.758 5.957 1.224 1 94.5 83 SER B C 1
ATOM 3217 O O . SER B 1 83 ? -10.109 6.719 2.125 1 94.5 83 SER B O 1
ATOM 3219 N N . MET B 1 84 ? -8.57 5.602 1.062 1 91.44 84 MET B N 1
ATOM 3220 C CA . MET B 1 84 ? -7.512 6.074 1.948 1 91.44 84 MET B CA 1
ATOM 3221 C C . MET B 1 84 ? -7.344 7.586 1.838 1 91.44 84 MET B C 1
ATOM 3223 O O . MET B 1 84 ? -7.262 8.281 2.852 1 91.44 84 MET B O 1
ATOM 3227 N N . TYR B 1 85 ? -7.312 8.102 0.673 1 91.31 85 TYR B N 1
ATOM 3228 C CA . TYR B 1 85 ? -7.137 9.531 0.459 1 91.31 85 TYR B CA 1
ATOM 3229 C C . TYR B 1 85 ? -8.352 10.305 0.953 1 91.31 85 TYR B C 1
ATOM 3231 O O . TYR B 1 85 ? -8.211 11.32 1.638 1 91.31 85 TYR B O 1
ATOM 3239 N N . VAL B 1 86 ? -9.492 9.789 0.667 1 92.44 86 VAL B N 1
ATOM 3240 C CA . VAL B 1 86 ? -10.727 10.469 1.042 1 92.44 86 VAL B CA 1
ATOM 3241 C C . VAL B 1 86 ? -10.859 10.5 2.562 1 92.44 86 VAL B C 1
ATOM 3243 O O . VAL B 1 86 ? -11.172 11.539 3.146 1 92.44 86 VAL B O 1
ATOM 3246 N N . MET B 1 87 ? -10.57 9.406 3.152 1 92.19 87 MET B N 1
ATOM 3247 C CA . MET B 1 87 ? -10.75 9.328 4.598 1 92.19 87 MET B CA 1
ATOM 3248 C C . MET B 1 87 ? -9.711 10.18 5.32 1 92.19 87 MET B C 1
ATOM 3250 O O . MET B 1 87 ? -10 10.75 6.379 1 92.19 87 MET B O 1
ATOM 3254 N N . ASN B 1 88 ? -8.57 10.32 4.738 1 89.25 88 ASN B N 1
ATOM 3255 C CA . ASN B 1 88 ? -7.562 11.188 5.332 1 89.25 88 ASN B CA 1
ATOM 3256 C C . ASN B 1 88 ? -8.008 12.648 5.32 1 89.25 88 ASN B C 1
ATOM 3258 O O . ASN B 1 88 ? -7.93 13.336 6.34 1 89.25 88 ASN B O 1
ATOM 3262 N N . GLN B 1 89 ? -8.469 13.086 4.27 1 87.19 89 GLN B N 1
ATOM 3263 C CA . GLN B 1 89 ? -8.891 14.477 4.145 1 87.19 89 GLN B CA 1
ATOM 3264 C C . GLN B 1 89 ? -10.188 14.727 4.918 1 87.19 89 GLN B C 1
ATOM 3266 O O . GLN B 1 89 ? -10.359 15.789 5.52 1 87.19 89 GLN B O 1
ATOM 3271 N N . TYR B 1 90 ? -11.008 13.781 4.91 1 91.81 90 TYR B N 1
ATOM 3272 C CA . TYR B 1 90 ? -12.258 13.914 5.66 1 91.81 90 TYR B CA 1
ATOM 3273 C C . TYR B 1 90 ? -11.984 14.008 7.156 1 91.81 90 TYR B C 1
ATOM 3275 O O . TYR B 1 90 ? -12.578 14.836 7.848 1 91.81 90 TYR B O 1
ATOM 3283 N N . SER B 1 91 ? -11.172 13.094 7.605 1 92.19 91 SER B N 1
ATOM 3284 C CA . SER B 1 91 ? -10.867 13.102 9.031 1 92.19 91 SER B CA 1
ATOM 3285 C C . SER B 1 91 ? -10.203 14.414 9.445 1 92.19 91 SER B C 1
ATOM 3287 O O . SER B 1 91 ? -10.492 14.953 10.516 1 92.19 91 SER B O 1
ATOM 3289 N N . TYR B 1 92 ? -9.375 14.93 8.633 1 88.19 92 TYR B N 1
ATOM 3290 C CA . TYR B 1 92 ? -8.742 16.219 8.922 1 88.19 92 TYR B CA 1
ATOM 3291 C C . TYR B 1 92 ? -9.781 17.312 9.055 1 88.19 92 TYR B C 1
ATOM 3293 O O . TYR B 1 92 ? -9.758 18.078 10.023 1 88.19 92 TYR B O 1
ATOM 3301 N N . GLN B 1 93 ? -10.648 17.375 8.141 1 87.69 93 GLN B N 1
ATOM 3302 C CA . GLN B 1 93 ? -11.664 18.422 8.148 1 87.69 93 GLN B CA 1
ATOM 3303 C C . GLN B 1 93 ? -12.617 18.25 9.328 1 87.69 93 GLN B C 1
ATOM 3305 O O . GLN B 1 93 ? -13.031 19.234 9.945 1 87.69 93 GLN B O 1
ATOM 3310 N N . THR B 1 94 ? -12.977 17.047 9.562 1 90.94 94 THR B N 1
ATOM 3311 C CA . THR B 1 94 ? -13.898 16.797 10.664 1 90.94 94 THR B CA 1
ATOM 3312 C C . THR B 1 94 ? -13.258 17.156 12 1 90.94 94 THR B C 1
ATOM 3314 O O . THR B 1 94 ? -13.898 17.766 12.852 1 90.94 94 THR B O 1
ATOM 3317 N N . TYR B 1 95 ? -11.961 16.797 12.156 1 89.44 95 TYR B N 1
ATOM 3318 C CA . TYR B 1 95 ? -11.258 17.172 13.375 1 89.44 95 TYR B CA 1
ATOM 3319 C C . TYR B 1 95 ? -11.148 18.688 13.5 1 89.44 95 TYR B C 1
ATOM 3321 O O . TYR B 1 95 ? -11.242 19.234 14.602 1 89.44 95 TYR B O 1
ATOM 3329 N N . MET B 1 96 ? -10.922 19.344 12.422 1 86.12 96 MET B N 1
ATOM 3330 C CA . MET B 1 96 ? -10.836 20.797 12.43 1 86.12 96 MET B CA 1
ATOM 3331 C C . MET B 1 96 ? -12.156 21.422 12.859 1 86.12 96 MET B C 1
ATOM 3333 O O . MET B 1 96 ? -12.18 22.344 13.68 1 86.12 96 MET B O 1
ATOM 3337 N N . LYS B 1 97 ? -13.211 20.938 12.367 1 86.38 97 LYS B N 1
ATOM 3338 C CA . LYS B 1 97 ? -14.539 21.453 12.688 1 86.38 97 LYS B CA 1
ATOM 3339 C C . LYS B 1 97 ? -14.906 21.156 14.141 1 86.38 97 LYS B C 1
ATOM 3341 O O . LYS B 1 97 ? -15.547 21.984 14.805 1 86.38 97 LYS B O 1
ATOM 3346 N N . GLU B 1 98 ? -14.594 20.016 14.547 1 87.31 98 GLU B N 1
ATOM 3347 C CA . GLU B 1 98 ? -14.961 19.594 15.891 1 87.31 98 GLU B CA 1
ATOM 3348 C C . GLU B 1 98 ? -14.133 20.312 16.953 1 87.31 98 GLU B C 1
ATOM 3350 O O . GLU B 1 98 ? -14.664 20.734 17.984 1 87.31 98 GLU B O 1
ATOM 3355 N N . LYS B 1 99 ? -12.828 20.469 16.75 1 84.88 99 LYS B N 1
ATOM 3356 C CA . LYS B 1 99 ? -11.938 21.016 17.766 1 84.88 99 LYS B CA 1
ATOM 3357 C C . LYS B 1 99 ? -11.898 22.531 17.703 1 84.88 99 LYS B C 1
ATOM 3359 O O . LYS B 1 99 ? -11.758 23.203 18.734 1 84.88 99 LYS B O 1
ATOM 3364 N N . TYR B 1 100 ? -11.969 22.969 16.531 1 82 100 TYR B N 1
ATOM 3365 C CA . TYR B 1 100 ? -11.883 24.422 16.375 1 82 100 TYR B CA 1
ATOM 3366 C C . TYR B 1 100 ? -13.023 24.938 15.516 1 82 100 TYR B C 1
ATOM 3368 O O . TYR B 1 100 ? -12.812 25.344 14.367 1 82 100 TYR B O 1
ATOM 3376 N N . PRO B 1 101 ? -14.25 24.969 16.094 1 74.81 101 PRO B N 1
ATOM 3377 C CA . PRO B 1 101 ? -15.43 25.375 15.312 1 74.81 101 PRO B CA 1
ATOM 3378 C C . PRO B 1 101 ? -15.336 26.812 14.812 1 74.81 101 PRO B C 1
ATOM 3380 O O . PRO B 1 101 ? -15.93 27.156 13.789 1 74.81 101 PRO B O 1
ATOM 3383 N N . THR B 1 102 ? -14.719 27.812 15.57 1 65.56 102 THR B N 1
ATOM 3384 C CA . THR B 1 102 ? -14.68 29.234 15.203 1 65.56 102 THR B CA 1
ATOM 3385 C C . THR B 1 102 ? -13.578 29.484 14.18 1 65.56 102 THR B C 1
ATOM 3387 O O . THR B 1 102 ? -13.477 30.594 13.633 1 65.56 102 THR B O 1
ATOM 3390 N N . SER B 1 103 ? -12.727 28.75 14.094 1 58.31 103 SER B N 1
ATOM 3391 C CA . SER B 1 103 ? -11.625 28.969 13.164 1 58.31 103 SER B CA 1
ATOM 3392 C C . SER B 1 103 ? -12.125 29.047 11.719 1 58.31 103 SER B C 1
ATOM 3394 O O . SER B 1 103 ? -11.328 29.078 10.781 1 58.31 103 SER B O 1
ATOM 3396 N N . SER B 1 104 ? -13.422 29.141 11.523 1 48.94 104 SER B N 1
ATOM 3397 C CA . SER B 1 104 ? -13.984 29.328 10.188 1 48.94 104 SER B CA 1
ATOM 3398 C C . SER B 1 104 ? -13.359 30.516 9.484 1 48.94 104 SER B C 1
ATOM 3400 O O . SER B 1 104 ? -12.734 31.375 10.125 1 48.94 104 SER B O 1
ATOM 3402 N N . HIS B 1 105 ? -13.797 30.75 8.039 1 42.78 105 HIS B N 1
ATOM 3403 C CA . HIS B 1 105 ? -13.43 31.734 7.027 1 42.78 105 HIS B CA 1
ATOM 3404 C C . HIS B 1 105 ? -13.594 33.156 7.551 1 42.78 105 HIS B C 1
ATOM 3406 O O . HIS B 1 105 ? -14.648 33.781 7.379 1 42.78 105 HIS B O 1
ATOM 3412 N N . LYS B 1 106 ? -13.234 33.594 8.656 1 41.38 106 LYS B N 1
ATOM 3413 C CA . LYS B 1 106 ? -13.344 35.031 8.758 1 41.38 106 LYS B CA 1
ATOM 3414 C C . LYS B 1 106 ? -12.648 35.719 7.59 1 41.38 106 LYS B C 1
ATOM 3416 O O . LYS B 1 106 ? -11.414 35.719 7.508 1 41.38 106 LYS B O 1
ATOM 3421 N N . SER B 1 107 ? -13.227 35.844 6.445 1 34.34 107 SER B N 1
ATOM 3422 C CA . SER B 1 107 ? -12.836 36.75 5.379 1 34.34 107 SER B CA 1
ATOM 3423 C C . SER B 1 107 ? -12.547 38.156 5.93 1 34.34 107 SER B C 1
ATOM 3425 O O . SER B 1 107 ? -11.789 38.906 5.328 1 34.34 107 SER B O 1
ATOM 3427 N N . THR B 1 108 ? -13.586 38.906 6.496 1 31.45 108 THR B N 1
ATOM 3428 C CA . THR B 1 108 ? -13.703 40.312 6.199 1 31.45 108 THR B CA 1
ATOM 3429 C C . THR B 1 108 ? -12.633 41.125 6.938 1 31.45 108 THR B C 1
ATOM 3431 O O . THR B 1 108 ? -11.938 41.938 6.336 1 31.45 108 THR B O 1
ATOM 3434 N N . GLY B 1 109 ? -13.016 42 8.109 1 31.44 109 GLY B N 1
ATOM 3435 C CA . GLY B 1 109 ? -12.727 43.438 8.297 1 31.44 109 GLY B CA 1
ATOM 3436 C C . GLY B 1 109 ? -11.328 43.688 8.844 1 31.44 109 GLY B C 1
ATOM 3437 O O . GLY B 1 109 ? -10.398 43.938 8.086 1 31.44 109 GLY B O 1
ATOM 3438 N N . SER B 1 110 ? -11.234 44.188 10.273 1 34.22 110 SER B N 1
ATOM 3439 C CA . SER B 1 110 ? -10.18 45.062 10.781 1 34.22 110 SER B CA 1
ATOM 3440 C C . SER B 1 110 ? -8.883 44.312 11.016 1 34.22 110 SER B C 1
ATOM 3442 O O . SER B 1 110 ? -8.844 43.375 11.836 1 34.22 110 SER B O 1
ATOM 3444 N N . GLN B 1 111 ? -7.922 44.281 10.156 1 36.97 111 GLN B N 1
ATOM 3445 C CA . GLN B 1 111 ? -6.816 43.594 9.5 1 36.97 111 GLN B CA 1
ATOM 3446 C C . GLN B 1 111 ? -5.629 43.438 10.445 1 36.97 111 GLN B C 1
ATOM 3448 O O . GLN B 1 111 ? -4.719 42.656 10.172 1 36.97 111 GLN B O 1
ATOM 3453 N N . SER B 1 112 ? -5.133 44.406 11.359 1 39.72 112 SER B N 1
ATOM 3454 C CA . SER B 1 112 ? -3.693 44.594 11.523 1 39.72 112 SER B CA 1
ATOM 3455 C C . SER B 1 112 ? -3.127 43.531 12.477 1 39.72 112 SER B C 1
ATOM 3457 O O . SER B 1 112 ? -2.166 42.844 12.133 1 39.72 112 SER B O 1
ATOM 3459 N N . ALA B 1 113 ? -2.994 43.906 13.836 1 40.06 113 ALA B N 1
ATOM 3460 C CA . ALA B 1 113 ? -2.34 43.219 14.938 1 40.06 113 ALA B CA 1
ATOM 3461 C C . ALA B 1 113 ? -2.988 41.875 15.188 1 40.06 113 ALA B C 1
ATOM 3463 O O . ALA B 1 113 ? -2.303 40.906 15.516 1 40.06 113 ALA B O 1
ATOM 3464 N N . CYS B 1 114 ? -4.199 41.656 15.07 1 40.12 114 CYS B N 1
ATOM 3465 C CA . CYS B 1 114 ? -5.086 40.531 15.344 1 40.12 114 CYS B CA 1
ATOM 3466 C C . CYS B 1 114 ? -4.91 39.438 14.305 1 40.12 114 CYS B C 1
ATOM 3468 O O . CYS B 1 114 ? -5.246 38.281 14.562 1 40.12 114 CYS B O 1
ATOM 3470 N N . GLU B 1 115 ? -4.391 39.781 13.164 1 44 115 GLU B N 1
ATOM 3471 C CA . GLU B 1 115 ? -4.219 38.812 12.086 1 44 115 GLU B CA 1
ATOM 3472 C C . GLU B 1 115 ? -3.025 37.906 12.344 1 44 115 GLU B C 1
ATOM 3474 O O . GLU B 1 115 ? -3.08 36.719 12.062 1 44 115 GLU B O 1
ATOM 3479 N N . LEU B 1 116 ? -1.742 38.562 12.859 1 43.97 116 LEU B N 1
ATOM 3480 C CA . LEU B 1 116 ? -0.562 37.781 13.18 1 43.97 116 LEU B CA 1
ATOM 3481 C C . LEU B 1 116 ? -0.885 36.719 14.234 1 43.97 116 LEU B C 1
ATOM 3483 O O . LEU B 1 116 ? -0.457 35.562 14.125 1 43.97 116 LEU B O 1
ATOM 3487 N N . ASN B 1 117 ? -1.542 37.094 15.398 1 47.66 117 ASN B N 1
ATOM 3488 C CA . ASN B 1 117 ? -1.981 36.219 16.453 1 47.66 117 ASN B CA 1
ATOM 3489 C C . ASN B 1 117 ? -2.91 35.125 15.914 1 47.66 117 ASN B C 1
ATOM 3491 O O . ASN B 1 117 ? -2.82 33.969 16.328 1 47.66 117 ASN B O 1
ATOM 3495 N N . THR B 1 118 ? -3.578 35.5 14.82 1 50.91 118 THR B N 1
ATOM 3496 C CA . THR B 1 118 ? -4.551 34.562 14.289 1 50.91 118 THR B CA 1
ATOM 3497 C C . THR B 1 118 ? -3.865 33.469 13.453 1 50.91 118 THR B C 1
ATOM 3499 O O . THR B 1 118 ? -4.246 32.312 13.492 1 50.91 118 THR B O 1
ATOM 3502 N N . SER B 1 119 ? -2.686 33.969 12.789 1 60.72 119 SER B N 1
ATOM 3503 C CA . SER B 1 119 ? -1.967 33 11.977 1 60.72 119 SER B CA 1
ATOM 3504 C C . SER B 1 119 ? -1.24 31.984 12.852 1 60.72 119 SER B C 1
ATOM 3506 O O . SER B 1 119 ? -1.214 30.797 12.539 1 60.72 119 SER B O 1
ATOM 3508 N N . THR B 1 120 ? -0.725 32.531 13.992 1 64.44 120 THR B N 1
ATOM 3509 C CA . THR B 1 120 ? -0.031 31.609 14.898 1 64.44 120 THR B CA 1
ATOM 3510 C C . THR B 1 120 ? -1.014 30.641 15.555 1 64.44 120 THR B C 1
ATOM 3512 O O . THR B 1 120 ? -0.721 29.453 15.688 1 64.44 120 THR B O 1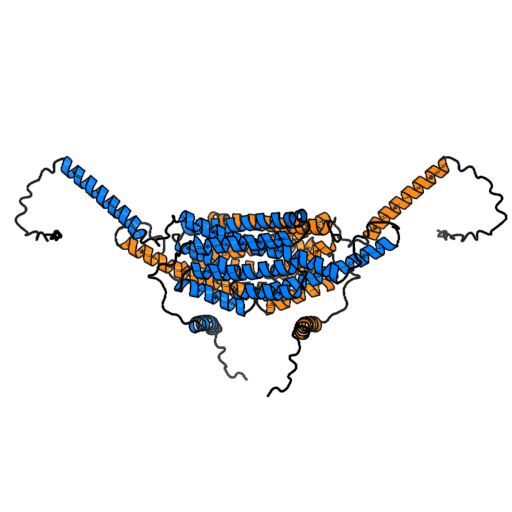
ATOM 3515 N N . ILE B 1 121 ? -2.154 31.188 15.914 1 72.5 121 ILE B N 1
ATOM 3516 C CA . ILE B 1 121 ? -3.156 30.344 16.547 1 72.5 121 ILE B CA 1
ATOM 3517 C C . ILE B 1 121 ? -3.664 29.312 15.539 1 72.5 121 ILE B C 1
ATOM 3519 O O . ILE B 1 121 ? -3.789 28.125 15.859 1 72.5 121 ILE B O 1
ATOM 3523 N N . ALA B 1 122 ? -3.896 29.859 14.297 1 72.88 122 ALA B N 1
ATOM 3524 C CA . ALA B 1 122 ? -4.359 28.953 13.25 1 72.88 122 ALA B CA 1
ATOM 3525 C C . ALA B 1 122 ? -3.336 27.859 12.984 1 72.88 122 ALA B C 1
ATOM 3527 O O . ALA B 1 122 ? -3.701 26.703 12.75 1 72.88 122 ALA B O 1
ATOM 3528 N N . TYR B 1 123 ? -2.131 28.234 13.094 1 72.56 123 TYR B N 1
ATOM 3529 C CA . TYR B 1 123 ? -1.063 27.266 12.875 1 72.56 123 TYR B CA 1
ATOM 3530 C C . TYR B 1 123 ? -1.042 26.219 13.984 1 72.56 123 TYR B C 1
ATOM 3532 O O . TYR B 1 123 ? -0.938 25.016 13.711 1 72.56 123 TYR B O 1
ATOM 3540 N N . LYS B 1 124 ? -1.128 26.656 15.172 1 74.12 124 LYS B N 1
ATOM 3541 C CA . LYS B 1 124 ? -1.131 25.719 16.297 1 74.12 124 LYS B CA 1
ATOM 3542 C C . LYS B 1 124 ? -2.314 24.766 16.219 1 74.12 124 LYS B C 1
ATOM 3544 O O . LYS B 1 124 ? -2.174 23.562 16.5 1 74.12 124 LYS B O 1
ATOM 3549 N N . GLU B 1 125 ? -3.412 25.344 15.82 1 80.06 125 GLU B N 1
ATOM 3550 C CA . GLU B 1 125 ? -4.605 24.516 15.672 1 80.06 125 GLU B CA 1
ATOM 3551 C C . GLU B 1 125 ? -4.418 23.469 14.57 1 80.06 125 GLU B C 1
ATOM 3553 O O . GLU B 1 125 ? -4.816 22.312 14.734 1 80.06 125 GLU B O 1
ATOM 3558 N N . GLN B 1 126 ? -3.768 23.844 13.547 1 77.12 126 GLN B N 1
ATOM 3559 C CA . GLN B 1 126 ? -3.543 22.953 12.414 1 77.12 126 GLN B CA 1
ATOM 3560 C C . GLN B 1 126 ? -2.602 21.812 12.797 1 77.12 126 GLN B C 1
ATOM 3562 O O . GLN B 1 126 ? -2.783 20.672 12.359 1 77.12 126 GLN B O 1
ATOM 3567 N N . VAL B 1 127 ? -1.656 22.125 13.586 1 74.75 127 VAL B N 1
ATOM 3568 C CA . VAL B 1 127 ? -0.698 21.109 14.008 1 74.75 127 VAL B CA 1
ATOM 3569 C C . VAL B 1 127 ? -1.4 20.062 14.867 1 74.75 127 VAL B C 1
ATOM 3571 O O . VAL B 1 127 ? -1.163 18.859 14.719 1 74.75 127 VAL B O 1
ATOM 3574 N N . VAL B 1 128 ? -2.271 20.5 15.656 1 79.5 128 VAL B N 1
ATOM 3575 C CA . VAL B 1 128 ? -2.998 19.594 16.531 1 79.5 128 VAL B CA 1
ATOM 3576 C C . VAL B 1 128 ? -3.916 18.703 15.711 1 79.5 128 VAL B C 1
ATOM 3578 O O . VAL B 1 128 ? -3.953 17.484 15.914 1 79.5 128 VAL B O 1
ATOM 3581 N N . VAL B 1 129 ? -4.586 19.297 14.758 1 84.94 129 VAL B N 1
ATOM 3582 C CA . VAL B 1 129 ? -5.543 18.562 13.938 1 84.94 129 VAL B CA 1
ATOM 3583 C C . VAL B 1 129 ? -4.801 17.562 13.062 1 84.94 129 VAL B C 1
ATOM 3585 O O . VAL B 1 129 ? -5.27 16.438 12.867 1 84.94 129 VAL B O 1
ATOM 3588 N N . GLN B 1 130 ? -3.68 17.984 12.594 1 81.5 130 GLN B N 1
ATOM 3589 C CA . GLN B 1 130 ? -2.898 17.062 11.773 1 81.5 130 GLN B CA 1
ATOM 3590 C C . GLN B 1 130 ? -2.375 15.891 12.609 1 81.5 130 GLN B C 1
ATOM 3592 O O . GLN B 1 130 ? -2.299 14.758 12.125 1 81.5 130 GLN B O 1
ATOM 3597 N N . LYS B 1 131 ? -1.988 16.188 13.75 1 78.56 131 LYS B N 1
ATOM 3598 C CA . LYS B 1 131 ? -1.561 15.117 14.641 1 78.56 131 LYS B CA 1
ATOM 3599 C C . LYS B 1 131 ? -2.689 14.125 14.883 1 78.56 131 LYS B C 1
ATOM 3601 O O . LYS B 1 131 ? -2.477 12.906 14.82 1 78.56 131 LYS B O 1
ATOM 3606 N N . LEU B 1 132 ? -3.832 14.617 15.094 1 83.81 132 LEU B N 1
ATOM 3607 C CA . LEU B 1 132 ? -4.984 13.75 15.336 1 83.81 132 LEU B CA 1
ATOM 3608 C C . LEU B 1 132 ? -5.305 12.914 14.102 1 83.81 132 LEU B C 1
ATOM 3610 O O . LEU B 1 132 ? -5.609 11.727 14.219 1 83.81 132 LEU B O 1
ATOM 3614 N N . THR B 1 133 ? -5.203 13.547 13.016 1 87.31 133 THR B N 1
ATOM 3615 C CA . THR B 1 133 ? -5.465 12.852 11.758 1 87.31 133 THR B CA 1
ATOM 3616 C C . THR B 1 133 ? -4.434 11.75 11.523 1 87.31 133 THR B C 1
ATOM 3618 O O . THR B 1 133 ? -4.785 10.633 11.133 1 87.31 133 THR B O 1
ATOM 3621 N N . SER B 1 134 ? -3.223 12.078 11.766 1 82.06 134 SER B N 1
ATOM 3622 C CA . SER B 1 134 ? -2.158 11.094 11.602 1 82.06 134 SER B CA 1
ATOM 3623 C C . SER B 1 134 ? -2.342 9.922 12.562 1 82.06 134 SER B C 1
ATOM 3625 O O . SER B 1 134 ? -2.152 8.766 12.18 1 82.06 134 SER B O 1
ATOM 3627 N N . GLU B 1 135 ? -2.678 10.195 13.742 1 81.69 135 GLU B N 1
ATOM 3628 C CA . GLU B 1 135 ? -2.924 9.141 14.719 1 81.69 135 GLU B CA 1
ATOM 3629 C C . GLU B 1 135 ? -4.074 8.242 14.281 1 81.69 135 GLU B C 1
ATOM 3631 O O . GLU B 1 135 ? -3.988 7.016 14.391 1 81.69 135 GLU B O 1
ATOM 3636 N N . LEU B 1 136 ? -5.102 8.867 13.836 1 86.44 136 LEU B N 1
ATOM 3637 C CA . LEU B 1 136 ? -6.238 8.086 13.359 1 86.44 136 LEU B CA 1
ATOM 3638 C C . LEU B 1 136 ? -5.82 7.168 12.211 1 86.44 136 LEU B C 1
ATOM 3640 O O . LEU B 1 136 ? -6.223 6.004 12.172 1 86.44 136 LEU B O 1
ATOM 3644 N N . ASN B 1 137 ? -5.059 7.703 11.32 1 85.25 137 ASN B N 1
ATOM 3645 C CA . ASN B 1 137 ? -4.574 6.91 10.195 1 85.25 137 ASN B CA 1
ATOM 3646 C C . ASN B 1 137 ? -3.738 5.723 10.664 1 85.25 137 ASN B C 1
ATOM 3648 O O . ASN B 1 137 ? -3.82 4.637 10.094 1 85.25 137 ASN B O 1
ATOM 3652 N N . ILE B 1 138 ? -2.924 5.949 11.578 1 79.62 138 ILE B N 1
ATOM 3653 C CA . ILE B 1 138 ? -2.08 4.887 12.102 1 79.62 138 ILE B CA 1
ATOM 3654 C C . ILE B 1 138 ? -2.947 3.822 12.773 1 79.62 138 ILE B C 1
ATOM 3656 O O . ILE B 1 138 ? -2.734 2.625 12.578 1 79.62 138 ILE B O 1
ATOM 3660 N N . TYR B 1 139 ? -3.973 4.238 13.477 1 82.44 139 TYR B N 1
ATOM 3661 C CA . TYR B 1 139 ? -4.891 3.289 14.102 1 82.44 139 TYR B CA 1
ATOM 3662 C C . TYR B 1 139 ? -5.641 2.484 13.047 1 82.44 139 TYR B C 1
ATOM 3664 O O . TYR B 1 139 ? -5.867 1.284 13.227 1 82.44 139 TYR B O 1
ATOM 3672 N N . CYS B 1 140 ? -6.02 3.17 12.031 1 86.62 140 CYS B N 1
ATOM 3673 C CA . CYS B 1 140 ? -6.703 2.48 10.945 1 86.62 140 CYS B CA 1
ATOM 3674 C C . CYS B 1 140 ? -5.793 1.45 10.297 1 86.62 140 CYS B C 1
ATOM 3676 O O . CYS B 1 140 ? -6.238 0.359 9.938 1 86.62 140 CYS B O 1
ATOM 3678 N N . SER B 1 141 ? -4.574 1.818 10.148 1 80.88 141 SER B N 1
ATOM 3679 C CA . SER B 1 141 ? -3.615 0.877 9.578 1 80.88 141 SER B CA 1
ATOM 3680 C C . SER B 1 141 ? -3.428 -0.336 10.484 1 80.88 141 SER B C 1
ATOM 3682 O O . SER B 1 141 ? -3.373 -1.471 10.008 1 80.88 141 SER B O 1
ATOM 3684 N N . LEU B 1 142 ? -3.395 -0.105 11.727 1 77.56 142 LEU B N 1
ATOM 3685 C CA . LEU B 1 142 ? -3.26 -1.188 12.695 1 77.56 142 LEU B CA 1
ATOM 3686 C C . LEU B 1 142 ? -4.492 -2.086 12.68 1 77.56 142 LEU B C 1
ATOM 3688 O O . LEU B 1 142 ? -4.375 -3.311 12.789 1 77.56 142 LEU B O 1
ATOM 3692 N N . ALA B 1 143 ? -5.543 -1.44 12.578 1 84 143 ALA B N 1
ATOM 3693 C CA . ALA B 1 143 ? -6.797 -2.188 12.555 1 84 143 ALA B CA 1
ATOM 3694 C C . ALA B 1 143 ? -6.887 -3.068 11.312 1 84 143 ALA B C 1
ATOM 3696 O O . ALA B 1 143 ? -7.395 -4.188 11.367 1 84 143 ALA B O 1
ATOM 3697 N N . THR B 1 144 ? -6.391 -2.568 10.219 1 84.5 144 THR B N 1
ATOM 3698 C CA . THR B 1 144 ? -6.438 -3.305 8.953 1 84.5 144 THR B CA 1
ATOM 3699 C C . THR B 1 144 ? -5.5 -4.508 8.992 1 84.5 144 THR B C 1
ATOM 3701 O O . THR B 1 144 ? -5.828 -5.574 8.469 1 84.5 144 THR B O 1
ATOM 3704 N N . TYR B 1 145 ? -4.344 -4.305 9.602 1 78.94 145 TYR B N 1
ATOM 3705 C CA . TYR B 1 145 ? -3.352 -5.375 9.617 1 78.94 145 TYR B CA 1
ATOM 3706 C C . TYR B 1 145 ? -3.213 -5.969 11.016 1 78.94 145 TYR B C 1
ATOM 3708 O O . TYR B 1 145 ? -2.098 -6.145 11.508 1 78.94 145 TYR B O 1
ATOM 3716 N N . ASN B 1 146 ? -4.398 -6.277 11.547 1 74.75 146 ASN B N 1
ATOM 3717 C CA . ASN B 1 146 ? -4.434 -6.863 12.883 1 74.75 146 ASN B CA 1
ATOM 3718 C C . ASN B 1 146 ? -4.055 -8.344 12.852 1 74.75 146 ASN B C 1
ATOM 3720 O O . ASN B 1 146 ? -4.004 -8.953 11.789 1 74.75 146 ASN B O 1
ATOM 3724 N N . VAL B 1 147 ? -3.752 -8.875 13.906 1 72.12 147 VAL B N 1
ATOM 3725 C CA . VAL B 1 147 ? -3.244 -10.242 14.039 1 72.12 147 VAL B CA 1
ATOM 3726 C C . VAL B 1 147 ? -4.297 -11.234 13.547 1 72.12 147 VAL B C 1
ATOM 3728 O O . VAL B 1 147 ? -3.973 -12.188 12.836 1 72.12 147 VAL B O 1
ATOM 3731 N N . ILE B 1 148 ? -5.477 -10.953 13.898 1 73.25 148 ILE B N 1
ATOM 3732 C CA . ILE B 1 148 ? -6.562 -11.836 13.477 1 73.25 148 ILE B CA 1
ATOM 3733 C C . ILE B 1 148 ? -6.691 -11.812 11.961 1 73.25 148 ILE B C 1
ATOM 3735 O O . ILE B 1 148 ? -6.895 -12.859 11.336 1 73.25 148 ILE B O 1
ATOM 3739 N N . GLY B 1 149 ? -6.559 -10.648 11.383 1 77.12 149 GLY B N 1
ATOM 3740 C CA . GLY B 1 149 ? -6.641 -10.5 9.938 1 77.12 149 GLY B CA 1
ATOM 3741 C C . GLY B 1 149 ? -5.535 -11.234 9.203 1 77.12 149 GLY B C 1
ATOM 3742 O O . GLY B 1 149 ? -5.773 -11.844 8.156 1 77.12 149 GLY B O 1
ATOM 3743 N N . VAL B 1 150 ? -4.438 -11.312 9.789 1 73.19 150 VAL B N 1
ATOM 3744 C CA . VAL B 1 150 ? -3.307 -11.992 9.164 1 73.19 150 VAL B CA 1
ATOM 3745 C C . VAL B 1 150 ? -3.541 -13.5 9.156 1 73.19 150 VAL B C 1
ATOM 3747 O O . VAL B 1 150 ? -3.254 -14.18 8.172 1 73.19 150 VAL B O 1
ATOM 3750 N N . ILE B 1 151 ? -4.039 -13.953 10.203 1 74.56 151 ILE B N 1
ATOM 3751 C CA . ILE B 1 151 ? -4.344 -15.375 10.297 1 74.56 151 ILE B CA 1
ATOM 3752 C C . ILE B 1 151 ? -5.387 -15.75 9.242 1 74.56 151 ILE B C 1
ATOM 3754 O O . ILE B 1 151 ? -5.254 -16.766 8.562 1 74.56 151 ILE B O 1
ATOM 3758 N N . PHE B 1 152 ? -6.281 -14.875 9.133 1 77.88 152 PHE B N 1
ATOM 3759 C CA . PHE B 1 152 ? -7.324 -15.125 8.148 1 77.88 152 PHE B CA 1
ATOM 3760 C C . PHE B 1 152 ? -6.758 -15.07 6.738 1 77.88 152 PHE B C 1
ATOM 3762 O O . PHE B 1 152 ? -7.133 -15.883 5.883 1 77.88 152 PHE B O 1
ATOM 3769 N N . THR B 1 153 ? -5.926 -14.172 6.516 1 79.69 153 THR B N 1
ATOM 3770 C CA . THR B 1 153 ? -5.328 -14.023 5.191 1 79.69 153 THR B CA 1
ATOM 3771 C C . THR B 1 153 ? -4.508 -15.266 4.832 1 79.69 153 THR B C 1
ATOM 3773 O O . THR B 1 153 ? -4.57 -15.75 3.701 1 79.69 153 THR B O 1
ATOM 3776 N N . LEU B 1 154 ? -3.811 -15.836 5.789 1 74.88 154 LEU B N 1
ATOM 3777 C CA . LEU B 1 154 ? -3.004 -17.031 5.551 1 74.88 154 LEU B CA 1
ATOM 3778 C C . LEU B 1 154 ? -3.889 -18.234 5.238 1 74.88 154 LEU B C 1
ATOM 3780 O O . LEU B 1 154 ? -3.572 -19.031 4.352 1 74.88 154 LEU B O 1
ATOM 3784 N N . ASN B 1 155 ? -4.914 -18.266 5.949 1 77.31 155 ASN B N 1
ATOM 3785 C CA . ASN B 1 155 ? -5.828 -19.375 5.723 1 77.31 155 ASN B CA 1
ATOM 3786 C C . ASN B 1 155 ? -6.551 -19.25 4.387 1 77.31 155 ASN B C 1
ATOM 3788 O O . ASN B 1 155 ? -6.801 -20.25 3.713 1 77.31 155 ASN B O 1
ATOM 3792 N N . LEU B 1 156 ? -6.852 -18.047 4.012 1 79.19 156 LEU B N 1
ATOM 3793 C CA . LEU B 1 156 ? -7.516 -17.828 2.729 1 79.19 156 LEU B CA 1
ATOM 3794 C C . LEU B 1 156 ? -6.625 -18.281 1.575 1 79.19 156 LEU B C 1
ATOM 3796 O O . LEU B 1 156 ? -7.105 -18.875 0.604 1 79.19 156 LEU B O 1
ATOM 3800 N N . ALA B 1 157 ? -5.406 -17.984 1.716 1 73.81 157 ALA B N 1
ATOM 3801 C CA . ALA B 1 157 ? -4.461 -18.375 0.671 1 73.81 157 ALA B CA 1
ATOM 3802 C C . ALA B 1 157 ? -4.355 -19.891 0.567 1 73.81 157 ALA B C 1
ATOM 3804 O O . ALA B 1 157 ? -4.332 -20.453 -0.535 1 73.81 157 ALA B O 1
ATOM 3805 N N . THR B 1 158 ? -4.336 -20.531 1.705 1 72.12 158 THR B N 1
ATOM 3806 C CA . THR B 1 158 ? -4.223 -21.984 1.733 1 72.12 158 THR B CA 1
ATOM 3807 C C . THR B 1 158 ? -5.52 -22.641 1.257 1 72.12 158 THR B C 1
ATOM 3809 O O . THR B 1 158 ? -5.488 -23.578 0.472 1 72.12 158 THR B O 1
ATOM 3812 N N . TYR B 1 159 ? -6.59 -22.062 1.713 1 76.94 159 TYR B N 1
ATOM 3813 C CA . TYR B 1 159 ? -7.879 -22.641 1.363 1 76.94 159 TYR B CA 1
ATOM 3814 C C . TYR B 1 159 ? -8.211 -22.406 -0.105 1 76.94 159 TYR B C 1
ATOM 3816 O O . TYR B 1 159 ? -8.961 -23.172 -0.714 1 76.94 159 TYR B O 1
ATOM 3824 N N . SER B 1 160 ? -7.637 -21.406 -0.702 1 77.88 160 SER B N 1
ATOM 3825 C CA . SER B 1 160 ? -7.875 -21.125 -2.113 1 77.88 160 SER B CA 1
ATOM 3826 C C . SER B 1 160 ? -7.32 -22.234 -3.002 1 77.88 160 SER B C 1
ATOM 3828 O O . SER B 1 160 ? -7.836 -22.469 -4.098 1 77.88 160 SER B O 1
ATOM 3830 N N . ASP B 1 161 ? -6.371 -22.906 -2.449 1 72.69 161 ASP B N 1
ATOM 3831 C CA . ASP B 1 161 ? -5.742 -23.969 -3.215 1 72.69 161 ASP B CA 1
ATOM 3832 C C . ASP B 1 161 ? -6.566 -25.25 -3.143 1 72.69 161 ASP B C 1
ATOM 3834 O O . ASP B 1 161 ? -6.379 -26.172 -3.955 1 72.69 161 ASP B O 1
ATOM 3838 N N . ILE B 1 162 ? -7.477 -25.25 -2.186 1 73 162 ILE B N 1
ATOM 3839 C CA . ILE B 1 162 ? -8.266 -26.469 -1.994 1 73 162 ILE B CA 1
ATOM 3840 C C . ILE B 1 162 ? -9.672 -26.266 -2.557 1 73 162 ILE B C 1
ATOM 3842 O O . ILE B 1 162 ? -10.188 -27.125 -3.262 1 73 162 ILE B O 1
ATOM 3846 N N . TYR B 1 163 ? -10.281 -25.094 -2.289 1 75.81 163 TYR B N 1
ATOM 3847 C CA . TYR B 1 163 ? -11.695 -24.891 -2.574 1 75.81 163 TYR B CA 1
ATOM 3848 C C . TYR B 1 163 ? -11.891 -24.078 -3.85 1 75.81 163 TYR B C 1
ATOM 3850 O O . TYR B 1 163 ? -13 -24 -4.383 1 75.81 163 TYR B O 1
ATOM 3858 N N . GLY B 1 164 ? -10.828 -23.531 -4.332 1 75.69 164 GLY B N 1
ATOM 3859 C CA . GLY B 1 164 ? -10.945 -22.75 -5.555 1 75.69 164 GLY B CA 1
ATOM 3860 C C . GLY B 1 164 ? -10.445 -21.328 -5.395 1 75.69 164 GLY B C 1
ATOM 3861 O O . GLY B 1 164 ? -10.453 -20.781 -4.293 1 75.69 164 GLY B O 1
ATOM 3862 N N . ARG B 1 165 ? -10.094 -20.75 -6.461 1 77.5 165 ARG B N 1
ATOM 3863 C CA . ARG B 1 165 ? -9.531 -19.406 -6.457 1 77.5 165 ARG B CA 1
ATOM 3864 C C . ARG B 1 165 ? -10.625 -18.344 -6.34 1 77.5 165 ARG B C 1
ATOM 3866 O O . ARG B 1 165 ? -10.453 -17.344 -5.66 1 77.5 165 ARG B O 1
ATOM 3873 N N . LYS B 1 166 ? -11.742 -18.672 -6.984 1 78.81 166 LYS B N 1
ATOM 3874 C CA . LYS B 1 166 ? -12.812 -17.688 -7.086 1 78.81 166 LYS B CA 1
ATOM 3875 C C . LYS B 1 166 ? -13.359 -17.328 -5.707 1 78.81 166 LYS B C 1
ATOM 3877 O O . LYS B 1 166 ? -13.555 -16.141 -5.398 1 78.81 166 LYS B O 1
ATOM 3882 N N . LEU B 1 167 ? -13.602 -18.266 -4.883 1 76.25 167 LEU B N 1
ATOM 3883 C CA . LEU B 1 167 ? -14.164 -18.062 -3.555 1 76.25 167 LEU B CA 1
ATOM 3884 C C . LEU B 1 167 ? -13.266 -17.156 -2.723 1 76.25 167 LEU B C 1
ATOM 3886 O O . LEU B 1 167 ? -13.75 -16.297 -1.984 1 76.25 167 LEU B O 1
ATOM 3890 N N . PHE B 1 168 ? -12.023 -17.219 -2.984 1 78.62 168 PHE B N 1
ATOM 3891 C CA . PHE B 1 168 ? -11.109 -16.531 -2.09 1 78.62 168 PHE B CA 1
ATOM 3892 C C . PHE B 1 168 ? -10.766 -15.148 -2.635 1 78.62 168 PHE B C 1
ATOM 3894 O O . PHE B 1 168 ? -10.141 -14.336 -1.945 1 78.62 168 PHE B O 1
ATOM 3901 N N . PHE B 1 169 ? -11.234 -14.883 -3.863 1 83.06 169 PHE B N 1
ATOM 3902 C CA . PHE B 1 169 ? -11.273 -13.516 -4.371 1 83.06 169 PHE B CA 1
ATOM 3903 C C . PHE B 1 169 ? -12.438 -12.742 -3.746 1 83.06 169 PHE B C 1
ATOM 3905 O O . PHE B 1 169 ? -12.336 -11.531 -3.541 1 83.06 169 PHE B O 1
ATOM 3912 N N . ILE B 1 170 ? -13.43 -13.453 -3.352 1 90.44 170 ILE B N 1
ATOM 3913 C CA . ILE B 1 170 ? -14.68 -12.828 -2.955 1 90.44 170 ILE B CA 1
ATOM 3914 C C . ILE B 1 170 ? -14.547 -12.25 -1.546 1 90.44 170 ILE B C 1
ATOM 3916 O O . ILE B 1 170 ? -15.023 -11.148 -1.271 1 90.44 170 ILE B O 1
ATOM 3920 N N . ALA B 1 171 ? -13.805 -12.859 -0.71 1 91.06 171 ALA B N 1
ATOM 3921 C CA . ALA B 1 171 ? -13.742 -12.484 0.701 1 91.06 171 ALA B CA 1
ATOM 3922 C C . ALA B 1 171 ? -13.141 -11.094 0.879 1 91.06 171 ALA B C 1
ATOM 3924 O O . ALA B 1 171 ? -13.734 -10.227 1.52 1 91.06 171 ALA B O 1
ATOM 3925 N N . PRO B 1 172 ? -12.008 -10.859 0.306 1 92.94 172 PRO B N 1
ATOM 3926 C CA . PRO B 1 172 ? -11.453 -9.516 0.472 1 92.94 172 PRO B CA 1
ATOM 3927 C C . PRO B 1 172 ? -12.32 -8.438 -0.163 1 92.94 172 PRO B C 1
ATOM 3929 O O . PRO B 1 172 ? -12.375 -7.309 0.336 1 92.94 172 PRO B O 1
ATOM 3932 N N . PHE B 1 173 ? -13.016 -8.75 -1.198 1 95.88 173 PHE B N 1
ATOM 3933 C CA . PHE B 1 173 ? -13.906 -7.789 -1.839 1 95.88 173 PHE B CA 1
ATOM 3934 C C . PHE B 1 173 ? -15.07 -7.43 -0.922 1 95.88 173 PHE B C 1
ATOM 3936 O O . PHE B 1 173 ? -15.453 -6.262 -0.824 1 95.88 173 PHE B O 1
ATOM 3943 N N . ILE B 1 174 ? -15.586 -8.414 -0.289 1 95.69 174 ILE B N 1
ATOM 3944 C CA . ILE B 1 174 ? -16.703 -8.18 0.623 1 95.69 174 ILE B CA 1
ATOM 3945 C C . ILE B 1 174 ? -16.25 -7.297 1.779 1 95.69 174 ILE B C 1
ATOM 3947 O O . ILE B 1 174 ? -16.953 -6.375 2.184 1 95.69 174 ILE B O 1
ATOM 3951 N N . GLY B 1 175 ? -15.125 -7.594 2.324 1 95.19 175 GLY B N 1
ATOM 3952 C CA . GLY B 1 175 ? -14.594 -6.777 3.404 1 95.19 175 GLY B CA 1
ATOM 3953 C C . GLY B 1 175 ? -14.391 -5.328 3.01 1 95.19 175 GLY B C 1
ATOM 3954 O O . GLY B 1 175 ? -14.789 -4.418 3.74 1 95.19 175 GLY B O 1
ATOM 3955 N N . THR B 1 176 ? -13.789 -5.137 1.901 1 96.56 176 THR B N 1
ATOM 3956 C CA . THR B 1 176 ? -13.547 -3.777 1.432 1 96.56 176 THR B CA 1
ATOM 3957 C C . THR B 1 176 ? -14.867 -3.074 1.109 1 96.56 176 THR B C 1
ATOM 3959 O O . THR B 1 176 ? -15.008 -1.875 1.353 1 96.56 176 THR B O 1
ATOM 3962 N N . LEU B 1 177 ? -15.781 -3.803 0.574 1 97.88 177 LEU B N 1
ATOM 3963 C CA . LEU B 1 177 ? -17.094 -3.234 0.271 1 97.88 177 LEU B CA 1
ATOM 3964 C C . LEU B 1 177 ? -17.781 -2.758 1.543 1 97.88 177 LEU B C 1
ATOM 3966 O O . LEU B 1 177 ? -18.344 -1.659 1.576 1 97.88 177 LEU B O 1
ATOM 3970 N N . LEU B 1 178 ? -17.734 -3.553 2.525 1 97.62 178 LEU B N 1
ATOM 3971 C CA . LEU B 1 178 ? -18.344 -3.18 3.795 1 97.62 178 LEU B CA 1
ATOM 3972 C C . LEU B 1 178 ? -17.656 -1.955 4.391 1 97.62 178 LEU B C 1
ATOM 3974 O O . LEU B 1 178 ? -18.328 -1.036 4.871 1 97.62 178 LEU B O 1
ATOM 3978 N N . LYS B 1 179 ? -16.359 -1.976 4.352 1 97.44 179 LYS B N 1
ATOM 3979 C CA . LYS B 1 179 ? -15.602 -0.842 4.887 1 97.44 179 LYS B CA 1
ATOM 3980 C C . LYS B 1 179 ? -15.961 0.447 4.152 1 97.44 179 LYS B C 1
ATOM 3982 O O . LYS B 1 179 ? -16.281 1.457 4.781 1 97.44 179 LYS B O 1
ATOM 3987 N N . THR B 1 180 ? -15.938 0.434 2.83 1 97.69 180 THR B N 1
ATOM 3988 C CA . THR B 1 180 ? -16.172 1.646 2.055 1 97.69 180 THR B CA 1
ATOM 3989 C C . THR B 1 180 ? -17.625 2.088 2.178 1 97.69 180 THR B C 1
ATOM 3991 O O . THR B 1 180 ? -17.922 3.285 2.227 1 97.69 180 THR B O 1
ATOM 3994 N N . LEU B 1 181 ? -18.531 1.173 2.266 1 97.88 181 LEU B N 1
ATOM 3995 C CA . LEU B 1 181 ? -19.953 1.502 2.447 1 97.88 181 LEU B CA 1
ATOM 3996 C C . LEU B 1 181 ? -20.172 2.176 3.797 1 97.88 181 LEU B C 1
ATOM 3998 O O . LEU B 1 181 ? -20.875 3.191 3.877 1 97.88 181 LEU B O 1
ATOM 4002 N N . LEU B 1 182 ? -19.625 1.601 4.797 1 97.75 182 LEU B N 1
ATOM 4003 C CA . LEU B 1 182 ? -19.797 2.15 6.137 1 97.75 182 LEU B CA 1
ATOM 4004 C C . LEU B 1 182 ? -19.109 3.51 6.258 1 97.75 182 LEU B C 1
ATOM 4006 O O . LEU B 1 182 ? -19.609 4.398 6.953 1 97.75 182 LEU B O 1
ATOM 4010 N N . CYS B 1 183 ? -17.969 3.664 5.633 1 97.06 183 CYS B N 1
ATOM 4011 C CA . CYS B 1 183 ? -17.312 4.965 5.602 1 97.06 183 CYS B CA 1
ATOM 4012 C C . CYS B 1 183 ? -18.188 6 4.895 1 97.06 183 CYS B C 1
ATOM 4014 O O . CYS B 1 183 ? -18.297 7.137 5.352 1 97.06 183 CYS B O 1
ATOM 4016 N N . THR B 1 184 ? -18.812 5.559 3.789 1 97.25 184 THR B N 1
ATOM 4017 C CA . THR B 1 184 ? -19.703 6.449 3.057 1 97.25 184 THR B CA 1
ATOM 4018 C C . THR B 1 184 ? -20.891 6.859 3.926 1 97.25 184 THR B C 1
ATOM 4020 O O . THR B 1 184 ? -21.266 8.031 3.947 1 97.25 184 THR B O 1
ATOM 4023 N N . ILE B 1 185 ? -21.406 5.98 4.668 1 96.69 185 ILE B N 1
ATOM 4024 C CA . ILE B 1 185 ? -22.531 6.25 5.57 1 96.69 185 ILE B CA 1
ATOM 4025 C C . ILE B 1 185 ? -22.078 7.211 6.668 1 96.69 185 ILE B C 1
ATOM 4027 O O . ILE B 1 185 ? -22.812 8.125 7.039 1 96.69 185 ILE B O 1
ATOM 4031 N N . THR B 1 186 ? -20.891 6.977 7.172 1 95.88 186 THR B N 1
ATOM 4032 C CA . THR B 1 186 ? -20.344 7.84 8.211 1 95.88 186 THR B CA 1
ATOM 4033 C C . THR B 1 186 ? -20.203 9.273 7.707 1 95.88 186 THR B C 1
ATOM 4035 O O . THR B 1 186 ? -20.531 10.219 8.43 1 95.88 186 THR B O 1
ATOM 4038 N N . ILE B 1 187 ? -19.75 9.43 6.488 1 95.19 187 ILE B N 1
ATOM 4039 C CA . ILE B 1 187 ? -19.578 10.75 5.895 1 95.19 187 ILE B CA 1
ATOM 4040 C C . ILE B 1 187 ? -20.938 11.414 5.695 1 95.19 187 ILE B C 1
ATOM 4042 O O . ILE B 1 187 ? -21.109 12.602 5.98 1 95.19 187 ILE B O 1
ATOM 4046 N N . TYR B 1 188 ? -21.922 10.648 5.273 1 94.38 188 TYR B N 1
ATOM 4047 C CA . TYR B 1 188 ? -23.25 11.172 4.984 1 94.38 188 TYR B CA 1
ATOM 4048 C C . TYR B 1 188 ? -23.953 11.617 6.262 1 94.38 188 TYR B C 1
ATOM 4050 O O . TYR B 1 188 ? -24.547 12.695 6.309 1 94.38 188 TYR B O 1
ATOM 4058 N N . PHE B 1 189 ? -23.859 10.891 7.328 1 94.56 189 PHE B N 1
ATOM 4059 C CA . PHE B 1 189 ? -24.594 11.172 8.562 1 94.56 189 PHE B CA 1
ATOM 4060 C C . PHE B 1 189 ? -23.703 11.922 9.555 1 94.56 189 PHE B C 1
ATOM 4062 O O . PHE B 1 189 ? -24.141 12.25 10.656 1 94.56 189 PHE B O 1
ATOM 4069 N N . ASN B 1 190 ? -22.453 12.148 9.172 1 92.38 190 ASN B N 1
ATOM 4070 C CA . ASN B 1 190 ? -21.5 12.836 10.047 1 92.38 190 ASN B CA 1
ATOM 4071 C C . ASN B 1 190 ? -21.391 12.141 11.398 1 92.38 190 ASN B C 1
ATOM 4073 O O . ASN B 1 190 ? -21.531 12.781 12.445 1 92.38 190 ASN B O 1
ATOM 4077 N N . LEU B 1 191 ? -21.141 10.844 11.32 1 92.31 191 LEU B N 1
ATOM 4078 C CA . LEU B 1 191 ? -20.984 10.055 12.539 1 92.31 191 LEU B CA 1
ATOM 4079 C C . LEU B 1 191 ? -19.594 10.25 13.133 1 92.31 191 LEU B C 1
ATOM 4081 O O . LEU B 1 191 ? -18.734 10.898 12.523 1 92.31 191 LEU B O 1
ATOM 4085 N N . LYS B 1 192 ? -19.406 9.688 14.312 1 92.19 192 LYS B N 1
ATOM 4086 C CA . LYS B 1 192 ? -18.125 9.812 15.008 1 92.19 192 LYS B CA 1
ATOM 4087 C C . LYS B 1 192 ? -17 9.125 14.227 1 92.19 192 LYS B C 1
ATOM 4089 O O . LYS B 1 192 ? -17.172 8.008 13.734 1 92.19 192 LYS B O 1
ATOM 4094 N N . LEU B 1 193 ? -15.867 9.805 14.133 1 92.44 193 LEU B N 1
ATOM 4095 C CA . LEU B 1 193 ? -14.742 9.359 13.328 1 92.44 193 LEU B CA 1
ATOM 4096 C C . LEU B 1 193 ? -14.141 8.07 13.883 1 92.44 193 LEU B C 1
ATOM 4098 O O . LEU B 1 193 ? -13.578 7.273 13.141 1 92.44 193 LEU B O 1
ATOM 4102 N N . GLU B 1 194 ? -14.328 7.824 15.133 1 88.06 194 GLU B N 1
ATOM 4103 C CA . GLU B 1 194 ? -13.695 6.672 15.766 1 88.06 194 GLU B CA 1
ATOM 4104 C C . GLU B 1 194 ? -14.258 5.363 15.219 1 88.06 194 GLU B C 1
ATOM 4106 O O . GLU B 1 194 ? -13.602 4.324 15.273 1 88.06 194 GLU B O 1
ATOM 4111 N N . TRP B 1 195 ? -15.445 5.41 14.641 1 90.56 195 TRP B N 1
ATOM 4112 C CA . TRP B 1 195 ? -16.078 4.223 14.078 1 90.56 195 TRP B CA 1
ATOM 4113 C C . TRP B 1 195 ? -15.297 3.721 12.867 1 90.56 195 TRP B C 1
ATOM 4115 O O . TRP B 1 195 ? -15.352 2.533 12.539 1 90.56 195 TRP B O 1
ATOM 4125 N N . ILE B 1 196 ? -14.562 4.613 12.25 1 93.69 196 ILE B N 1
ATOM 4126 C CA . ILE B 1 196 ? -13.844 4.266 11.023 1 93.69 196 ILE B CA 1
ATOM 4127 C C . ILE B 1 196 ? -12.797 3.193 11.328 1 93.69 196 ILE B C 1
ATOM 4129 O O . ILE B 1 196 ? -12.539 2.316 10.5 1 93.69 196 ILE B O 1
ATOM 4133 N N . ILE B 1 197 ? -12.281 3.213 12.523 1 91.81 197 ILE B N 1
ATOM 4134 C CA . ILE B 1 197 ? -11.281 2.23 12.93 1 91.81 197 ILE B CA 1
ATOM 4135 C C . ILE B 1 197 ? -11.891 0.83 12.891 1 91.81 197 ILE B C 1
ATOM 4137 O O . ILE B 1 197 ? -11.266 -0.116 12.414 1 91.81 197 ILE B O 1
ATOM 4141 N N . LEU B 1 198 ? -13.117 0.754 13.289 1 92.25 198 LEU B N 1
ATOM 4142 C CA . LEU B 1 198 ? -13.812 -0.526 13.281 1 92.25 198 LEU B CA 1
ATOM 4143 C C . LEU B 1 198 ? -14.047 -1.017 11.859 1 92.25 198 LEU B C 1
ATOM 4145 O O . LEU B 1 198 ? -13.969 -2.219 11.594 1 92.25 198 LEU B O 1
ATOM 4149 N N . PHE B 1 199 ? -14.336 -0.139 11 1 95.19 199 PHE B N 1
ATOM 4150 C CA . PHE B 1 199 ? -14.578 -0.511 9.609 1 95.19 199 PHE B CA 1
ATOM 4151 C C . PHE B 1 199 ? -13.305 -1.042 8.961 1 95.19 199 PHE B C 1
ATOM 4153 O O . PHE B 1 199 ? -13.344 -2.016 8.203 1 95.19 199 PHE B O 1
ATOM 4160 N N . PHE B 1 200 ? -12.227 -0.426 9.305 1 93.12 200 PHE B N 1
ATOM 4161 C CA . PHE B 1 200 ? -10.945 -0.89 8.797 1 93.12 200 PHE B CA 1
ATOM 4162 C C . PHE B 1 200 ? -10.594 -2.254 9.383 1 93.12 200 PHE B C 1
ATOM 4164 O O . PHE B 1 200 ? -9.992 -3.09 8.703 1 93.12 200 PHE B O 1
ATOM 4171 N N . CYS B 1 201 ? -11.031 -2.48 10.57 1 90.31 201 CYS B N 1
ATOM 4172 C CA . CYS B 1 201 ? -10.812 -3.775 11.203 1 90.31 201 CYS B CA 1
ATOM 4173 C C . CYS B 1 201 ? -11.578 -4.875 10.477 1 90.31 201 CYS B C 1
ATOM 4175 O O . CYS B 1 201 ? -11.055 -5.977 10.289 1 90.31 201 CYS B O 1
ATOM 4177 N N . ILE B 1 202 ? -12.727 -4.566 10.086 1 91.69 202 ILE B N 1
ATOM 4178 C CA . ILE B 1 202 ? -13.539 -5.523 9.352 1 91.69 202 ILE B CA 1
ATOM 4179 C C . ILE B 1 202 ? -12.844 -5.91 8.047 1 91.69 202 ILE B C 1
ATOM 4181 O O . ILE B 1 202 ? -12.773 -7.09 7.699 1 91.69 202 ILE B O 1
ATOM 4185 N N . GLU B 1 203 ? -12.336 -4.961 7.344 1 92.81 203 GLU B N 1
ATOM 4186 C CA . GLU B 1 203 ? -11.594 -5.234 6.117 1 92.81 203 GLU B CA 1
ATOM 4187 C C . GLU B 1 203 ? -10.375 -6.113 6.391 1 92.81 203 GLU B C 1
ATOM 4189 O O . GLU B 1 203 ? -10.062 -7.016 5.609 1 92.81 203 GLU B O 1
ATOM 4194 N N . GLY B 1 204 ? -9.742 -5.836 7.484 1 87.88 204 GLY B N 1
ATOM 4195 C CA . GLY B 1 204 ? -8.578 -6.633 7.859 1 87.88 204 GLY B CA 1
ATOM 4196 C C . GLY B 1 204 ? -8.914 -8.094 8.102 1 87.88 204 GLY B C 1
ATOM 4197 O O . GLY B 1 204 ? -8.148 -8.984 7.734 1 87.88 204 GLY B O 1
ATOM 4198 N N . CYS B 1 205 ? -10.039 -8.375 8.539 1 87.38 205 CYS B N 1
ATOM 4199 C CA . CYS B 1 205 ? -10.43 -9.727 8.906 1 87.38 205 CYS B CA 1
ATOM 4200 C C . CYS B 1 205 ? -10.883 -10.523 7.688 1 87.38 205 CYS B C 1
ATOM 4202 O O . CYS B 1 205 ? -11.094 -11.734 7.77 1 87.38 205 CYS B O 1
ATOM 4204 N N . THR B 1 206 ? -10.977 -9.922 6.594 1 88.5 206 THR B N 1
ATOM 4205 C CA . THR B 1 206 ? -11.414 -10.625 5.395 1 88.5 206 THR B CA 1
ATOM 4206 C C . THR B 1 206 ? -10.266 -10.75 4.395 1 88.5 206 THR B C 1
ATOM 4208 O O . THR B 1 206 ? -10.469 -11.164 3.252 1 88.5 206 THR B O 1
ATOM 4211 N N . GLY B 1 207 ? -9.008 -10.469 4.762 1 82.56 207 GLY B N 1
ATOM 4212 C CA . GLY B 1 207 ? -7.828 -10.711 3.949 1 82.56 207 GLY B CA 1
ATOM 4213 C C . GLY B 1 207 ? -7.281 -9.453 3.301 1 82.56 207 GLY B C 1
ATOM 4214 O O . GLY B 1 207 ? -6.164 -9.453 2.777 1 82.56 207 GLY B O 1
ATOM 4215 N N . THR B 1 208 ? -7.969 -8.312 3.217 1 83.06 208 THR B N 1
ATOM 4216 C CA . THR B 1 208 ? -7.527 -7.023 2.705 1 83.06 208 THR B CA 1
ATOM 4217 C C . THR B 1 208 ? -7.129 -7.133 1.236 1 83.06 208 THR B C 1
ATOM 4219 O O . THR B 1 208 ? -7.414 -8.141 0.582 1 83.06 208 THR B O 1
ATOM 4222 N N . TRP B 1 209 ? -6.441 -6.117 0.717 1 84.88 209 TRP B N 1
ATOM 4223 C CA . TRP B 1 209 ? -5.988 -6.078 -0.669 1 84.88 209 TRP B CA 1
ATOM 4224 C C . TRP B 1 209 ? -4.805 -7.016 -0.88 1 84.88 209 TRP B C 1
ATOM 4226 O O . TRP B 1 209 ? -4.539 -7.449 -2.004 1 84.88 209 TRP B O 1
ATOM 4236 N N . VAL B 1 210 ? -4.195 -7.473 0.159 1 82.88 210 VAL B N 1
ATOM 4237 C CA . VAL B 1 210 ? -3.053 -8.375 0.069 1 82.88 210 VAL B CA 1
ATOM 4238 C C . VAL B 1 210 ? -3.514 -9.742 -0.429 1 82.88 210 VAL B C 1
ATOM 4240 O O . VAL B 1 210 ? -2.844 -10.367 -1.254 1 82.88 210 VAL B O 1
ATOM 4243 N N . SER B 1 211 ? -4.609 -10.133 0.086 1 86.31 211 SER B N 1
ATOM 4244 C CA . SER B 1 211 ? -5.156 -11.414 -0.359 1 86.31 211 SER B CA 1
ATOM 4245 C C . SER B 1 211 ? -5.555 -11.359 -1.83 1 86.31 211 SER B C 1
ATOM 4247 O O . SER B 1 211 ? -5.359 -12.328 -2.566 1 86.31 211 SER B O 1
ATOM 4249 N N . THR B 1 212 ? -6.105 -10.266 -2.199 1 90.94 212 THR B N 1
ATOM 4250 C CA . THR B 1 212 ? -6.484 -10.117 -3.6 1 90.94 212 THR B CA 1
ATOM 4251 C C . THR B 1 212 ? -5.254 -10.188 -4.504 1 90.94 212 THR B C 1
ATOM 4253 O O . THR B 1 212 ? -5.293 -10.828 -5.559 1 90.94 212 THR B O 1
ATOM 4256 N N . LEU B 1 213 ? -4.215 -9.602 -4.094 1 89.62 213 LEU B N 1
ATOM 4257 C CA . LEU B 1 213 ? -2.975 -9.633 -4.859 1 89.62 213 LEU B CA 1
ATOM 4258 C C . LEU B 1 213 ? -2.439 -11.062 -4.961 1 89.62 213 LEU B C 1
ATOM 4260 O O . LEU B 1 213 ? -2.039 -11.5 -6.039 1 89.62 213 LEU B O 1
ATOM 4264 N N . SER B 1 214 ? -2.494 -11.688 -3.826 1 85.69 214 SER B N 1
ATOM 4265 C CA . SER B 1 214 ? -2.008 -13.062 -3.791 1 85.69 214 SER B CA 1
ATOM 4266 C C . SER B 1 214 ? -2.826 -13.961 -4.715 1 85.69 214 SER B C 1
ATOM 4268 O O . SER B 1 214 ? -2.27 -14.797 -5.426 1 85.69 214 SER B O 1
ATOM 4270 N N . MET B 1 215 ? -4.051 -13.719 -4.664 1 87.25 215 MET B N 1
ATOM 4271 C CA . MET B 1 215 ? -4.934 -14.523 -5.504 1 87.25 215 MET B CA 1
ATOM 4272 C C . MET B 1 215 ? -4.703 -14.219 -6.98 1 87.25 215 MET B C 1
ATOM 4274 O O . MET B 1 215 ? -4.781 -15.109 -7.824 1 87.25 215 MET B O 1
ATOM 4278 N N . ALA B 1 216 ? -4.477 -13.055 -7.262 1 91.69 216 ALA B N 1
ATOM 4279 C CA . ALA B 1 216 ? -4.207 -12.672 -8.648 1 91.69 216 ALA B CA 1
ATOM 4280 C C . ALA B 1 216 ? -2.934 -13.336 -9.164 1 91.69 216 ALA B C 1
ATOM 4282 O O . ALA B 1 216 ? -2.902 -13.844 -10.289 1 91.69 216 ALA B O 1
ATOM 4283 N N . TYR B 1 217 ? -1.932 -13.391 -8.336 1 87.88 217 TYR B N 1
ATOM 4284 C CA . TYR B 1 217 ? -0.697 -14.062 -8.727 1 87.88 217 TYR B CA 1
ATOM 4285 C C . TYR B 1 217 ? -0.939 -15.539 -8.984 1 87.88 217 TYR B C 1
ATOM 4287 O O . TYR B 1 217 ? -0.43 -16.109 -9.953 1 87.88 217 TYR B O 1
ATOM 4295 N N . SER B 1 218 ? -1.724 -16.109 -8.094 1 85 218 SER B N 1
ATOM 4296 C CA . SER B 1 218 ? -2.035 -17.531 -8.266 1 85 218 SER B CA 1
ATOM 4297 C C . SER B 1 218 ? -2.855 -17.766 -9.531 1 85 218 SER B C 1
ATOM 4299 O O . SER B 1 218 ? -2.641 -18.75 -10.234 1 85 218 SER B O 1
ATOM 4301 N N . PHE B 1 219 ? -3.764 -16.891 -9.758 1 87.5 219 PHE B N 1
ATOM 4302 C CA . PHE B 1 219 ? -4.594 -16.969 -10.953 1 87.5 219 PHE B CA 1
ATOM 4303 C C . PHE B 1 219 ? -3.738 -16.906 -12.211 1 87.5 219 PHE B C 1
ATOM 4305 O O . PHE B 1 219 ? -3.945 -17.672 -13.156 1 87.5 219 PHE B O 1
ATOM 4312 N N . MET B 1 220 ? -2.793 -16.062 -12.242 1 88.38 220 MET B N 1
ATOM 4313 C CA . MET B 1 220 ? -1.901 -15.906 -13.391 1 88.38 220 MET B CA 1
ATOM 4314 C C . MET B 1 220 ? -0.999 -17.125 -13.547 1 88.38 220 MET B C 1
ATOM 4316 O O . MET B 1 220 ? -0.702 -17.547 -14.664 1 88.38 220 MET B O 1
ATOM 4320 N N . ALA B 1 221 ? -0.635 -17.672 -12.438 1 83.62 221 ALA B N 1
ATOM 4321 C CA . ALA B 1 221 ? 0.203 -18.875 -12.469 1 83.62 221 ALA B CA 1
ATOM 4322 C C . ALA B 1 221 ? -0.563 -20.062 -13.031 1 83.62 221 ALA B C 1
ATOM 4324 O O . ALA B 1 221 ? 0.006 -20.891 -13.742 1 83.62 221 ALA B O 1
ATOM 4325 N N . ASP B 1 222 ? -1.806 -20.047 -12.711 1 82.44 222 ASP B N 1
ATOM 4326 C CA . ASP B 1 222 ? -2.639 -21.156 -13.18 1 82.44 222 ASP B CA 1
ATOM 4327 C C . ASP B 1 222 ? -2.828 -21.094 -14.695 1 82.44 222 ASP B C 1
ATOM 4329 O O . ASP B 1 222 ? -2.988 -22.141 -15.344 1 82.44 222 ASP B O 1
ATOM 4333 N N . LEU B 1 223 ? -2.729 -19.953 -15.258 1 86.69 223 LEU B N 1
ATOM 4334 C CA . LEU B 1 223 ? -3.15 -19.797 -16.656 1 86.69 223 LEU B CA 1
ATOM 4335 C C . LEU B 1 223 ? -1.95 -19.578 -17.562 1 86.69 223 LEU B C 1
ATOM 4337 O O . LEU B 1 223 ? -2.107 -19.438 -18.781 1 86.69 223 LEU B O 1
ATOM 4341 N N . THR B 1 224 ? -0.812 -19.5 -16.953 1 84.94 224 THR B N 1
ATOM 4342 C CA . THR B 1 224 ? 0.368 -19.25 -17.766 1 84.94 224 THR B CA 1
ATOM 4343 C C . THR B 1 224 ? 1.424 -20.328 -17.547 1 84.94 224 THR B C 1
ATOM 4345 O O . THR B 1 224 ? 1.481 -20.922 -16.469 1 84.94 224 THR B O 1
ATOM 4348 N N . GLU B 1 225 ? 2.168 -20.547 -18.578 1 77 225 GLU B N 1
ATOM 4349 C CA . GLU B 1 225 ? 3.289 -21.469 -18.453 1 77 225 GLU B CA 1
ATOM 4350 C C . GLU B 1 225 ? 4.441 -20.859 -17.672 1 77 225 GLU B C 1
ATOM 4352 O O . GLU B 1 225 ? 4.66 -19.641 -17.734 1 77 225 GLU B O 1
ATOM 4357 N N . PRO B 1 226 ? 5.062 -21.734 -16.984 1 74.19 226 PRO B N 1
ATOM 4358 C CA . PRO B 1 226 ? 6.207 -21.219 -16.219 1 74.19 226 PRO B CA 1
ATOM 4359 C C . PRO B 1 226 ? 7.281 -20.594 -17.125 1 74.19 226 PRO B C 1
ATOM 4361 O O . PRO B 1 226 ? 7.438 -21.016 -18.266 1 74.19 226 PRO B O 1
ATOM 4364 N N . GLY B 1 227 ? 8.008 -19.609 -16.625 1 74.56 227 GLY B N 1
ATOM 4365 C CA . GLY B 1 227 ? 9.094 -18.984 -17.359 1 74.56 227 GLY B CA 1
ATOM 4366 C C . GLY B 1 227 ? 8.742 -17.609 -17.906 1 74.56 227 GLY B C 1
ATOM 4367 O O . GLY B 1 227 ? 8.211 -16.766 -17.172 1 74.56 227 GLY B O 1
ATOM 4368 N N . LYS B 1 228 ? 9.07 -17.5 -19.203 1 76.12 228 LYS B N 1
ATOM 4369 C CA . LYS B 1 228 ? 9 -16.172 -19.828 1 76.12 228 LYS B CA 1
ATOM 4370 C C . LYS B 1 228 ? 7.547 -15.711 -19.969 1 76.12 228 LYS B C 1
ATOM 4372 O O . LYS B 1 228 ? 7.219 -14.57 -19.641 1 76.12 228 LYS B O 1
ATOM 4377 N N . PRO B 1 229 ? 6.617 -16.594 -20.375 1 81.25 229 PRO B N 1
ATOM 4378 C CA . PRO B 1 229 ? 5.234 -16.141 -20.516 1 81.25 229 PRO B CA 1
ATOM 4379 C C . PRO B 1 229 ? 4.633 -15.672 -19.188 1 81.25 229 PRO B C 1
ATOM 4381 O O . PRO B 1 229 ? 3.92 -14.664 -19.141 1 81.25 229 PRO B O 1
ATOM 4384 N N . ARG B 1 230 ? 4.949 -16.328 -18.172 1 82.44 230 ARG B N 1
ATOM 4385 C CA . ARG B 1 230 ? 4.43 -15.953 -16.859 1 82.44 230 ARG B CA 1
ATOM 4386 C C . ARG B 1 230 ? 5.047 -14.641 -16.375 1 82.44 230 ARG B C 1
ATOM 4388 O O . ARG B 1 230 ? 4.348 -13.773 -15.844 1 82.44 230 ARG B O 1
ATOM 4395 N N . THR B 1 231 ? 6.328 -14.531 -16.547 1 78 231 THR B N 1
ATOM 4396 C CA . THR B 1 231 ? 7.012 -13.305 -16.141 1 78 231 THR B CA 1
ATOM 4397 C C . THR B 1 231 ? 6.441 -12.102 -16.891 1 78 231 THR B C 1
ATOM 4399 O O . THR B 1 231 ? 6.289 -11.023 -16.312 1 78 231 THR B O 1
ATOM 4402 N N . PHE B 1 232 ? 6.094 -12.359 -18.109 1 83.62 232 PHE B N 1
ATOM 4403 C CA . PHE B 1 232 ? 5.531 -11.281 -18.922 1 83.62 232 PHE B CA 1
ATOM 4404 C C . PHE B 1 232 ? 4.148 -10.891 -18.406 1 83.62 232 PHE B C 1
ATOM 4406 O O . PHE B 1 232 ? 3.848 -9.711 -18.25 1 83.62 232 PHE B O 1
ATOM 4413 N N . VAL B 1 233 ? 3.328 -11.836 -18.125 1 89 233 VAL B N 1
ATOM 4414 C CA . VAL B 1 233 ? 1.966 -11.57 -17.656 1 89 233 VAL B CA 1
ATOM 4415 C C . VAL B 1 233 ? 2 -10.914 -16.281 1 89 233 VAL B C 1
ATOM 4417 O O . VAL B 1 233 ? 1.235 -9.984 -16.016 1 89 233 VAL B O 1
ATOM 4420 N N . ILE B 1 234 ? 2.902 -11.344 -15.469 1 87.88 234 ILE B N 1
ATOM 4421 C CA . ILE B 1 234 ? 3.055 -10.75 -14.141 1 87.88 234 ILE B CA 1
ATOM 4422 C C . ILE B 1 234 ? 3.537 -9.305 -14.273 1 87.88 234 ILE B C 1
ATOM 4424 O O . ILE B 1 234 ? 3.059 -8.422 -13.562 1 87.88 234 ILE B O 1
ATOM 4428 N N . GLY B 1 235 ? 4.449 -9.086 -15.188 1 86.25 235 GLY B N 1
ATOM 4429 C CA . GLY B 1 235 ? 4.871 -7.723 -15.461 1 86.25 235 GLY B CA 1
ATOM 4430 C C . GLY B 1 235 ? 3.73 -6.824 -15.906 1 86.25 235 GLY B C 1
ATOM 4431 O O . GLY B 1 235 ? 3.596 -5.695 -15.422 1 86.25 235 GLY B O 1
ATOM 4432 N N . CYS B 1 236 ? 2.91 -7.301 -16.766 1 88.69 236 CYS B N 1
ATOM 4433 C CA . CYS B 1 236 ? 1.744 -6.555 -17.234 1 88.69 236 CYS B CA 1
ATOM 4434 C C . CYS B 1 236 ? 0.775 -6.293 -16.094 1 88.69 236 CYS B C 1
ATOM 4436 O O . CYS B 1 236 ? 0.192 -5.211 -16 1 88.69 236 CYS B O 1
ATOM 4438 N N . PHE B 1 237 ? 0.66 -7.301 -15.305 1 93.38 237 PHE B N 1
ATOM 4439 C CA . PHE B 1 237 ? -0.201 -7.191 -14.133 1 93.38 237 PHE B CA 1
ATOM 4440 C C . PHE B 1 237 ? 0.28 -6.074 -13.211 1 93.38 237 PHE B C 1
ATOM 4442 O O . PHE B 1 237 ? -0.493 -5.188 -12.852 1 93.38 237 PHE B O 1
ATOM 4449 N N . GLU B 1 238 ? 1.476 -6.031 -12.914 1 90.88 238 GLU B N 1
ATOM 4450 C CA . GLU B 1 238 ? 2.045 -5.031 -12.008 1 90.88 238 GLU B CA 1
ATOM 4451 C C . GLU B 1 238 ? 1.988 -3.637 -12.625 1 90.88 238 GLU B C 1
ATOM 4453 O O . GLU B 1 238 ? 1.7 -2.658 -11.938 1 90.88 238 GLU B O 1
ATOM 4458 N N . THR B 1 239 ? 2.221 -3.592 -13.898 1 90.25 239 THR B N 1
ATOM 4459 C CA . THR B 1 239 ? 2.111 -2.312 -14.594 1 90.25 239 THR B CA 1
ATOM 4460 C C . THR B 1 239 ? 0.675 -1.794 -14.547 1 90.25 239 THR B C 1
ATOM 4462 O O . THR B 1 239 ? 0.447 -0.6 -14.344 1 90.25 239 THR B O 1
ATOM 4465 N N . SER B 1 240 ? -0.268 -2.668 -14.703 1 94.31 240 SER B N 1
ATOM 4466 C CA . SER B 1 240 ? -1.674 -2.279 -14.656 1 94.31 240 SER B CA 1
ATOM 4467 C C . SER B 1 240 ? -2.049 -1.743 -13.281 1 94.31 240 SER B C 1
ATOM 4469 O O . SER B 1 240 ? -2.844 -0.807 -13.164 1 94.31 240 SER B O 1
ATOM 4471 N N . LEU B 1 241 ? -1.491 -2.35 -12.289 1 94.19 241 LEU B N 1
ATOM 4472 C CA . LEU B 1 241 ? -1.732 -1.85 -10.938 1 94.19 241 LEU B CA 1
ATOM 4473 C C . LEU B 1 241 ? -1.166 -0.444 -10.766 1 94.19 241 LEU B C 1
ATOM 4475 O O . LEU B 1 241 ? -1.787 0.408 -10.133 1 94.19 241 LEU B O 1
ATOM 4479 N N . GLY B 1 242 ? 0.003 -0.21 -11.336 1 91.88 242 GLY B N 1
ATOM 4480 C CA . GLY B 1 242 ? 0.594 1.118 -11.312 1 91.88 242 GLY B CA 1
ATOM 4481 C C . GLY B 1 242 ? -0.243 2.158 -12.031 1 91.88 242 GLY B C 1
ATOM 4482 O O . GLY B 1 242 ? -0.417 3.273 -11.539 1 91.88 242 GLY B O 1
ATOM 4483 N N . ILE B 1 243 ? -0.773 1.79 -13.109 1 93 243 ILE B N 1
ATOM 4484 C CA . ILE B 1 243 ? -1.634 2.684 -13.875 1 93 243 ILE B CA 1
ATOM 4485 C C . ILE B 1 243 ? -2.887 3.012 -13.07 1 93 243 ILE B C 1
ATOM 4487 O O . ILE B 1 243 ? -3.303 4.172 -13 1 93 243 ILE B O 1
ATOM 4491 N N . ALA B 1 244 ? -3.441 2.012 -12.5 1 94.5 244 ALA B N 1
ATOM 4492 C CA . ALA B 1 244 ? -4.637 2.207 -11.688 1 94.5 244 ALA B CA 1
ATOM 4493 C C . ALA B 1 244 ? -4.355 3.145 -10.516 1 94.5 244 ALA B C 1
ATOM 4495 O O . ALA B 1 244 ? -5.164 4.027 -10.211 1 94.5 244 ALA B O 1
ATOM 4496 N N . ALA B 1 245 ? -3.246 2.938 -9.906 1 90.19 245 ALA B N 1
ATOM 4497 C CA . ALA B 1 245 ? -2.861 3.801 -8.797 1 90.19 245 ALA B CA 1
ATOM 4498 C C . ALA B 1 245 ? -2.709 5.25 -9.25 1 90.19 245 ALA B C 1
ATOM 4500 O O . ALA B 1 245 ? -3.102 6.176 -8.539 1 90.19 245 ALA B O 1
ATOM 4501 N N . PHE B 1 246 ? -2.184 5.398 -10.352 1 91.12 246 PHE B N 1
ATOM 4502 C CA . PHE B 1 246 ? -1.974 6.734 -10.898 1 91.12 246 PHE B CA 1
ATOM 4503 C C . PHE B 1 246 ? -3.307 7.418 -11.188 1 91.12 246 PHE B C 1
ATOM 4505 O O . PHE B 1 246 ? -3.533 8.555 -10.773 1 91.12 246 PHE B O 1
ATOM 4512 N N . ILE B 1 247 ? -4.145 6.734 -11.82 1 93.06 247 ILE B N 1
ATOM 4513 C CA . ILE B 1 247 ? -5.434 7.289 -12.227 1 93.06 247 ILE B CA 1
ATOM 4514 C C . ILE B 1 247 ? -6.242 7.66 -10.984 1 93.06 247 ILE B C 1
ATOM 4516 O O . ILE B 1 247 ? -6.805 8.758 -10.906 1 93.06 247 ILE B O 1
ATOM 4520 N N . VAL B 1 248 ? -6.219 6.805 -10.055 1 93.12 248 VAL B N 1
ATOM 4521 C CA . VAL B 1 248 ? -7.031 7.031 -8.859 1 93.12 248 VAL B CA 1
ATOM 4522 C C . VAL B 1 248 ? -6.453 8.195 -8.055 1 93.12 248 VAL B C 1
ATOM 4524 O O . VAL B 1 248 ? -7.195 9 -7.496 1 93.12 248 VAL B O 1
ATOM 4527 N N . SER B 1 249 ? -5.176 8.258 -8.016 1 90.88 249 SER B N 1
ATOM 4528 C CA . SER B 1 249 ? -4.523 9.336 -7.285 1 90.88 249 SER B CA 1
ATOM 4529 C C . SER B 1 249 ? -4.836 10.695 -7.914 1 90.88 249 SER B C 1
ATOM 4531 O O . SER B 1 249 ? -5.035 11.68 -7.203 1 90.88 249 SER B O 1
ATOM 4533 N N . LEU B 1 250 ? -4.848 10.711 -9.156 1 87.56 250 LEU B N 1
ATOM 4534 C CA . LEU B 1 250 ? -5.184 11.93 -9.875 1 87.56 250 LEU B CA 1
ATOM 4535 C C . LEU B 1 250 ? -6.652 12.289 -9.68 1 87.56 250 LEU B C 1
ATOM 4537 O O . LEU B 1 250 ? -6.992 13.453 -9.469 1 87.56 250 LEU B O 1
ATOM 4541 N N . LEU B 1 251 ? -7.445 11.32 -9.641 1 87.31 251 LEU B N 1
ATOM 4542 C CA . LEU B 1 251 ? -8.891 11.523 -9.586 1 87.31 251 LEU B CA 1
ATOM 4543 C C . LEU B 1 251 ? -9.336 11.922 -8.188 1 87.31 251 LEU B C 1
ATOM 4545 O O . LEU B 1 251 ? -10.336 12.625 -8.016 1 87.31 251 LEU B O 1
ATOM 4549 N N . SER B 1 252 ? -8.625 11.438 -7.215 1 86.38 252 SER B N 1
ATOM 4550 C CA . SER B 1 252 ? -9.047 11.695 -5.844 1 86.38 252 SER B CA 1
ATOM 4551 C C . SER B 1 252 ? -9.141 13.195 -5.562 1 86.38 252 SER B C 1
ATOM 4553 O O . SER B 1 252 ? -10.164 13.672 -5.059 1 86.38 252 SER B O 1
ATOM 4555 N N . GLY B 1 253 ? -8.078 13.961 -5.887 1 79.25 253 GLY B N 1
ATOM 4556 C CA . GLY B 1 253 ? -8.094 15.398 -5.676 1 79.25 253 GLY B CA 1
ATOM 4557 C C . GLY B 1 253 ? -9.156 16.109 -6.488 1 79.25 253 GLY B C 1
ATOM 4558 O O . GLY B 1 253 ? -9.844 17 -5.977 1 79.25 253 GLY B O 1
ATOM 4559 N N . TYR B 1 254 ? -9.297 15.641 -7.645 1 82.69 254 TYR B N 1
ATOM 4560 C CA . TYR B 1 254 ? -10.266 16.25 -8.547 1 82.69 254 TYR B CA 1
ATOM 4561 C C . TYR B 1 254 ? -11.695 15.984 -8.086 1 82.69 254 TYR B C 1
ATOM 4563 O O . TYR B 1 254 ? -12.547 16.859 -8.141 1 82.69 254 TYR B O 1
ATOM 4571 N N . LEU B 1 255 ? -11.922 14.82 -7.625 1 86 255 LEU B N 1
ATOM 4572 C CA . LEU B 1 255 ? -13.266 14.438 -7.191 1 86 255 LEU B CA 1
ATOM 4573 C C . LEU B 1 255 ? -13.672 15.211 -5.945 1 86 255 LEU B C 1
ATOM 4575 O O . LEU B 1 255 ? -14.812 15.672 -5.836 1 86 255 LEU B O 1
ATOM 4579 N N . ILE B 1 256 ? -12.766 15.414 -5.102 1 84.94 256 ILE B N 1
ATOM 4580 C CA . ILE B 1 256 ? -13.07 16.109 -3.863 1 84.94 256 ILE B CA 1
ATOM 4581 C C . ILE B 1 256 ? -13.344 17.594 -4.16 1 84.94 256 ILE B C 1
ATOM 4583 O O . ILE B 1 256 ? -14.281 18.172 -3.617 1 84.94 256 ILE B O 1
ATOM 4587 N N . LYS B 1 257 ? -12.555 18.125 -5.062 1 81.5 257 LYS B N 1
ATOM 4588 C CA . LYS B 1 257 ? -12.719 19.516 -5.438 1 81.5 257 LYS B CA 1
ATOM 4589 C C . LYS B 1 257 ? -14.016 19.734 -6.223 1 81.5 257 LYS B C 1
ATOM 4591 O O . LYS B 1 257 ? -14.758 20.672 -5.965 1 81.5 257 LYS B O 1
ATOM 4596 N N . TRP B 1 258 ? -14.25 18.859 -7.137 1 80.81 258 TRP B N 1
ATOM 4597 C CA . TRP B 1 258 ? -15.391 18.984 -8.039 1 80.81 258 TRP B CA 1
ATOM 4598 C C . TRP B 1 258 ? -16.703 18.766 -7.285 1 80.81 258 TRP B C 1
ATOM 4600 O O . TRP B 1 258 ? -17.688 19.453 -7.547 1 80.81 258 TRP B O 1
ATOM 4610 N N . THR B 1 259 ? -16.703 17.891 -6.32 1 83.81 259 THR B N 1
ATOM 4611 C CA . THR B 1 259 ? -17.938 17.578 -5.617 1 83.81 259 THR B CA 1
ATOM 4612 C C . THR B 1 259 ? -18.047 18.375 -4.316 1 83.81 259 THR B C 1
ATOM 4614 O O . THR B 1 259 ? -19.078 18.344 -3.65 1 83.81 259 THR B O 1
ATOM 4617 N N . ASP B 1 260 ? -17.062 19.141 -4.016 1 81.5 260 ASP B N 1
ATOM 4618 C CA . ASP B 1 260 ? -17 19.953 -2.811 1 81.5 260 ASP B CA 1
ATOM 4619 C C . ASP B 1 260 ? -17.375 19.141 -1.572 1 81.5 260 ASP B C 1
ATOM 4621 O O . ASP B 1 260 ? -18.219 19.562 -0.777 1 81.5 260 ASP B O 1
ATOM 4625 N N . GLY B 1 261 ? -16.891 18.016 -1.579 1 88.75 261 GLY B N 1
ATOM 4626 C CA . GLY B 1 261 ? -17.172 17.141 -0.451 1 88.75 261 GLY B CA 1
ATOM 4627 C C . GLY B 1 261 ? -16.484 15.797 -0.564 1 88.75 261 GLY B C 1
ATOM 4628 O O . GLY B 1 261 ? -15.656 15.586 -1.448 1 88.75 261 GLY B O 1
ATOM 4629 N N . PHE B 1 262 ? -16.828 14.992 0.426 1 93.56 262 PHE B N 1
ATOM 4630 C CA . PHE B 1 262 ? -16.141 13.711 0.513 1 93.56 262 PHE B CA 1
ATOM 4631 C C . PHE B 1 262 ? -17.094 12.555 0.24 1 93.56 262 PHE B C 1
ATOM 4633 O O . PHE B 1 262 ? -16.672 11.414 0.078 1 93.56 262 PHE B O 1
ATOM 4640 N N . PHE B 1 263 ? -18.422 12.852 0.115 1 95.06 263 PHE B N 1
ATOM 4641 C CA . PHE B 1 263 ? -19.422 11.812 -0.023 1 95.06 263 PHE B CA 1
ATOM 4642 C C . PHE B 1 263 ? -19.297 11.109 -1.372 1 95.06 263 PHE B C 1
ATOM 4644 O O . PHE B 1 263 ? -19.219 9.883 -1.437 1 95.06 263 PHE B O 1
ATOM 4651 N N . TYR B 1 264 ? -19.234 11.852 -2.412 1 94.12 264 TYR B N 1
ATOM 4652 C CA . TYR B 1 264 ? -19.25 11.281 -3.758 1 94.12 264 TYR B CA 1
ATOM 4653 C C . TYR B 1 264 ? -17.969 10.508 -4.031 1 94.12 264 TYR B C 1
ATOM 4655 O O . TYR B 1 264 ? -18 9.406 -4.574 1 94.12 264 TYR B O 1
ATOM 4663 N N . PRO B 1 265 ? -16.797 11.078 -3.662 1 94.81 265 PRO B N 1
ATOM 4664 C CA . PRO B 1 265 ? -15.586 10.258 -3.826 1 94.81 265 PRO B CA 1
ATOM 4665 C C . PRO B 1 265 ? -15.656 8.945 -3.059 1 94.81 265 PRO B C 1
ATOM 4667 O O . PRO B 1 265 ? -15.195 7.91 -3.557 1 94.81 265 PRO B O 1
ATOM 4670 N N . SER B 1 266 ? -16.203 8.984 -1.912 1 96.38 266 SER B N 1
ATOM 4671 C CA . SER B 1 266 ? -16.359 7.754 -1.142 1 96.38 266 SER B CA 1
ATOM 4672 C C . SER B 1 266 ? -17.328 6.789 -1.828 1 96.38 266 SER B C 1
ATOM 4674 O O . SER B 1 266 ? -17.094 5.578 -1.829 1 96.38 266 SER B O 1
ATOM 4676 N N . LEU B 1 267 ? -18.328 7.324 -2.406 1 96.94 267 LEU B N 1
ATOM 4677 C CA . LEU B 1 267 ? -19.297 6.512 -3.135 1 96.94 267 LEU B CA 1
ATOM 4678 C C . LEU B 1 267 ? -18.656 5.867 -4.359 1 96.94 267 LEU B C 1
ATOM 4680 O O . LEU B 1 267 ? -18.984 4.73 -4.711 1 96.94 267 LEU B O 1
ATOM 4684 N N . ILE B 1 268 ? -17.844 6.566 -5.016 1 96.75 268 ILE B N 1
ATOM 4685 C CA . ILE B 1 268 ? -17.141 6.039 -6.176 1 96.75 268 ILE B CA 1
ATOM 4686 C C . ILE B 1 268 ? -16.234 4.879 -5.75 1 96.75 268 ILE B C 1
ATOM 4688 O O . ILE B 1 268 ? -16.156 3.863 -6.445 1 96.75 268 ILE B O 1
ATOM 4692 N N . SER B 1 269 ? -15.547 5.078 -4.641 1 97.12 269 SER B N 1
ATOM 4693 C CA . SER B 1 269 ? -14.742 3.982 -4.109 1 97.12 269 SER B CA 1
ATOM 4694 C C . SER B 1 269 ? -15.594 2.742 -3.857 1 97.12 269 SER B C 1
ATOM 4696 O O . SER B 1 269 ? -15.195 1.629 -4.207 1 97.12 269 SER B O 1
ATOM 4698 N N . THR B 1 270 ? -16.75 2.914 -3.32 1 98.25 270 THR B N 1
ATOM 4699 C CA . THR B 1 270 ? -17.688 1.82 -3.047 1 98.25 270 THR B CA 1
ATOM 4700 C C . THR B 1 270 ? -18.141 1.167 -4.344 1 98.25 270 THR B C 1
ATOM 4702 O O . THR B 1 270 ? -18.203 -0.061 -4.445 1 98.25 270 THR B O 1
ATOM 4705 N N . ALA B 1 271 ? -18.375 1.963 -5.289 1 98.12 271 ALA B N 1
ATOM 4706 C CA . ALA B 1 271 ? -18.844 1.464 -6.582 1 98.12 271 ALA B CA 1
ATOM 4707 C C . ALA B 1 271 ? -17.766 0.642 -7.273 1 98.12 271 ALA B C 1
ATOM 4709 O O . ALA B 1 271 ? -18.062 -0.362 -7.926 1 98.12 271 ALA B O 1
ATOM 4710 N N . MET B 1 272 ? -16.547 1.029 -7.176 1 97.94 272 MET B N 1
ATOM 4711 C CA . MET B 1 272 ? -15.438 0.325 -7.816 1 97.94 272 MET B CA 1
ATOM 4712 C C . MET B 1 272 ? -15.297 -1.085 -7.254 1 97.94 272 MET B C 1
ATOM 4714 O O . MET B 1 272 ? -15.133 -2.045 -8.008 1 97.94 272 MET B O 1
ATOM 4718 N N . VAL B 1 273 ? -15.359 -1.181 -5.949 1 97.88 273 VAL B N 1
ATOM 4719 C CA . VAL B 1 273 ? -15.188 -2.494 -5.336 1 97.88 273 VAL B CA 1
ATOM 4720 C C . VAL B 1 273 ? -16.406 -3.357 -5.609 1 97.88 273 VAL B C 1
ATOM 4722 O O . VAL B 1 273 ? -16.297 -4.574 -5.789 1 97.88 273 VAL B O 1
ATOM 4725 N N . LEU B 1 274 ? -17.578 -2.756 -5.645 1 98.25 274 LEU B N 1
ATOM 4726 C CA . LEU B 1 274 ? -18.797 -3.496 -5.98 1 98.25 274 LEU B CA 1
ATOM 4727 C C . LEU B 1 274 ? -18.719 -4.039 -7.402 1 98.25 274 LEU B C 1
ATOM 4729 O O . LEU B 1 274 ? -19.078 -5.195 -7.648 1 98.25 274 LEU B O 1
ATOM 4733 N N . LEU B 1 275 ? -18.297 -3.211 -8.289 1 98.25 275 LEU B N 1
ATOM 4734 C CA . LEU B 1 275 ? -18.156 -3.648 -9.672 1 98.25 275 LEU B CA 1
ATOM 4735 C C . LEU B 1 275 ? -17.156 -4.805 -9.773 1 98.25 275 LEU B C 1
ATOM 4737 O O . LEU B 1 275 ? -17.406 -5.781 -10.484 1 98.25 275 LEU B O 1
ATOM 4741 N N . GLY B 1 276 ? -16.031 -4.672 -9.094 1 97.69 276 GLY B N 1
ATOM 4742 C CA . GLY B 1 276 ? -15.07 -5.766 -9.078 1 97.69 276 GLY B CA 1
ATOM 4743 C C . GLY B 1 276 ? -15.648 -7.055 -8.523 1 97.69 276 GLY B C 1
ATOM 4744 O O . GLY B 1 276 ? -15.43 -8.125 -9.086 1 97.69 276 GLY B O 1
ATOM 4745 N N . LEU B 1 277 ? -16.391 -6.926 -7.473 1 97.06 277 LEU B N 1
ATOM 4746 C CA . LEU B 1 277 ? -17.016 -8.086 -6.852 1 97.06 277 LEU B CA 1
ATOM 4747 C C . LEU B 1 277 ? -17.969 -8.766 -7.816 1 97.06 277 LEU B C 1
ATOM 4749 O O . LEU B 1 277 ? -17.984 -10 -7.922 1 97.06 277 LEU B O 1
ATOM 4753 N N . LEU B 1 278 ? -18.734 -8.008 -8.508 1 97.06 278 LEU B N 1
ATOM 4754 C CA . LEU B 1 278 ? -19.688 -8.555 -9.461 1 97.06 278 LEU B CA 1
ATOM 4755 C C . LEU B 1 278 ? -18.969 -9.273 -10.594 1 97.06 278 LEU B C 1
ATOM 4757 O O . LEU B 1 278 ? -19.422 -10.336 -11.039 1 97.06 278 LEU B O 1
ATOM 4761 N N . ILE B 1 279 ? -17.891 -8.758 -11.023 1 96.94 279 ILE B N 1
ATOM 4762 C CA . ILE B 1 279 ? -17.125 -9.391 -12.102 1 96.94 279 ILE B CA 1
ATOM 4763 C C . ILE B 1 279 ? -16.531 -10.711 -11.609 1 96.94 279 ILE B C 1
ATOM 4765 O O . ILE B 1 279 ? -16.531 -11.711 -12.328 1 96.94 279 ILE B O 1
ATOM 4769 N N . VAL B 1 280 ? -16.062 -10.695 -10.391 1 94.62 280 VAL B N 1
ATOM 4770 C CA . VAL B 1 280 ? -15.477 -11.906 -9.836 1 94.62 280 VAL B CA 1
ATOM 4771 C C . VAL B 1 280 ? -16.547 -12.992 -9.727 1 94.62 280 VAL B C 1
ATOM 4773 O O . VAL B 1 280 ? -16.312 -14.148 -10.07 1 94.62 280 VAL B O 1
ATOM 4776 N N . ILE B 1 281 ? -17.719 -12.648 -9.32 1 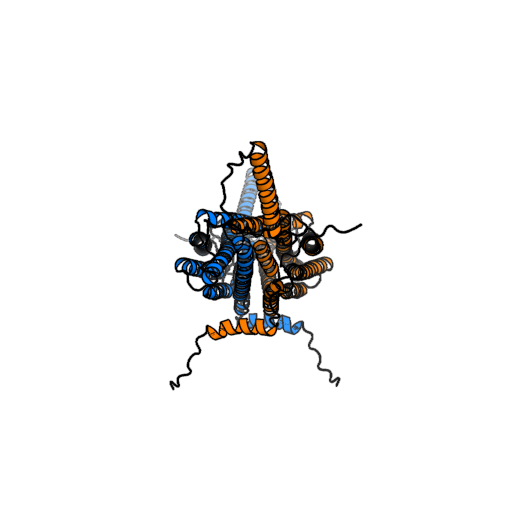93.25 281 ILE B N 1
ATOM 4777 C CA . ILE B 1 281 ? -18.781 -13.609 -9.047 1 93.25 281 ILE B CA 1
ATOM 4778 C C . ILE B 1 281 ? -19.359 -14.117 -10.367 1 93.25 281 ILE B C 1
ATOM 4780 O O . ILE B 1 281 ? -19.547 -15.328 -10.547 1 93.25 281 ILE B O 1
ATOM 4784 N N . PHE B 1 282 ? -19.5 -13.273 -11.352 1 92.88 282 PHE B N 1
ATOM 4785 C CA . PHE B 1 282 ? -20.312 -13.648 -12.5 1 92.88 282 PHE B CA 1
ATOM 4786 C C . PHE B 1 282 ? -19.438 -13.945 -13.711 1 92.88 282 PHE B C 1
ATOM 4788 O O . PHE B 1 282 ? -19.844 -14.695 -14.602 1 92.88 282 PHE B O 1
ATOM 4795 N N . ILE B 1 283 ? -18.281 -13.43 -13.773 1 92.69 283 ILE B N 1
ATOM 4796 C CA . ILE B 1 283 ? -17.547 -13.508 -15.039 1 92.69 283 ILE B CA 1
ATOM 4797 C C . ILE B 1 283 ? -16.281 -14.336 -14.859 1 92.69 283 ILE B C 1
ATOM 4799 O O . ILE B 1 283 ? -15.953 -15.18 -15.703 1 92.69 283 ILE B O 1
ATOM 4803 N N . LEU B 1 284 ? -15.523 -14.156 -13.742 1 91.56 284 LEU B N 1
ATOM 4804 C CA . LEU B 1 284 ? -14.242 -14.828 -13.555 1 91.56 284 LEU B CA 1
ATOM 4805 C C . LEU B 1 284 ? -14.43 -16.328 -13.422 1 91.56 284 LEU B C 1
ATOM 4807 O O . LEU B 1 284 ? -15.258 -16.797 -12.633 1 91.56 284 LEU B O 1
ATOM 4811 N N . PRO B 1 285 ? -13.758 -17.047 -14.188 1 88.62 285 PRO B N 1
ATOM 4812 C CA . PRO B 1 285 ? -13.859 -18.5 -14.117 1 88.62 285 PRO B CA 1
ATOM 4813 C C . PRO B 1 285 ? -13.039 -19.094 -12.977 1 88.62 285 PRO B C 1
ATOM 4815 O O . PRO B 1 285 ? -12.164 -18.422 -12.422 1 88.62 285 PRO B O 1
ATOM 4818 N N . GLU B 1 286 ? -13.391 -20.281 -12.648 1 85.88 286 GLU B N 1
ATOM 4819 C CA . GLU B 1 286 ? -12.57 -21.062 -11.719 1 85.88 286 GLU B CA 1
ATOM 4820 C C . GLU B 1 286 ? -11.375 -21.688 -12.438 1 85.88 286 GLU B C 1
ATOM 4822 O O . GLU B 1 286 ? -11.531 -22.266 -13.508 1 85.88 286 GLU B O 1
ATOM 4827 N N . THR B 1 287 ? -10.164 -21.438 -11.977 1 80.38 287 THR B N 1
ATOM 4828 C CA . THR B 1 287 ? -8.961 -21.891 -12.664 1 80.38 287 THR B CA 1
ATOM 4829 C C . THR B 1 287 ? -8.359 -23.094 -11.953 1 80.38 287 THR B C 1
ATOM 4831 O O . THR B 1 287 ? -7.48 -23.781 -12.5 1 80.38 287 THR B O 1
ATOM 4834 N N . LEU B 1 288 ? -8.789 -23.266 -10.656 1 75.19 288 LEU B N 1
ATOM 4835 C CA . LEU B 1 288 ? -8.25 -24.438 -9.961 1 75.19 288 LEU B CA 1
ATOM 4836 C C . LEU B 1 288 ? -8.852 -25.719 -10.5 1 75.19 288 LEU B C 1
ATOM 4838 O O . LEU B 1 288 ? -10.078 -25.844 -10.617 1 75.19 288 LEU B O 1
ATOM 4842 N N . HIS B 1 289 ? -8.086 -26.578 -11.156 1 62.38 289 HIS B N 1
ATOM 4843 C CA . HIS B 1 289 ? -8.531 -27.828 -11.758 1 62.38 289 HIS B CA 1
ATOM 4844 C C . HIS B 1 289 ? -9.008 -28.812 -10.688 1 62.38 289 HIS B C 1
ATOM 4846 O O . HIS B 1 289 ? -8.5 -28.812 -9.562 1 62.38 289 HIS B O 1
ATOM 4852 N N . ASP B 1 290 ? -10.312 -29.359 -10.758 1 54.66 290 ASP B N 1
ATOM 4853 C CA . ASP B 1 290 ? -10.977 -30.359 -9.922 1 54.66 290 ASP B CA 1
ATOM 4854 C C . ASP B 1 290 ? -9.977 -31.375 -9.391 1 54.66 290 ASP B C 1
ATOM 4856 O O . ASP B 1 290 ? -10.117 -31.859 -8.266 1 54.66 290 ASP B O 1
ATOM 4860 N N . SER B 1 291 ? -9.203 -32 -10.266 1 47.53 291 SER B N 1
ATOM 4861 C CA . SER B 1 291 ? -8.398 -33.156 -9.852 1 47.53 291 SER B CA 1
ATOM 4862 C C . SER B 1 291 ? -7.406 -32.75 -8.758 1 47.53 291 SER B C 1
ATOM 4864 O O . SER B 1 291 ? -6.777 -33.625 -8.156 1 47.53 291 SER B O 1
ATOM 4866 N N . LYS B 1 292 ? -7.211 -31.516 -8.555 1 49 292 LYS B N 1
ATOM 4867 C CA . LYS B 1 292 ? -6.008 -31.125 -7.824 1 49 292 LYS B CA 1
ATOM 4868 C C . LYS B 1 292 ? -6.363 -30.547 -6.457 1 49 292 LYS B C 1
ATOM 4870 O O . LYS B 1 292 ? -5.531 -29.906 -5.816 1 49 292 LYS B O 1
ATOM 4875 N N . LYS B 1 293 ? -7.668 -30.594 -6.164 1 48.94 293 LYS B N 1
ATOM 4876 C CA . LYS B 1 293 ? -8.07 -30.219 -4.816 1 48.94 293 LYS B CA 1
ATOM 4877 C C . LYS B 1 293 ? -7.27 -30.984 -3.766 1 48.94 293 LYS B C 1
ATOM 4879 O O . LYS B 1 293 ? -7.168 -32.219 -3.828 1 48.94 293 LYS B O 1
ATOM 4884 N N . ARG B 1 294 ? -6.18 -30.422 -3.369 1 48.09 294 ARG B N 1
ATOM 4885 C CA . ARG B 1 294 ? -5.328 -31.047 -2.359 1 48.09 294 ARG B CA 1
ATOM 4886 C C . ARG B 1 294 ? -6.164 -31.594 -1.208 1 48.09 294 ARG B C 1
ATOM 4888 O O . ARG B 1 294 ? -7.273 -31.125 -0.956 1 48.09 294 ARG B O 1
ATOM 4895 N N . SER B 1 295 ? -5.633 -32.75 -0.62 1 44.62 295 SER B N 1
ATOM 4896 C CA . SER B 1 295 ? -6.117 -33.406 0.581 1 44.62 295 SER B CA 1
ATOM 4897 C C . SER B 1 295 ? -6.414 -32.406 1.693 1 44.62 295 SER B C 1
ATOM 4899 O O . SER B 1 295 ? -5.836 -31.328 1.73 1 44.62 295 SER B O 1
ATOM 4901 N N . ASP B 1 296 ? -7.438 -32.656 2.553 1 43.41 296 ASP B N 1
ATOM 4902 C CA . ASP B 1 296 ? -8.117 -32 3.658 1 43.41 296 ASP B CA 1
ATOM 4903 C C . ASP B 1 296 ? -7.121 -31.469 4.68 1 43.41 296 ASP B C 1
ATOM 4905 O O . ASP B 1 296 ? -6.543 -32.219 5.453 1 43.41 296 ASP B O 1
ATOM 4909 N N . VAL B 1 297 ? -6.105 -30.766 4.371 1 43.72 297 VAL B N 1
ATOM 4910 C CA . VAL B 1 297 ? -5.328 -30.344 5.531 1 43.72 297 VAL B CA 1
ATOM 4911 C C . VAL B 1 297 ? -6.191 -29.469 6.438 1 43.72 297 VAL B C 1
ATOM 4913 O O . VAL B 1 297 ? -6.867 -28.547 5.965 1 43.72 297 VAL B O 1
ATOM 4916 N N . SER B 1 298 ? -6.57 -29.953 7.617 1 43.75 298 SER B N 1
ATOM 4917 C CA . SER B 1 298 ? -7.379 -29.297 8.641 1 43.75 298 SER B CA 1
ATOM 4918 C C . SER B 1 298 ? -6.844 -27.906 8.969 1 43.75 298 SER B C 1
ATOM 4920 O O . SER B 1 298 ? -5.664 -27.625 8.75 1 43.75 298 SER B O 1
ATOM 4922 N N . PHE B 1 299 ? -7.66 -27 9.211 1 45.72 299 PHE B N 1
ATOM 4923 C CA . PHE B 1 299 ? -7.434 -25.641 9.664 1 45.72 299 PHE B CA 1
ATOM 4924 C C . PHE B 1 299 ? -6.277 -25.578 10.656 1 45.72 299 PHE B C 1
ATOM 4926 O O . PHE B 1 299 ? -5.387 -24.734 10.531 1 45.72 299 PHE B O 1
ATOM 4933 N N . ILE B 1 300 ? -6.328 -26.469 11.602 1 44.78 300 ILE B N 1
ATOM 4934 C CA . ILE B 1 300 ? -5.402 -26.516 12.727 1 44.78 300 ILE B CA 1
ATOM 4935 C C . ILE B 1 300 ? -4.023 -26.953 12.25 1 44.78 300 ILE B C 1
ATOM 4937 O O . ILE B 1 300 ? -3.004 -26.422 12.695 1 44.78 300 ILE B O 1
ATOM 4941 N N . GLN B 1 301 ? -4.027 -27.812 11.422 1 47.56 301 GLN B N 1
ATOM 4942 C CA . GLN B 1 301 ? -2.744 -28.359 10.992 1 47.56 301 GLN B CA 1
ATOM 4943 C C . GLN B 1 301 ? -1.965 -27.344 10.164 1 47.56 301 GLN B C 1
ATOM 4945 O O . GLN B 1 301 ? -0.739 -27.266 10.273 1 47.56 301 GLN B O 1
ATOM 4950 N N . ASN B 1 302 ? -2.674 -26.688 9.453 1 46.69 302 ASN B N 1
ATOM 4951 C CA . ASN B 1 302 ? -2.035 -25.609 8.703 1 46.69 302 ASN B CA 1
ATOM 4952 C C . ASN B 1 302 ? -1.5 -24.516 9.617 1 46.69 302 ASN B C 1
ATOM 4954 O O . ASN B 1 302 ? -0.415 -23.984 9.391 1 46.69 302 ASN B O 1
ATOM 4958 N N . MET B 1 303 ? -2.248 -24.234 10.617 1 46.25 303 MET B N 1
ATOM 4959 C CA . MET B 1 303 ? -1.77 -23.297 11.617 1 46.25 303 MET B CA 1
ATOM 4960 C C . MET B 1 303 ? -0.536 -23.844 12.336 1 46.25 303 MET B C 1
ATOM 4962 O O . MET B 1 303 ? 0.399 -23.094 12.625 1 46.25 303 MET B O 1
ATOM 4966 N N . VAL B 1 304 ? -0.538 -25.094 12.742 1 46.94 304 VAL B N 1
ATOM 4967 C CA . VAL B 1 304 ? 0.568 -25.75 13.43 1 46.94 304 VAL B CA 1
ATOM 4968 C C . VAL B 1 304 ? 1.787 -25.812 12.516 1 46.94 304 VAL B C 1
ATOM 4970 O O . VAL B 1 304 ? 2.918 -25.609 12.961 1 46.94 304 VAL B O 1
ATOM 4973 N N . ARG B 1 305 ? 1.678 -26.141 11.391 1 43.28 305 ARG B N 1
ATOM 4974 C CA . ARG B 1 305 ? 2.797 -26.219 10.453 1 43.28 305 ARG B CA 1
ATOM 4975 C C . ARG B 1 305 ? 3.457 -24.859 10.273 1 43.28 305 ARG B C 1
ATOM 4977 O O . ARG B 1 305 ? 4.676 -24.766 10.109 1 43.28 305 ARG B O 1
ATOM 4984 N N . VAL B 1 306 ? 2.703 -23.953 10.289 1 42.41 306 VAL B N 1
ATOM 4985 C CA . VAL B 1 306 ? 3.227 -22.594 10.172 1 42.41 306 VAL B CA 1
ATOM 4986 C C . VAL B 1 306 ? 4.02 -22.234 11.43 1 42.41 306 VAL B C 1
ATOM 4988 O O . VAL B 1 306 ? 5.086 -21.625 11.344 1 42.41 306 VAL B O 1
ATOM 4991 N N . THR B 1 307 ? 3.463 -22.641 12.594 1 41.31 307 THR B N 1
ATOM 4992 C CA . THR B 1 307 ? 4.211 -22.391 13.828 1 41.31 307 THR B CA 1
ATOM 4993 C C . THR B 1 307 ? 5.41 -23.328 13.922 1 41.31 307 THR B C 1
ATOM 4995 O O . THR B 1 307 ? 6.406 -23 14.578 1 41.31 307 THR B O 1
ATOM 4998 N N . ASP B 1 308 ? 5.32 -24.453 13.438 1 40.03 308 ASP B N 1
ATOM 4999 C CA . ASP B 1 308 ? 6.422 -25.406 13.5 1 40.03 308 ASP B CA 1
ATOM 5000 C C . ASP B 1 308 ? 7.602 -24.938 12.648 1 40.03 308 ASP B C 1
ATOM 5002 O O . ASP B 1 308 ? 8.758 -25.219 12.977 1 40.03 308 ASP B O 1
ATOM 5006 N N . VAL B 1 309 ? 7.387 -24.406 11.57 1 38.41 309 VAL B N 1
ATOM 5007 C CA . VAL B 1 309 ? 8.5 -23.859 10.805 1 38.41 309 VAL B CA 1
ATOM 5008 C C . VAL B 1 309 ? 9.266 -22.844 11.648 1 38.41 309 VAL B C 1
ATOM 5010 O O . VAL B 1 309 ? 10.492 -22.75 11.578 1 38.41 309 VAL B O 1
ATOM 5013 N N . TYR B 1 310 ? 8.539 -22.109 12.461 1 37.28 310 TYR B N 1
ATOM 5014 C CA . TYR B 1 310 ? 9.258 -21.234 13.375 1 37.28 310 TYR B CA 1
ATOM 5015 C C . TYR B 1 310 ? 9.891 -22.016 14.508 1 37.28 310 TYR B C 1
ATOM 5017 O O . TYR B 1 310 ? 10.93 -21.625 15.047 1 37.28 310 TYR B O 1
ATOM 5025 N N . LYS B 1 311 ? 9.281 -23.016 15.008 1 36.81 311 LYS B N 1
ATOM 5026 C CA . LYS B 1 311 ? 9.922 -23.812 16.062 1 36.81 311 LYS B CA 1
ATOM 5027 C C . LYS B 1 311 ? 11.164 -24.516 15.539 1 36.81 311 LYS B C 1
ATOM 5029 O O . LYS B 1 311 ? 12.156 -24.641 16.25 1 36.81 311 LYS B O 1
ATOM 5034 N N . LYS B 1 312 ? 11.156 -25.078 14.398 1 40.94 312 LYS B N 1
ATOM 5035 C CA . LYS B 1 312 ? 12.32 -25.844 13.953 1 40.94 312 LYS B CA 1
ATOM 5036 C C . LYS B 1 312 ? 13.461 -24.906 13.547 1 40.94 312 LYS B C 1
ATOM 5038 O O . LYS B 1 312 ? 14.625 -25.297 13.578 1 40.94 312 LYS B O 1
ATOM 5043 N N . GLY B 1 313 ? 13.211 -23.719 13.141 1 37.03 313 GLY B N 1
ATOM 5044 C CA . GLY B 1 313 ? 14.336 -22.844 12.828 1 37.03 313 GLY B CA 1
ATOM 5045 C C . GLY B 1 313 ? 14.977 -22.234 14.055 1 37.03 313 GLY B C 1
ATOM 5046 O O . GLY B 1 313 ? 15.961 -21.5 13.938 1 37.03 313 GLY B O 1
ATOM 5047 N N . PHE B 1 314 ? 14.242 -21.969 15.102 1 34.03 314 PHE B N 1
ATOM 5048 C CA . PHE B 1 314 ? 15.008 -21.531 16.266 1 34.03 314 PHE B CA 1
ATOM 5049 C C . PHE B 1 314 ? 15.719 -22.719 16.922 1 34.03 314 PHE B C 1
ATOM 5051 O O . PHE B 1 314 ? 15.094 -23.734 17.203 1 34.03 314 PHE B O 1
ATOM 5058 N N . PRO B 1 315 ? 16.953 -22.891 16.641 1 31.53 315 PRO B N 1
ATOM 5059 C CA . PRO B 1 315 ? 17.672 -23.953 17.344 1 31.53 315 PRO B CA 1
ATOM 5060 C C . PRO B 1 315 ? 17.281 -24.062 18.812 1 31.53 315 PRO B C 1
ATOM 5062 O O . PRO B 1 315 ? 16.922 -23.062 19.438 1 31.53 315 PRO B O 1
ATOM 5065 N N . GLN B 1 316 ? 16.719 -25.078 19.266 1 32.12 316 GLN B N 1
ATOM 5066 C CA . GLN B 1 316 ? 16.609 -25.438 20.688 1 32.12 316 GLN B CA 1
ATOM 5067 C C . GLN B 1 316 ? 17.859 -25.016 21.453 1 32.12 316 GLN B C 1
ATOM 5069 O O . GLN B 1 316 ? 18.969 -25.375 21.078 1 32.12 316 GLN B O 1
ATOM 5074 N N . MET B 1 317 ? 17.906 -23.812 22.016 1 30.89 317 MET B N 1
ATOM 5075 C CA . MET B 1 317 ? 18.891 -23.656 23.078 1 30.89 317 MET B CA 1
ATOM 5076 C C . MET B 1 317 ? 18.969 -24.906 23.953 1 30.89 317 MET B C 1
ATOM 5078 O O . MET B 1 317 ? 17.953 -25.344 24.5 1 30.89 317 MET B O 1
ATOM 5082 N N . GLU B 1 318 ? 19.766 -25.797 23.656 1 29.31 318 GLU B N 1
ATOM 5083 C CA . GLU B 1 318 ? 20.203 -26.766 24.672 1 29.31 318 GLU B CA 1
ATOM 5084 C C . GLU B 1 318 ? 20.406 -26.078 26.016 1 29.31 318 GLU B C 1
ATOM 5086 O O . GLU B 1 318 ? 21.156 -25.109 26.125 1 29.31 318 GLU B O 1
ATOM 5091 N N . ASN B 1 319 ? 19.453 -26 26.922 1 26.09 319 ASN B N 1
ATOM 5092 C CA . ASN B 1 319 ? 19.641 -25.875 28.359 1 26.09 319 ASN B CA 1
ATOM 5093 C C . ASN B 1 319 ? 20.812 -26.734 28.844 1 26.09 319 ASN B C 1
ATOM 5095 O O . ASN B 1 319 ? 20.641 -27.922 29.125 1 26.09 319 ASN B O 1
ATOM 5099 N N . SER B 1 320 ? 22.047 -26.703 28.25 1 28.16 320 SER B N 1
ATOM 5100 C CA . SER B 1 320 ? 23.109 -27.062 29.188 1 28.16 320 SER B CA 1
ATOM 5101 C C . SER B 1 320 ? 23.125 -26.141 30.406 1 28.16 320 SER B C 1
ATOM 5103 O O . SER B 1 320 ? 22.797 -24.953 30.281 1 28.16 320 SER B O 1
ATOM 5105 N N . GLY B 1 321 ? 23.109 -26.625 31.766 1 24.48 321 GLY B N 1
ATOM 5106 C CA . GLY B 1 321 ? 23.406 -26.297 33.156 1 24.48 321 GLY B CA 1
ATOM 5107 C C . GLY B 1 321 ? 24.578 -25.359 33.312 1 24.48 321 GLY B C 1
ATOM 5108 O O . GLY B 1 321 ? 25.094 -25.172 34.406 1 24.48 321 GLY B O 1
ATOM 5109 N N . 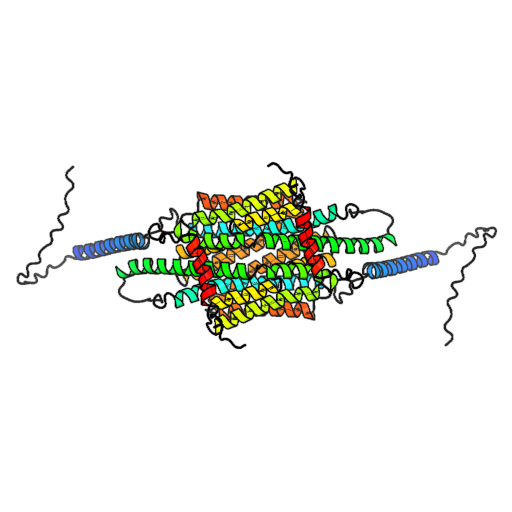CYS B 1 322 ? 25.047 -24.484 32.5 1 22.8 322 CYS B N 1
ATOM 5110 C CA . CYS B 1 322 ? 25.984 -23.625 33.188 1 22.8 322 CYS B CA 1
ATOM 5111 C C . CYS B 1 322 ? 25.234 -22.609 34.062 1 22.8 322 CYS B C 1
ATOM 5113 O O . CYS B 1 322 ? 24.594 -21.688 33.531 1 22.8 322 CYS B O 1
ATOM 5115 N N . LEU B 1 323 ? 24.766 -23.234 35.125 1 17.17 323 LEU B N 1
ATOM 5116 C CA . LEU B 1 323 ? 25.234 -22.812 36.438 1 17.17 323 LEU B CA 1
ATOM 5117 C C . LEU B 1 323 ? 26.734 -23 36.562 1 17.17 323 LEU B C 1
ATOM 5119 O O . LEU B 1 323 ? 27.281 -24 36.062 1 17.17 323 LEU B O 1
#

Foldseek 3Di:
DDPPPPPPPPPPPDPPDCPVPPPPCPPVNVVVVVVVVVVVVVVVVVVCVVVVCCPPPQVDDLVVLLVLLLLLLLLQLLLVLLLLVLLLVLQLVLLCCVVPVPLPPPPDDDDDPVVVVNVVVVVVSSVVSNVVSVVLSVLLVCLLQDPLLVLQLLVLLVVCLQVFLLVLLQQLLVLSLQLLVVVLVCQVVVHDSNCSSVSSNSSSNSNHSVSSVSSSLVSLPLSFDPDDRSVVSVVVSVVSSVVSSVVSVVVSVVVCVVVVGSNVSSVVSSVSSVVSSVCSVPPNGTSNDPVRNDDCCDSVNSVVVVVVVVVVPPPPPPPPPPD/DPPPPVPPPPPPPDPPPCPVPPPPPPPVNVVVVVVVVVVVVVVVVVVCVVVVCCPPPQVDDLVVLLVLLLLLLLLQLLLVLLLLLLLLVLQLVLLCCVVPVPLPPPPDDDDDPVVVVNVVVVVVSSVVSNVVSVVLSVLLVCLLQDPLLVLQLLVLLVVCLQVFLLVLLQQLLVLSLQLLVVVLVCQVVVHDSNCSSVSSNSSSNSNHSVSSVSSSLVSLPLSDDPDDRSVVSVVVSVVSSVVSSVVSVVVSVVVCVVVVGSNVSSVVSSVSSVVSNVCSVPPNGTSNDPVRNDDCPDSVNSVVVVVVVVVVPPPPPPPPPPD

Secondary structure (DSSP, 8-state):
--------------------------HHHHHHHHHHHHHHHHHHHHHHHHHHT-----SS-HHHHHHHHHHHHHHHHHHHHHHHHHHHHHHHHHHHHHH-GGGS---SS--SHHHHHHHHHHHHHHHHHHHHHHHHHHHHHHHHT-HHHHHHHHHHHHHHHHH-HHHHHHHHHHHHHHHHHHHHHHHHHT--TTHHHHHHHHHHHTTHHHHHHHHHHHHHHHHS-TTHHHHHHHHHHHHHHHHHHHHHHHHHHHHHHHHTSSHHHHHHHHHHHHHHHHHHHHTPPP-S-GGG------HHHHHHHHHHHHHHHS---------/--------------------------HHHHHHHHHHHHHHHHHHHHHHHHHHT-----SS-HHHHHHHHHHHHHHHHHHHHHHHHHHHHHHHHHHHHHH-GGGS---SS--SHHHHHHHHHHHHHHHHHHHHHHHHHHHHHHHHT-HHHHHHHHHHHHHHHHH-HHHHHHHHHHHHHHHHHHHHHHHHHT--TTHHHHHHHHHHHTTHHHHHHHHHHHHHHHHS-TTHHHHHHHHHHHHHHHHHHHHHHHHHHHHHHHHTSSHHHHHHHHHHHHHHHHHHHHTPPP-S-GGG------HHHHHHHHHHHHHHHS---------

Sequence (646 aa):
MLNEFCVTRVNIDVNIGSGMLHHNWTEEERIQEKRCGCTKQKTLLQAKETQRDAAINLGMPRWLALSFAIFVTSLHTSSVVLSMYVMNQYSYQTYMKEKYPTSSHKSTGSQSACELNTSTIAYKEQVVVQKLTSELNIYCSLATYNVIGVIFTLNLATYSDIYGRKLFFIAPFIGTLLKTLLCTITIYFNLKLEWIILFFCIEGCTGTWVSTLSMAYSFMADLTEPGKPRTFVIGCFETSLGIAAFIVSLLSGYLIKWTDGFFYPSLISTAMVLLGLLIVIFILPETLHDSKKRSDVSFIQNMVRVTDVYKKGFPQMENSGCLMLNEFCVTRVNIDVNIGSGMLHHNWTEEERIQEKRCGCTKQKTLLQAKETQRDAAINLGMPRWLALSFAIFVTSLHTSSVVLSMYVMNQYSYQTYMKEKYPTSSHKSTGSQSACELNTSTIAYKEQVVVQKLTSELNIYCSLATYNVIGVIFTLNLATYSDIYGRKLFFIAPFIGTLLKTLLCTITIYFNLKLEWIILFFCIEGCTGTWVSTLSMAYSFMADLTEPGKPRTFVIGCFETSLGIAAFIVSLLSGYLIKWTDGFFYPSLISTAMVLLGLLIVIFILPETLHDSKKRSDVSFIQNMVRVTDVYKKGFPQMENSGCL

Solvent-accessible surface area (backbone atoms only — not comparable to full-atom values): 34320 Å² total; per-residue (Å²): 140,80,81,81,75,80,71,76,73,76,74,75,79,69,85,66,82,74,73,74,71,77,73,77,71,51,73,64,58,56,49,47,48,51,49,48,48,47,45,50,45,45,48,46,44,48,41,39,54,47,50,69,34,67,41,60,78,44,90,56,59,66,69,58,53,52,50,49,49,46,48,33,50,27,28,41,51,29,18,53,52,37,41,50,55,46,50,51,55,46,46,34,51,50,43,37,50,70,76,43,64,78,73,55,87,77,76,79,81,97,64,74,76,66,45,53,58,43,52,53,49,50,45,52,50,48,51,53,29,43,49,52,35,41,50,51,51,52,48,27,51,46,30,30,48,28,72,68,11,49,55,39,27,54,47,42,59,56,45,24,60,45,78,26,48,52,68,46,49,46,42,20,36,51,19,46,32,52,25,34,45,52,50,30,50,34,58,71,70,64,51,70,72,74,54,51,36,56,32,30,29,49,16,7,52,31,21,31,69,62,37,40,51,42,48,46,53,46,52,48,54,66,77,34,55,87,62,67,64,30,52,50,52,51,27,52,42,44,25,48,42,10,48,33,40,23,53,34,26,49,43,46,41,49,37,30,63,75,64,71,40,60,48,63,51,29,46,51,22,28,49,33,23,48,53,24,43,51,42,49,72,74,64,53,52,59,63,60,56,81,90,56,44,55,79,87,71,51,74,63,54,57,53,47,53,58,53,42,56,55,54,68,66,46,71,76,74,72,83,70,76,84,118,138,84,80,80,73,82,71,78,73,77,75,76,78,69,87,60,87,72,74,76,70,78,73,75,73,52,73,65,58,58,50,48,50,51,49,49,47,47,45,50,45,44,47,45,45,50,42,40,55,47,51,67,33,70,41,60,77,45,90,55,59,66,70,56,53,52,50,48,50,46,48,32,49,28,28,40,50,28,18,52,52,37,43,51,56,48,49,52,56,47,45,33,52,51,44,38,48,68,76,42,63,77,74,55,87,79,75,78,79,97,63,73,77,67,45,53,58,44,51,55,50,51,46,53,52,47,53,52,29,44,49,51,35,40,50,50,50,52,47,27,51,47,29,30,48,27,70,69,11,50,54,39,28,55,47,42,59,56,46,23,57,45,79,25,47,50,68,46,49,46,41,21,36,52,19,46,32,52,26,33,46,52,50,29,50,34,58,70,69,65,50,70,72,74,54,53,35,56,32,30,28,49,15,8,51,32,20,31,71,63,35,41,51,42,47,46,53,46,53,49,54,66,76,33,55,85,61,68,64,31,53,51,52,50,28,51,43,42,24,46,42,10,48,32,40,23,52,34,26,48,42,48,41,49,37,31,61,75,63,70,40,58,47,63,50,30,45,51,23,27,48,34,23,48,52,26,44,50,41,48,72,73,64,53,52,58,63,61,55,79,91,56,44,54,79,85,71,51,76,62,53,55,54,48,52,58,51,42,57,54,53,68,66,46,71,75,76,73,82,69,73,85,116

pLDDT: mean 71.54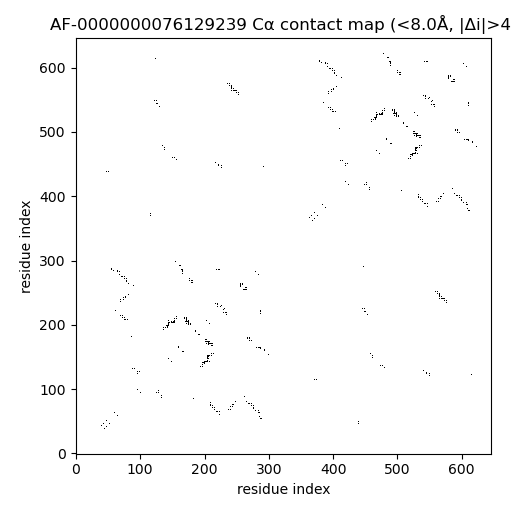, std 23.92, range [17.17, 98.25]

Nearest PDB structures (foldseek):
  7bc7-assembly1_A  TM=8.066E-01  e=8.546E-07  Gallus gallus
  6tha-assembly1_A  TM=5.698E-01  e=4.890E-03  Homo sapiens
  6m20-assembly3_C  TM=4.895E-01  e=6.364E-03  Plasmodium falciparum
  7yub-assembly1_R  TM=6.239E-01  e=4.395E-02  Homo sapiens
  7spt-assembly1_A  TM=4.647E-01  e=1.126E-02  Homo sapiens

Radius of gyration: 34.36 Å; Cα contacts (8 Å, |Δi|>4): 727; chains: 2; bounding box: 62×144×96 Å